Protein AF-A0A813H3D6-F1 (afdb_monomer)

Radius of gyration: 33.76 Å; Cα contacts (8 Å, |Δi|>4): 686; chains: 1; bounding box: 87×106×100 Å

Foldseek 3Di:
DDDDDDDDDDDPDDDDPVVLQVVLVVLLVVLLVVLLVCLVVLVPDALVSLVSNLVSLVSHDPVPQDQVSQVSSLNSLVSNLSSLVVDDPVSVLRNLVSNLVSLVSCLVSLSHQLVSVLVSLVVNVVSCVVDPCVVVSCVVVVPCVVVVVVSVVVVVVCVDSVVSSVVSVVPDDDDDDDDDDDDDDDDPVPVVVVVVVVVVVPPDDDDDDDDDDDDDDDDDDDDDDDDDDDDDDDDDDDDDDDDDDDPCPDCPDPPLQQDDPVRLLVVLLVLLQALLLAAADDDAFDQADLPDALVLLLVLLVVLPPCQQVQAALPDPPRRLSSVLSVCLPQNQPLCVPPPLRRRLNRLSVLLSVCSVVVPPCSSVLSNQLSVLSNYDVLSNSVSSNVSSCVSVVVQDFLLRVLSVLSLVLLLVLLLVLLQVVCVVVPDCPQRNPSVLSSLLLCCQQVNGRNRHVNSNSSSVSRVVSVVPDDHDDPVRSVVSSVSSSVSRDPQVSLVVLQVQLQPDDPPADCSGNVNSVLVCLVVWFPPSQLQADPPPSPTGGDDSVLSSQVSCCSRQVGGSHDQPDDRPNHGSRNGTDRDPVVNVVNVVVVVVVVVVVVVVVVVVVVVVPPPDPPPPDQPKWKWWDPVVDTHTPPDPVQVVQVVVCVVVVHQWDWDDDPRWIWIQRNVQQWIAGPVPRDIIHMDIDRPPPDDPPPPPPDDDDDDD

Structure (mmCIF, N/CA/C/O backbone):
data_AF-A0A813H3D6-F1
#
_entry.id   AF-A0A813H3D6-F1
#
loop_
_atom_site.group_PDB
_atom_site.id
_atom_site.type_symbol
_atom_site.label_atom_id
_atom_site.label_alt_id
_atom_site.label_comp_id
_atom_site.label_asym_id
_atom_site.label_entity_id
_atom_site.label_seq_id
_atom_site.pdbx_PDB_ins_code
_atom_site.Cartn_x
_atom_site.Cartn_y
_atom_site.Cartn_z
_atom_site.occupancy
_atom_site.B_iso_or_equiv
_atom_site.auth_seq_id
_atom_site.auth_comp_id
_atom_site.auth_asym_id
_atom_site.auth_atom_id
_atom_site.pdbx_PDB_model_num
ATOM 1 N N . MET A 1 1 ? -31.572 -51.041 -16.423 1.00 40.56 1 MET A N 1
ATOM 2 C CA . MET A 1 1 ? -30.846 -49.890 -15.849 1.00 40.56 1 MET A CA 1
ATOM 3 C C . MET A 1 1 ? -30.505 -48.946 -16.991 1.00 40.56 1 MET A C 1
ATOM 5 O O . MET A 1 1 ? -29.661 -49.295 -17.803 1.00 40.56 1 MET A O 1
ATOM 9 N N . GLY A 1 2 ? -31.262 -47.856 -17.140 1.00 35.09 2 GLY A N 1
ATOM 10 C CA . GLY A 1 2 ? -31.036 -46.828 -18.167 1.00 35.09 2 GLY A CA 1
ATOM 11 C C . GLY A 1 2 ? -30.256 -45.634 -17.597 1.00 35.09 2 GLY A C 1
ATOM 12 O O . GLY A 1 2 ? -30.245 -45.473 -16.375 1.00 35.09 2 GLY A O 1
ATOM 13 N N . PRO A 1 3 ? -29.593 -44.824 -18.442 1.00 40.84 3 PRO A N 1
ATOM 14 C CA . PRO A 1 3 ? -28.737 -43.731 -17.991 1.00 40.84 3 PRO A CA 1
ATOM 15 C C . PRO A 1 3 ? -29.573 -42.542 -17.482 1.00 40.84 3 PRO A C 1
ATOM 17 O O . PRO A 1 3 ? -30.699 -42.343 -17.951 1.00 40.84 3 PRO A O 1
ATOM 20 N N . PRO A 1 4 ? -29.055 -41.746 -16.529 1.00 49.19 4 PRO A N 1
ATOM 21 C CA . PRO A 1 4 ? -29.810 -40.657 -15.932 1.00 49.19 4 PRO A CA 1
ATOM 22 C C . PRO A 1 4 ? -29.900 -39.467 -16.894 1.00 49.19 4 PRO A C 1
ATOM 24 O O . PRO A 1 4 ? -28.922 -39.069 -17.527 1.00 49.19 4 PRO A O 1
ATOM 27 N N . GLY A 1 5 ? -31.106 -38.908 -17.000 1.00 39.28 5 GLY A N 1
ATOM 28 C CA . GLY A 1 5 ? -31.414 -37.749 -17.828 1.00 39.28 5 GLY A CA 1
ATOM 29 C C . GLY A 1 5 ? -30.737 -36.475 -17.323 1.00 39.28 5 GLY A C 1
ATOM 30 O O . GLY A 1 5 ? -30.834 -36.123 -16.149 1.00 39.28 5 GLY A O 1
ATOM 31 N N . GLY A 1 6 ? -30.074 -35.769 -18.240 1.00 36.34 6 GLY A N 1
ATOM 32 C CA . GLY A 1 6 ? -29.489 -34.456 -17.998 1.00 36.34 6 GLY A CA 1
ATOM 33 C C . GLY A 1 6 ? -30.563 -33.383 -17.822 1.00 36.34 6 GLY A C 1
ATOM 34 O O . GLY A 1 6 ? -31.349 -33.106 -18.728 1.00 36.34 6 GLY A O 1
ATOM 35 N N . GLN A 1 7 ? -30.567 -32.753 -16.651 1.00 38.94 7 GLN A N 1
ATOM 36 C CA . GLN A 1 7 ? -31.385 -31.588 -16.332 1.00 38.94 7 GLN A CA 1
ATOM 37 C C . GLN A 1 7 ? -30.730 -30.338 -16.947 1.00 38.94 7 GLN A C 1
ATOM 39 O O . GLN A 1 7 ? -29.682 -29.882 -16.492 1.00 38.94 7 GLN A O 1
ATOM 44 N N . LYS A 1 8 ? -31.336 -29.778 -18.001 1.00 38.53 8 LYS A N 1
ATOM 45 C CA . LYS A 1 8 ? -30.948 -28.473 -18.560 1.00 38.53 8 LYS A CA 1
ATOM 46 C C . LYS A 1 8 ? -31.295 -27.375 -17.549 1.00 38.53 8 LYS A C 1
ATOM 48 O O . LYS A 1 8 ? -32.462 -27.024 -17.402 1.00 38.53 8 LYS A O 1
ATOM 53 N N . ARG A 1 9 ? -30.296 -26.825 -16.853 1.00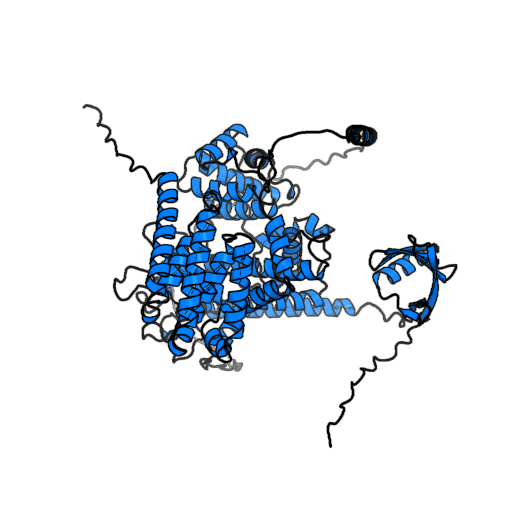 42.22 9 ARG A N 1
ATOM 54 C CA . ARG A 1 9 ? -30.447 -25.565 -16.109 1.00 42.22 9 ARG A CA 1
ATOM 55 C C . ARG A 1 9 ? -30.414 -24.410 -17.110 1.00 42.22 9 ARG A C 1
ATOM 57 O O . ARG A 1 9 ? -29.421 -24.236 -17.811 1.00 42.22 9 ARG A O 1
ATOM 64 N N . GLY A 1 10 ? -31.515 -23.665 -17.200 1.00 41.41 10 GLY A N 1
ATOM 65 C CA . GLY A 1 10 ? -31.593 -22.434 -17.983 1.00 41.41 10 GLY A CA 1
ATOM 66 C C . GLY A 1 10 ? -30.630 -21.392 -17.418 1.00 41.41 10 GLY A C 1
ATOM 67 O O . GLY A 1 10 ? -30.683 -21.073 -16.231 1.00 41.41 10 GLY A O 1
ATOM 68 N N . ARG A 1 11 ? -29.728 -20.902 -18.269 1.00 42.19 11 ARG A N 1
ATOM 69 C CA . ARG A 1 11 ? -28.865 -19.752 -17.998 1.00 42.19 11 ARG A CA 1
ATOM 70 C C . ARG A 1 11 ? -29.780 -18.522 -17.943 1.00 42.19 11 ARG A C 1
ATOM 72 O O . ARG A 1 11 ? -30.496 -18.273 -18.905 1.00 42.19 11 ARG A O 1
ATOM 79 N N . LYS A 1 12 ? -29.815 -17.804 -16.816 1.00 44.75 12 LYS A N 1
ATOM 80 C CA . LYS A 1 12 ? -30.302 -16.419 -16.804 1.00 44.75 12 LYS A CA 1
ATOM 81 C C . LYS A 1 12 ? -29.238 -15.612 -17.537 1.00 44.75 12 LYS A C 1
ATOM 83 O O . LYS A 1 12 ? -28.113 -15.537 -17.044 1.00 44.75 12 LYS A O 1
ATOM 88 N N . ASP A 1 13 ? -29.567 -15.114 -18.719 1.00 49.44 13 ASP A N 1
ATOM 89 C CA . ASP A 1 13 ? -28.701 -14.188 -19.436 1.00 49.44 13 ASP A CA 1
ATOM 90 C C . ASP A 1 13 ? -28.572 -12.919 -18.583 1.00 49.44 13 ASP A C 1
ATOM 92 O O . ASP A 1 13 ? -29.567 -12.342 -18.143 1.00 49.44 13 ASP A O 1
ATOM 96 N N . SER A 1 14 ? -27.335 -12.566 -18.242 1.00 48.12 14 SER A N 1
ATOM 97 C CA . SER A 1 14 ? -26.996 -11.284 -17.628 1.00 48.12 14 SER A CA 1
ATOM 98 C C . SER A 1 14 ? -27.374 -10.154 -18.592 1.00 48.12 14 SER A C 1
ATOM 100 O O . SER A 1 14 ? -27.211 -10.359 -19.802 1.00 48.12 14 SER A O 1
ATOM 102 N N . PRO A 1 15 ? -27.864 -9.006 -18.085 1.00 49.72 15 PRO A N 1
ATOM 103 C CA . PRO A 1 15 ? -28.245 -7.876 -18.923 1.00 49.72 15 PRO A CA 1
ATOM 104 C C . PRO A 1 15 ? -27.103 -7.533 -19.876 1.00 49.72 15 PRO A C 1
ATOM 106 O O . PRO A 1 15 ? -25.920 -7.604 -19.530 1.00 49.72 15 PRO A O 1
ATOM 109 N N . THR A 1 16 ? -27.461 -7.281 -21.129 1.00 67.94 16 THR A N 1
ATOM 110 C CA . THR A 1 16 ? -26.460 -6.936 -22.142 1.00 67.94 16 THR A CA 1
ATOM 111 C C . THR A 1 16 ? -25.983 -5.509 -21.899 1.00 67.94 16 THR A C 1
ATOM 113 O O . THR A 1 16 ? -26.759 -4.681 -21.434 1.00 67.94 16 THR A O 1
ATOM 116 N N . SER A 1 17 ? -24.734 -5.184 -22.248 1.00 67.50 17 SER A N 1
ATOM 117 C CA . SER A 1 17 ? -24.179 -3.834 -22.041 1.00 67.50 17 SER A CA 1
ATOM 118 C C . SER A 1 17 ? -25.063 -2.721 -22.623 1.00 67.50 17 SER A C 1
ATOM 120 O O . SER A 1 17 ? -25.117 -1.631 -22.081 1.00 67.50 17 SER A O 1
ATOM 122 N N . ALA A 1 18 ? -25.821 -3.010 -23.687 1.00 71.56 18 ALA A N 1
ATOM 123 C CA . ALA A 1 18 ? -26.755 -2.068 -24.299 1.00 71.56 18 ALA A CA 1
ATOM 124 C C . ALA A 1 18 ? -27.970 -1.709 -23.415 1.00 71.56 18 ALA A C 1
ATOM 126 O O . ALA A 1 18 ? -28.547 -0.639 -23.593 1.00 71.56 18 ALA A O 1
ATOM 127 N N . GLU A 1 19 ? -28.380 -2.589 -22.497 1.00 77.00 19 GLU A N 1
ATOM 128 C CA . GLU A 1 19 ? -29.476 -2.328 -21.553 1.00 77.00 19 GLU A CA 1
ATOM 129 C C . GLU A 1 19 ? -29.000 -1.456 -20.386 1.00 77.00 19 GLU A C 1
ATOM 131 O O . GLU A 1 19 ? -29.666 -0.475 -20.060 1.00 77.00 19 GLU A O 1
ATOM 136 N N . GLU A 1 20 ? -27.817 -1.749 -19.834 1.00 73.56 20 GLU A N 1
ATOM 137 C CA . GLU A 1 20 ? -27.172 -0.928 -18.794 1.00 73.56 20 GLU A CA 1
ATOM 138 C C . GLU A 1 20 ? -26.883 0.496 -19.310 1.00 73.56 20 GLU A C 1
ATOM 140 O O . GLU A 1 20 ? -27.109 1.492 -18.620 1.00 73.56 20 GLU A O 1
ATOM 145 N N . ASP A 1 21 ? -26.471 0.598 -20.576 1.00 81.69 21 ASP A N 1
ATOM 146 C CA . ASP A 1 21 ? -26.224 1.858 -21.276 1.00 81.69 21 ASP A CA 1
ATOM 147 C C . ASP A 1 21 ? -27.500 2.714 -21.437 1.00 81.69 21 ASP A C 1
ATOM 149 O O . ASP A 1 21 ? -27.472 3.937 -21.278 1.00 81.69 21 ASP A O 1
ATOM 153 N N . GLY A 1 22 ? -28.644 2.086 -21.728 1.00 88.12 22 GLY A N 1
ATOM 154 C CA . GLY A 1 22 ? -29.930 2.780 -21.853 1.00 88.12 22 GLY A CA 1
ATOM 155 C C . GLY A 1 22 ? -30.463 3.308 -20.517 1.00 88.12 22 GLY A C 1
ATOM 156 O O . GLY A 1 22 ? -31.055 4.389 -20.470 1.00 88.12 22 GLY A O 1
ATOM 157 N N . GLU A 1 23 ? -30.218 2.575 -19.432 1.00 91.06 23 GLU A N 1
ATOM 158 C CA . GLU A 1 23 ? -30.650 2.936 -18.080 1.00 91.06 23 GLU A CA 1
ATOM 159 C C . GLU A 1 23 ? -29.931 4.190 -17.560 1.00 91.06 23 GLU A C 1
ATOM 161 O O . GLU A 1 23 ? -30.576 5.107 -17.049 1.00 91.06 23 GLU A O 1
ATOM 166 N N . ALA A 1 24 ? -28.612 4.292 -17.763 1.00 87.50 24 ALA A N 1
ATOM 167 C CA . ALA A 1 24 ? -27.838 5.468 -17.354 1.00 87.50 24 ALA A CA 1
ATOM 168 C C . ALA A 1 24 ? -28.322 6.760 -18.042 1.00 87.50 24 ALA A C 1
ATOM 170 O O . ALA A 1 24 ? -28.395 7.824 -17.418 1.00 87.50 24 ALA A O 1
ATOM 171 N N . LEU A 1 25 ? -28.692 6.666 -19.323 1.00 87.62 25 LEU A N 1
ATOM 172 C CA . LEU A 1 25 ? -29.200 7.793 -20.101 1.00 87.62 25 LEU A CA 1
ATOM 173 C C . LEU A 1 25 ? -30.570 8.272 -19.599 1.00 87.62 25 LEU A C 1
ATOM 175 O O . LEU A 1 25 ? -30.803 9.477 -19.474 1.00 87.62 25 LEU A O 1
ATOM 179 N N . GLU A 1 26 ? -31.472 7.332 -19.308 1.00 92.12 26 GLU A N 1
ATOM 180 C CA . GLU A 1 26 ? -32.804 7.655 -18.798 1.00 92.12 26 GLU A CA 1
ATOM 181 C C . GLU A 1 26 ? -32.726 8.226 -17.379 1.00 92.12 26 GLU A C 1
ATOM 183 O O . GLU A 1 26 ? -33.394 9.218 -17.088 1.00 92.12 26 GLU A O 1
ATOM 188 N N . ASN A 1 27 ? -31.834 7.704 -16.532 1.00 91.25 27 ASN A N 1
ATOM 189 C CA . ASN A 1 27 ? -31.580 8.253 -15.199 1.00 91.25 27 ASN A CA 1
ATOM 190 C C . ASN A 1 27 ? -31.091 9.707 -15.258 1.00 91.25 27 ASN A C 1
ATOM 192 O O . ASN A 1 27 ? -31.572 10.550 -14.499 1.00 91.25 27 ASN A O 1
ATOM 196 N N . LEU A 1 28 ? -30.201 10.041 -16.200 1.00 91.31 28 LEU A N 1
ATOM 197 C CA . LEU A 1 28 ? -29.786 11.428 -16.416 1.00 91.31 28 LEU A CA 1
ATOM 198 C C . LEU A 1 28 ? -30.951 12.313 -16.877 1.00 91.31 28 LEU A C 1
ATOM 200 O O . LEU A 1 28 ? -31.095 13.442 -16.402 1.00 91.31 28 LEU A O 1
ATOM 204 N N . ARG A 1 29 ? -31.802 11.814 -17.778 1.00 93.69 29 ARG A N 1
ATOM 205 C CA . ARG A 1 29 ? -32.978 12.548 -18.268 1.00 93.69 29 ARG A CA 1
ATOM 206 C C . ARG A 1 29 ? -33.988 12.820 -17.151 1.00 93.69 29 ARG A C 1
ATOM 208 O O . ARG A 1 29 ? -34.503 13.931 -17.053 1.00 93.69 29 ARG A O 1
ATOM 215 N N . LEU A 1 30 ? -34.240 11.832 -16.295 1.00 94.00 30 LEU A N 1
ATOM 216 C CA . LEU A 1 30 ? -35.131 11.962 -15.144 1.00 94.00 30 LEU A CA 1
ATOM 217 C C . LEU A 1 30 ? -34.570 12.945 -14.113 1.00 94.00 30 LEU A C 1
ATOM 219 O O . LEU A 1 30 ? -35.282 13.864 -13.719 1.00 94.00 30 LEU A O 1
ATOM 223 N N . ALA A 1 31 ? -33.290 12.823 -13.748 1.00 90.75 31 ALA A N 1
ATOM 224 C CA . ALA A 1 31 ? -32.662 13.713 -12.770 1.00 90.75 31 ALA A CA 1
ATOM 225 C C . ALA A 1 31 ? -32.608 15.175 -13.249 1.00 90.75 31 ALA A C 1
ATOM 227 O O . ALA A 1 31 ? -32.853 16.100 -12.476 1.00 90.75 31 ALA A O 1
ATOM 228 N N . THR A 1 32 ? -32.327 15.405 -14.536 1.00 89.75 32 THR A N 1
ATOM 229 C CA . THR A 1 32 ? -32.330 16.758 -15.120 1.00 89.75 32 THR A CA 1
ATOM 230 C C . THR A 1 32 ? -33.737 17.364 -15.181 1.00 89.75 32 THR A C 1
ATOM 232 O O . THR A 1 32 ? -33.899 18.541 -14.856 1.00 89.75 32 THR A O 1
ATOM 235 N N . SER A 1 33 ? -34.763 16.572 -15.522 1.00 91.81 33 SER A N 1
ATOM 236 C CA . SER A 1 33 ? -36.167 17.018 -15.491 1.00 91.81 33 SER A CA 1
ATOM 237 C C . SER A 1 33 ? -36.625 17.346 -14.070 1.00 91.81 33 SER A C 1
ATOM 239 O O . SER A 1 33 ? -37.149 18.432 -13.840 1.00 91.81 33 SER A O 1
ATOM 241 N N . GLU A 1 34 ? -36.364 16.452 -13.109 1.00 92.38 34 GLU A N 1
ATOM 242 C CA . GLU A 1 34 ? -36.751 16.607 -11.699 1.00 92.38 34 GLU A CA 1
ATOM 243 C C . GLU A 1 34 ? -36.142 17.880 -11.096 1.00 92.38 34 GLU A C 1
ATOM 245 O O . GLU A 1 34 ? -36.857 18.708 -10.530 1.00 92.38 34 GLU A O 1
ATOM 250 N N . VAL A 1 35 ? -34.834 18.099 -11.285 1.00 87.75 35 VAL A N 1
ATOM 251 C CA . VAL A 1 35 ? -34.177 19.330 -10.825 1.00 87.75 35 VAL A CA 1
ATOM 252 C C . VAL A 1 35 ? -34.781 20.551 -11.513 1.00 87.75 35 VAL A C 1
ATOM 254 O O . VAL A 1 35 ? -35.086 21.529 -10.834 1.00 87.75 35 VAL A O 1
ATOM 257 N N . SER A 1 36 ? -34.995 20.515 -12.832 1.00 89.50 36 SER A N 1
ATOM 258 C CA . SER A 1 36 ? -35.551 21.658 -13.562 1.00 89.50 36 SER A CA 1
ATOM 259 C C . SER A 1 36 ? -36.961 22.034 -13.094 1.00 89.50 36 SER A C 1
ATOM 261 O O . SER A 1 36 ? -37.232 23.221 -12.939 1.00 89.50 36 SER A O 1
ATOM 263 N N . GLU A 1 37 ? -37.839 21.058 -12.858 1.00 90.56 37 GLU A N 1
ATOM 264 C CA . GLU A 1 37 ? -39.214 21.282 -12.387 1.00 90.56 37 GLU A CA 1
ATOM 265 C C . GLU A 1 37 ? -39.245 21.857 -10.966 1.00 90.56 37 GLU A C 1
ATOM 267 O O . GLU A 1 37 ? -39.985 22.798 -10.677 1.00 90.56 37 GLU A O 1
ATOM 272 N N . LEU A 1 38 ? -38.399 21.339 -10.072 1.00 88.94 38 LEU A N 1
ATOM 273 C CA . LEU A 1 38 ? -38.347 21.794 -8.681 1.00 88.94 38 LEU A CA 1
ATOM 274 C C . LEU A 1 38 ? -37.712 23.178 -8.525 1.00 88.94 38 LEU A C 1
ATOM 276 O O . LEU A 1 38 ? -37.950 23.857 -7.527 1.00 88.94 38 LEU A O 1
ATOM 280 N N . CYS A 1 39 ? -36.940 23.637 -9.509 1.00 83.38 39 CYS A N 1
ATOM 281 C CA . CYS A 1 39 ? -36.360 24.977 -9.484 1.00 83.38 39 CYS A CA 1
ATOM 282 C C . CYS A 1 39 ? -37.396 26.098 -9.644 1.00 83.38 39 CYS A C 1
ATOM 284 O O . CYS A 1 39 ? -37.131 27.218 -9.207 1.00 83.38 39 CYS A O 1
ATOM 286 N N . ASP A 1 40 ? -38.575 25.803 -10.198 1.00 83.00 40 ASP A N 1
ATOM 287 C CA . ASP A 1 40 ? -39.698 26.746 -10.245 1.00 83.00 40 ASP A CA 1
ATOM 288 C C . ASP A 1 40 ? -40.408 26.876 -8.878 1.00 83.00 40 ASP A C 1
ATOM 290 O O . ASP A 1 40 ? -41.168 27.820 -8.651 1.00 83.00 40 ASP A O 1
ATOM 294 N N . ALA A 1 41 ? -40.107 25.979 -7.929 1.00 86.81 41 ALA A N 1
ATOM 295 C CA . ALA A 1 41 ? -40.566 26.015 -6.542 1.00 86.81 41 ALA A CA 1
ATOM 296 C C . ALA A 1 41 ? -39.385 25.803 -5.565 1.00 86.81 41 ALA A C 1
ATOM 298 O O . ALA A 1 41 ? -39.279 24.739 -4.953 1.00 86.81 41 ALA A O 1
ATOM 299 N N . PRO A 1 42 ? -38.509 26.813 -5.360 1.00 76.25 42 PRO A N 1
ATOM 300 C CA . PRO A 1 42 ? -37.231 26.657 -4.648 1.00 76.25 42 PRO A CA 1
ATOM 301 C C . PRO A 1 42 ? -37.332 26.054 -3.239 1.00 76.25 42 PRO A C 1
ATOM 303 O O . PRO A 1 42 ? -36.399 25.410 -2.774 1.00 76.25 42 PRO A O 1
ATOM 306 N N . THR A 1 43 ? -38.473 26.217 -2.562 1.00 80.75 43 THR A N 1
ATOM 307 C CA . THR A 1 43 ? -38.745 25.636 -1.236 1.00 80.75 43 THR A CA 1
ATOM 308 C C . THR A 1 43 ? -38.846 24.108 -1.233 1.00 80.75 43 THR A C 1
ATOM 310 O O . THR A 1 43 ? -38.807 23.502 -0.163 1.00 80.75 43 THR A O 1
ATOM 313 N N . LEU A 1 44 ? -38.992 23.481 -2.401 1.00 84.50 44 LEU A N 1
ATOM 314 C CA . LEU A 1 44 ? -39.063 22.031 -2.566 1.00 84.50 44 LEU A CA 1
ATOM 315 C C . LEU A 1 44 ? -37.718 21.410 -2.957 1.00 84.50 44 LEU A C 1
ATOM 317 O O . LEU A 1 44 ? -37.597 20.186 -2.934 1.00 84.50 44 LEU A O 1
ATOM 321 N N . LEU A 1 45 ? -36.708 22.215 -3.295 1.00 86.06 45 LEU A N 1
ATOM 322 C CA . LEU A 1 45 ? -35.388 21.710 -3.654 1.00 86.06 45 LEU A CA 1
ATOM 323 C C . LEU A 1 45 ? -34.659 21.206 -2.394 1.00 86.06 45 LEU A C 1
ATOM 325 O O . LEU A 1 45 ? -34.566 21.907 -1.389 1.00 86.06 45 LEU A O 1
ATOM 329 N N . ARG A 1 46 ? -34.158 19.969 -2.438 1.00 88.06 46 ARG A N 1
ATOM 330 C CA . ARG A 1 46 ? -33.490 19.263 -1.338 1.00 88.06 46 ARG A CA 1
ATOM 331 C C . ARG A 1 46 ? -32.140 18.722 -1.809 1.00 88.06 46 ARG A C 1
ATOM 333 O O . ARG A 1 46 ? -31.940 18.544 -3.010 1.00 88.06 46 ARG A O 1
ATOM 340 N N . ALA A 1 47 ? -31.269 18.406 -0.852 1.00 83.00 47 ALA A N 1
ATOM 341 C CA . ALA A 1 47 ? -29.971 17.755 -1.055 1.00 83.00 47 ALA A CA 1
ATOM 342 C C . ALA A 1 47 ? -30.042 16.543 -2.003 1.00 83.00 47 ALA A C 1
ATOM 344 O O . ALA A 1 47 ? -29.261 16.423 -2.944 1.00 83.00 47 ALA A O 1
ATOM 345 N N . GLU A 1 48 ? -31.055 15.692 -1.815 1.00 88.31 48 GLU A N 1
ATOM 346 C CA . GLU A 1 48 ? -31.265 14.462 -2.588 1.00 88.31 48 GLU A CA 1
ATOM 347 C C . GLU A 1 48 ? -31.361 14.703 -4.104 1.00 88.31 48 GLU A C 1
ATOM 349 O O . GLU A 1 48 ? -30.894 13.880 -4.887 1.00 88.31 48 GLU A O 1
ATOM 354 N N . HIS A 1 49 ? -31.914 15.839 -4.545 1.00 90.19 49 HIS A N 1
ATOM 355 C CA . HIS A 1 49 ? -32.032 16.142 -5.977 1.00 90.19 49 HIS A CA 1
ATOM 356 C C . HIS A 1 49 ? -30.668 16.485 -6.598 1.00 90.19 49 HIS A C 1
ATOM 358 O O . HIS A 1 49 ? -30.379 16.092 -7.728 1.00 90.19 49 HIS A O 1
ATOM 364 N N . PHE A 1 50 ? -29.801 17.169 -5.844 1.00 86.81 50 PHE A N 1
ATOM 365 C CA . PHE A 1 50 ? -28.421 17.446 -6.252 1.00 86.81 50 PHE A CA 1
ATOM 366 C C . PHE A 1 50 ? -27.580 16.172 -6.292 1.00 86.81 50 PHE A C 1
ATOM 368 O O . PHE A 1 50 ? -26.824 15.965 -7.243 1.00 86.81 50 PHE A O 1
ATOM 375 N N . GLN A 1 51 ? -27.757 15.302 -5.295 1.00 84.69 51 GLN A N 1
ATOM 376 C CA . GLN A 1 51 ? -27.087 14.010 -5.235 1.00 84.69 51 GLN A CA 1
ATOM 377 C C . GLN A 1 51 ? -27.477 13.125 -6.425 1.00 84.69 51 GLN A C 1
ATOM 379 O O . GLN A 1 51 ? -26.590 12.662 -7.138 1.00 84.69 51 GLN A O 1
ATOM 384 N N . ARG A 1 52 ? -28.778 12.967 -6.712 1.00 89.69 52 ARG A N 1
ATOM 385 C CA . ARG A 1 52 ? -29.256 12.179 -7.864 1.00 89.69 52 ARG A CA 1
ATOM 386 C C . ARG A 1 52 ? -28.724 12.700 -9.194 1.00 89.69 52 ARG A C 1
ATOM 388 O O . ARG A 1 52 ? -28.329 11.908 -10.046 1.00 89.69 52 ARG A O 1
ATOM 395 N N . LEU A 1 53 ? -28.677 14.021 -9.384 1.00 89.50 53 LEU A N 1
ATOM 396 C CA . LEU A 1 53 ? -28.088 14.603 -10.591 1.00 89.50 53 LEU A CA 1
ATOM 397 C C . LEU A 1 53 ? -26.577 14.325 -10.670 1.00 89.50 53 LEU A C 1
ATOM 399 O O . LEU A 1 53 ? -26.079 13.980 -11.740 1.00 89.50 53 LEU A O 1
ATOM 403 N N . GLY A 1 54 ? -25.854 14.429 -9.552 1.00 84.88 54 GLY A N 1
ATOM 404 C CA . GLY A 1 54 ? -24.432 14.085 -9.474 1.00 84.88 54 GLY A CA 1
ATOM 405 C C . GLY A 1 54 ? -24.152 12.614 -9.798 1.00 84.88 54 GLY A C 1
ATOM 406 O O . GLY A 1 54 ? -23.264 12.320 -10.598 1.00 84.88 54 GLY A O 1
ATOM 407 N N . GLU A 1 55 ? -24.944 11.701 -9.236 1.00 88.19 55 GLU A N 1
ATOM 408 C CA . GLU A 1 55 ? -24.877 10.259 -9.494 1.00 88.19 55 GLU A CA 1
ATOM 409 C C . GLU A 1 55 ? -25.185 9.938 -10.959 1.00 88.19 55 GLU A C 1
ATOM 411 O O . GLU A 1 55 ? -24.431 9.202 -11.594 1.00 88.19 55 GLU A O 1
ATOM 416 N N . ALA A 1 56 ? -26.223 10.546 -11.539 1.00 89.50 56 ALA A N 1
ATOM 417 C CA . ALA A 1 56 ? -26.577 10.330 -12.939 1.00 89.50 56 ALA A CA 1
ATOM 418 C C . ALA A 1 56 ? -25.505 10.859 -13.912 1.00 89.50 56 ALA A C 1
ATOM 420 O O . ALA A 1 56 ? -25.214 10.226 -14.928 1.00 89.50 56 ALA A O 1
ATOM 421 N N . VAL A 1 57 ? -24.865 11.992 -13.595 1.00 87.44 57 VAL A N 1
ATOM 422 C CA . VAL A 1 57 ? -23.717 12.513 -14.360 1.00 87.44 57 VAL A CA 1
ATOM 423 C C . VAL A 1 57 ? -22.506 11.581 -14.252 1.00 87.44 57 VAL A C 1
ATOM 425 O O . VAL A 1 57 ? -21.789 11.393 -15.238 1.00 87.44 57 VAL A O 1
ATOM 428 N N . PHE A 1 58 ? -22.275 10.989 -13.077 1.00 87.44 58 PHE A N 1
ATOM 429 C CA . PHE A 1 58 ? -21.173 10.055 -12.841 1.00 87.44 58 PHE A CA 1
ATOM 430 C C . PHE A 1 58 ? -21.387 8.710 -13.546 1.00 87.44 58 PHE A C 1
ATOM 432 O O . PHE A 1 58 ? -20.449 8.171 -14.130 1.00 87.44 58 PHE A O 1
ATOM 439 N N . ALA A 1 59 ? -22.616 8.195 -13.526 1.00 88.12 59 ALA A N 1
ATOM 440 C CA . ALA A 1 59 ? -22.971 6.905 -14.103 1.00 88.12 59 ALA A CA 1
ATOM 441 C C . ALA A 1 59 ? -22.912 6.884 -15.639 1.00 88.12 59 ALA A C 1
ATOM 443 O O . ALA A 1 59 ? -22.792 5.806 -16.214 1.00 88.12 59 ALA A O 1
ATOM 444 N N . LEU A 1 60 ? -22.969 8.041 -16.320 1.00 85.88 60 LEU A N 1
ATOM 445 C CA . LEU A 1 60 ? -22.974 8.079 -17.785 1.00 85.88 60 LEU A CA 1
ATOM 446 C C . LEU A 1 60 ? -21.561 7.865 -18.384 1.00 85.88 60 LEU A C 1
ATOM 448 O O . LEU A 1 60 ? -20.691 8.743 -18.230 1.00 85.88 60 LEU A O 1
ATOM 452 N N . PRO A 1 61 ? -21.325 6.774 -19.147 1.00 85.38 61 PRO A N 1
ATOM 453 C CA . PRO A 1 61 ? -20.027 6.483 -19.756 1.00 85.38 61 PRO A CA 1
ATOM 454 C C . PRO A 1 61 ? -19.566 7.577 -20.724 1.00 85.38 61 PRO A C 1
ATOM 456 O O . PRO A 1 61 ? -20.368 8.154 -21.460 1.00 85.38 61 PRO A O 1
ATOM 459 N N . ILE A 1 62 ? -18.252 7.828 -20.792 1.00 82.69 62 ILE A N 1
ATOM 460 C CA . ILE A 1 62 ? -17.659 8.864 -21.665 1.00 82.69 62 ILE A CA 1
ATOM 461 C C . ILE A 1 62 ? -18.074 8.680 -23.135 1.00 82.69 62 ILE A C 1
ATOM 463 O O . ILE A 1 62 ? -18.345 9.660 -23.826 1.00 82.69 62 ILE A O 1
ATOM 467 N N . SER A 1 63 ? -18.179 7.433 -23.601 1.00 83.19 63 SER A N 1
ATOM 468 C CA . SER A 1 63 ? -18.545 7.080 -24.980 1.00 83.19 63 SER A CA 1
ATOM 469 C C . SER A 1 63 ? -19.966 7.491 -25.387 1.00 83.19 63 SER A C 1
ATOM 471 O O . SER A 1 63 ? -20.235 7.606 -26.581 1.00 83.19 63 SER A O 1
ATOM 473 N N . GLN A 1 64 ? -20.866 7.728 -24.428 1.00 82.50 64 GLN A N 1
ATOM 474 C CA . GLN A 1 64 ? -22.275 8.073 -24.673 1.00 82.50 64 GLN A CA 1
ATOM 475 C C . GLN A 1 64 ? -22.588 9.550 -24.441 1.00 82.50 64 GLN A C 1
ATOM 477 O O . GLN A 1 64 ? -23.720 10.007 -24.629 1.00 82.50 64 GLN A O 1
ATOM 482 N N . ARG A 1 65 ? -21.596 10.331 -24.017 1.00 88.50 65 ARG A N 1
ATOM 483 C CA . ARG A 1 65 ? -21.781 11.758 -23.778 1.00 88.50 65 ARG A CA 1
ATOM 484 C C . ARG A 1 65 ? -21.939 12.462 -25.115 1.00 88.50 65 ARG A C 1
ATOM 486 O O . ARG A 1 65 ? -21.075 12.401 -25.985 1.00 88.50 65 ARG A O 1
ATOM 493 N N . SER A 1 66 ? -23.069 13.138 -25.270 1.00 89.00 66 SER A N 1
ATOM 494 C CA . SER A 1 66 ? -23.366 13.964 -26.430 1.00 89.00 66 SER A CA 1
ATOM 495 C C . SER A 1 66 ? -23.368 15.439 -26.019 1.00 89.00 66 SER A C 1
ATOM 497 O O . SER A 1 66 ? -23.638 15.749 -24.852 1.00 89.00 66 SER A O 1
ATOM 499 N N . PRO A 1 67 ? -23.131 16.371 -26.959 1.00 88.50 67 PRO A N 1
ATOM 500 C CA . PRO A 1 67 ? -23.308 17.800 -26.710 1.00 88.50 67 PRO A CA 1
ATOM 501 C C . PRO A 1 67 ? -24.674 18.137 -26.094 1.00 88.50 67 PRO A C 1
ATOM 503 O O . PRO A 1 67 ? -24.738 18.920 -25.153 1.00 88.50 67 PRO A O 1
ATOM 506 N N . SER A 1 68 ? -25.749 17.467 -26.528 1.00 86.69 68 SER A N 1
ATOM 507 C CA . SER A 1 68 ? -27.093 17.665 -25.969 1.00 86.69 68 SER A CA 1
ATOM 508 C C . SER A 1 68 ? -27.226 17.237 -24.506 1.00 86.69 68 SER A C 1
ATOM 510 O O . SER A 1 68 ? -27.973 17.871 -23.764 1.00 86.69 68 SER A O 1
ATOM 512 N N . HIS A 1 69 ? -26.501 16.204 -24.059 1.00 90.75 69 HIS A N 1
ATOM 513 C CA . HIS A 1 69 ? -26.487 15.831 -22.638 1.00 90.75 69 HIS A CA 1
ATOM 514 C C . HIS A 1 69 ? -25.776 16.905 -21.816 1.00 90.75 69 HIS A C 1
ATOM 516 O O . HIS A 1 69 ? -26.277 17.313 -20.771 1.00 90.75 69 HIS A O 1
ATOM 522 N N . SER A 1 70 ? -24.645 17.406 -22.323 1.00 87.56 70 SER A N 1
ATOM 523 C CA . SER A 1 70 ? -23.906 18.515 -21.714 1.00 87.56 70 SER A CA 1
ATOM 524 C C . SER A 1 70 ? -24.796 19.750 -21.554 1.00 87.56 70 SER A C 1
ATOM 526 O O . SER A 1 70 ? -24.911 20.290 -20.456 1.00 87.56 70 SER A O 1
ATOM 528 N N . ASP A 1 71 ? -25.507 20.140 -22.614 1.00 87.31 71 ASP A N 1
ATOM 529 C CA . ASP A 1 71 ? -26.420 21.285 -22.598 1.00 87.31 71 ASP A CA 1
ATOM 530 C C . ASP A 1 71 ? -27.596 21.088 -21.627 1.00 87.31 71 ASP A C 1
ATOM 532 O O . ASP A 1 71 ? -27.980 22.028 -20.928 1.00 87.31 71 ASP A O 1
ATOM 536 N N . SER A 1 72 ? -28.144 19.871 -21.538 1.00 87.75 72 SER A N 1
ATOM 537 C CA . SER A 1 72 ? -29.215 19.521 -20.595 1.00 87.75 72 SER A CA 1
ATOM 538 C C . SER A 1 72 ? -28.757 19.621 -19.136 1.00 87.75 72 SER A C 1
ATOM 540 O O . SER A 1 72 ? -29.439 20.242 -18.313 1.00 87.75 72 SER A O 1
ATOM 542 N N . VAL A 1 73 ? -27.562 19.108 -18.822 1.00 87.44 73 VAL A N 1
ATOM 543 C CA . VAL A 1 73 ? -26.959 19.242 -17.489 1.00 87.44 73 VAL A CA 1
ATOM 544 C C . VAL A 1 73 ? -26.696 20.709 -17.174 1.00 87.44 73 VAL A C 1
ATOM 546 O O . VAL A 1 73 ? -27.153 21.189 -16.143 1.00 87.44 73 VAL A O 1
ATOM 549 N N . VAL A 1 74 ? -26.067 21.469 -18.076 1.00 87.62 74 VAL A N 1
ATOM 550 C CA . VAL A 1 74 ? -25.831 22.909 -17.870 1.00 87.62 74 VAL A CA 1
ATOM 551 C C . VAL A 1 74 ? -27.146 23.666 -17.662 1.00 87.62 74 VAL A C 1
ATOM 553 O O . VAL A 1 74 ? -27.223 24.521 -16.784 1.00 87.62 74 VAL A O 1
ATOM 556 N N . SER A 1 75 ? -28.198 23.357 -18.424 1.00 89.38 75 SER A N 1
ATOM 557 C CA . SER A 1 75 ? -29.520 23.969 -18.246 1.00 89.38 75 SER A CA 1
ATOM 558 C C . SER A 1 75 ? -30.105 23.683 -16.859 1.00 89.38 75 SER A C 1
ATOM 560 O O . SER A 1 75 ? -30.602 24.600 -16.203 1.00 89.38 75 SER A O 1
ATOM 562 N N . SER A 1 76 ? -29.980 22.443 -16.385 1.00 86.44 76 SER A N 1
ATOM 563 C CA . SER A 1 76 ? -30.433 22.029 -15.051 1.00 86.44 76 SER A CA 1
ATOM 564 C C . SER A 1 76 ? -29.629 22.723 -13.951 1.00 86.44 76 SER A C 1
ATOM 566 O O . SER A 1 76 ? -30.203 23.252 -13.005 1.00 86.44 76 SER A O 1
ATOM 568 N N . LEU A 1 77 ? -28.308 22.838 -14.123 1.00 86.12 77 LEU A N 1
ATOM 569 C CA . LEU A 1 77 ? -27.435 23.582 -13.215 1.00 86.12 77 LEU A CA 1
ATOM 570 C C . LEU A 1 77 ? -27.785 25.081 -13.175 1.00 86.12 77 LEU A C 1
ATOM 572 O O . LEU A 1 77 ? -27.788 25.678 -12.100 1.00 86.12 77 LEU A O 1
ATOM 576 N N . ARG A 1 78 ? -28.147 25.698 -14.312 1.00 90.19 78 ARG A N 1
ATOM 577 C CA . ARG A 1 78 ? -28.641 27.091 -14.348 1.00 90.19 78 ARG A CA 1
ATOM 578 C C . ARG A 1 78 ? -29.965 27.246 -13.607 1.00 90.19 78 ARG A C 1
ATOM 580 O O . ARG A 1 78 ? -30.167 28.254 -12.932 1.00 90.19 78 ARG A O 1
ATOM 587 N N . ALA A 1 79 ? -30.884 26.293 -13.758 1.00 86.44 79 ALA A N 1
ATOM 588 C CA . ALA A 1 79 ? -32.138 26.288 -13.012 1.00 86.44 79 ALA A CA 1
ATOM 589 C C . ALA A 1 79 ? -31.860 26.185 -11.505 1.00 86.44 79 ALA A C 1
ATOM 591 O O . ALA A 1 79 ? -32.320 27.036 -10.743 1.00 86.44 79 ALA A O 1
ATOM 592 N N . ALA A 1 80 ? -30.997 25.248 -11.111 1.00 83.06 80 ALA A N 1
ATOM 593 C CA . ALA A 1 80 ? -30.623 25.029 -9.722 1.00 83.06 80 ALA A CA 1
ATOM 594 C C . ALA A 1 80 ? -29.916 26.236 -9.102 1.00 83.06 80 ALA A C 1
ATOM 596 O O . ALA A 1 80 ? -30.232 26.620 -7.979 1.00 83.06 80 ALA A O 1
ATOM 597 N N . ARG A 1 81 ? -29.041 26.914 -9.855 1.00 88.19 81 ARG A N 1
ATOM 598 C CA . ARG A 1 81 ? -28.420 28.173 -9.424 1.00 88.19 81 ARG A CA 1
ATOM 599 C C . ARG A 1 81 ? -29.453 29.265 -9.164 1.00 88.19 81 ARG A C 1
ATOM 601 O O . ARG A 1 81 ? -29.364 29.945 -8.147 1.00 88.19 81 ARG A O 1
ATOM 608 N N . ARG A 1 82 ? -30.433 29.443 -10.059 1.00 86.88 82 ARG A N 1
ATOM 609 C CA . ARG A 1 82 ? -31.507 30.436 -9.869 1.00 86.88 82 ARG A CA 1
ATOM 610 C C . ARG A 1 82 ? -32.331 30.129 -8.618 1.00 86.88 82 ARG A C 1
ATOM 612 O O . ARG A 1 82 ? -32.598 31.038 -7.839 1.00 86.88 82 ARG A O 1
ATOM 619 N N . ALA A 1 83 ? -32.673 28.860 -8.397 1.00 81.62 83 ALA A N 1
ATOM 620 C CA . ALA A 1 83 ? -33.386 28.419 -7.199 1.00 81.62 83 ALA A CA 1
ATOM 621 C C . ALA A 1 83 ? -32.554 28.605 -5.920 1.00 81.62 83 ALA A C 1
ATOM 623 O O . ALA A 1 83 ? -33.075 29.074 -4.907 1.00 81.62 83 ALA A O 1
ATOM 624 N N . PHE A 1 84 ? -31.251 28.319 -5.980 1.00 82.75 84 PHE A N 1
ATOM 625 C CA . PHE A 1 84 ? -30.311 28.566 -4.890 1.00 82.75 84 PHE A CA 1
ATOM 626 C C . PHE A 1 84 ? -30.237 30.062 -4.558 1.00 82.75 84 PHE A C 1
ATOM 628 O O . PHE A 1 84 ? -30.432 30.445 -3.411 1.00 82.75 84 PHE A O 1
ATOM 635 N N . GLN A 1 85 ? -30.056 30.933 -5.554 1.00 84.00 85 GLN A N 1
ATOM 636 C CA . GLN A 1 85 ? -30.008 32.389 -5.360 1.00 84.00 85 GLN A CA 1
ATOM 637 C C . GLN A 1 85 ? -31.335 32.971 -4.840 1.00 84.00 85 GLN A C 1
ATOM 639 O O . GLN A 1 85 ? -31.319 33.941 -4.085 1.00 84.00 85 GLN A O 1
ATOM 644 N N . ALA A 1 86 ? -32.474 32.378 -5.208 1.00 83.50 86 ALA A N 1
ATOM 645 C CA . ALA A 1 86 ? -33.799 32.782 -4.733 1.00 83.50 86 ALA A CA 1
ATOM 646 C C . ALA A 1 86 ? -34.159 32.232 -3.337 1.00 83.50 86 ALA A C 1
ATOM 648 O O . ALA A 1 86 ? -35.144 32.668 -2.740 1.00 83.50 86 ALA A O 1
ATOM 649 N N . SER A 1 87 ? -33.392 31.272 -2.815 1.00 83.06 87 SER A N 1
ATOM 650 C CA . SER A 1 87 ? -33.644 30.642 -1.518 1.00 83.06 87 SER A CA 1
ATOM 651 C C . SER A 1 87 ? -33.319 31.565 -0.338 1.00 83.06 87 SER A C 1
ATOM 653 O O . SER A 1 87 ? -32.451 32.445 -0.407 1.00 83.06 87 SER A O 1
ATOM 655 N N . THR A 1 88 ? -33.998 31.338 0.791 1.00 84.50 88 THR A N 1
ATOM 656 C CA . THR A 1 88 ? -33.661 32.000 2.060 1.00 84.50 88 THR A CA 1
ATOM 657 C C . THR A 1 88 ? -32.227 31.663 2.472 1.00 84.50 88 THR A C 1
ATOM 659 O O . THR A 1 88 ? -31.671 30.650 2.053 1.00 84.50 88 THR A O 1
ATOM 662 N N . GLU A 1 89 ? -31.613 32.502 3.300 1.00 80.75 89 GLU A N 1
ATOM 663 C CA . GLU A 1 89 ? -30.237 32.302 3.775 1.00 80.75 89 GLU A CA 1
ATOM 664 C C . GLU A 1 89 ? -30.046 30.942 4.470 1.00 80.75 89 GLU A C 1
ATOM 666 O O . GLU A 1 89 ? -29.106 30.214 4.163 1.00 80.75 89 GLU A O 1
ATOM 671 N N . VAL A 1 90 ? -31.015 30.534 5.299 1.00 75.31 90 VAL A N 1
ATOM 672 C CA . VAL A 1 90 ? -31.026 29.226 5.979 1.00 75.31 90 VAL A CA 1
ATOM 673 C C . VAL A 1 90 ? -31.081 28.061 4.982 1.00 75.31 90 VAL A C 1
ATOM 675 O O . VAL A 1 90 ? -30.357 27.080 5.134 1.00 75.31 90 VAL A O 1
ATOM 678 N N . ALA A 1 91 ? -31.914 28.162 3.942 1.00 74.69 91 ALA A N 1
ATOM 679 C CA . ALA A 1 91 ? -32.012 27.129 2.911 1.00 74.69 91 ALA A CA 1
ATOM 680 C C . ALA A 1 91 ? -30.757 27.086 2.022 1.00 74.69 91 ALA A C 1
ATOM 682 O O . ALA A 1 91 ? -30.294 26.006 1.666 1.00 74.69 91 ALA A O 1
ATOM 683 N N . ARG A 1 92 ? -30.154 28.244 1.718 1.00 81.19 92 ARG A N 1
ATOM 684 C CA . ARG A 1 92 ? -28.869 28.318 1.008 1.00 81.19 92 ARG A CA 1
ATOM 685 C C . ARG A 1 92 ? -27.749 27.655 1.800 1.00 81.19 92 ARG A C 1
ATOM 687 O O . ARG A 1 92 ? -27.031 26.841 1.232 1.00 81.19 92 ARG A O 1
ATOM 694 N N . ALA A 1 93 ? -27.633 27.935 3.096 1.00 75.75 93 ALA A N 1
ATOM 695 C CA . ALA A 1 93 ? -26.632 27.298 3.950 1.00 75.75 93 ALA A CA 1
ATOM 696 C C . ALA A 1 93 ? -26.794 25.767 3.989 1.00 75.75 93 ALA A C 1
ATOM 698 O O . ALA A 1 93 ? -25.804 25.043 3.936 1.00 75.75 93 ALA A O 1
ATOM 699 N N . ALA A 1 94 ? -28.036 25.270 4.013 1.00 75.69 94 ALA A N 1
ATOM 700 C CA . ALA A 1 94 ? -28.321 23.836 3.998 1.00 75.69 94 ALA A CA 1
ATOM 701 C C . ALA A 1 94 ? -27.996 23.151 2.655 1.00 75.69 94 ALA A C 1
ATOM 703 O O . ALA A 1 94 ? -27.634 21.981 2.660 1.00 75.69 94 ALA A O 1
ATOM 704 N N . LEU A 1 95 ? -28.115 23.858 1.524 1.00 79.38 95 LEU A N 1
ATOM 705 C CA . LEU A 1 95 ? -27.926 23.298 0.176 1.00 79.38 95 LEU A CA 1
ATOM 706 C C . LEU A 1 95 ? -26.533 23.558 -0.424 1.00 79.38 95 LEU A C 1
ATOM 708 O O . LEU A 1 95 ? -26.190 22.969 -1.448 1.00 79.38 95 LEU A O 1
ATOM 712 N N . LEU A 1 96 ? -25.732 24.450 0.172 1.00 79.62 96 LEU A N 1
ATOM 713 C CA . LEU A 1 96 ? -24.458 24.901 -0.401 1.00 79.62 96 LEU A CA 1
ATOM 714 C C . LEU A 1 96 ? -23.467 23.746 -0.612 1.00 79.62 96 LEU A C 1
ATOM 716 O O . LEU A 1 96 ? -22.840 23.673 -1.668 1.00 79.62 96 LEU A O 1
ATOM 720 N N . GLY A 1 97 ? -23.351 22.830 0.355 1.00 77.44 97 GLY A N 1
ATOM 721 C CA . GLY A 1 97 ? -22.442 21.681 0.264 1.00 77.44 97 GLY A CA 1
ATOM 722 C C . GLY A 1 97 ? -22.782 20.738 -0.895 1.00 77.44 97 GLY A C 1
ATOM 723 O O . GLY A 1 97 ? -21.896 20.353 -1.665 1.00 77.44 97 GLY A O 1
ATOM 724 N N . ASP A 1 98 ? -24.065 20.426 -1.073 1.00 82.00 98 ASP A N 1
ATOM 725 C CA . ASP A 1 98 ? -24.538 19.546 -2.149 1.00 82.00 98 ASP A CA 1
ATOM 726 C C . ASP A 1 98 ? -24.431 20.223 -3.517 1.00 82.00 98 ASP A C 1
ATOM 728 O O . ASP A 1 98 ? -24.007 19.605 -4.497 1.00 82.00 98 ASP A O 1
ATOM 732 N N . TYR A 1 99 ? -24.736 21.524 -3.577 1.00 80.00 99 TYR A N 1
ATOM 733 C CA . TYR A 1 99 ? -24.585 22.330 -4.784 1.00 80.00 99 TYR A CA 1
ATOM 734 C C . TYR A 1 99 ? -23.120 22.374 -5.249 1.00 80.00 99 TYR A C 1
ATOM 736 O O . TYR A 1 99 ? -22.834 22.087 -6.412 1.00 80.00 99 TYR A O 1
ATOM 744 N N . VAL A 1 100 ? -22.176 22.646 -4.340 1.00 79.94 100 VAL A N 1
ATOM 745 C CA . VAL A 1 100 ? -20.729 22.637 -4.629 1.00 79.94 100 VAL A CA 1
ATOM 746 C C . VAL A 1 100 ? -20.256 21.248 -5.065 1.00 79.94 100 VAL A C 1
ATOM 748 O O . VAL A 1 100 ? -19.547 21.127 -6.068 1.00 79.94 100 VAL A O 1
ATOM 751 N N . SER A 1 101 ? -20.689 20.193 -4.369 1.00 77.94 101 SER A N 1
ATOM 752 C CA . SER A 1 101 ? -20.322 18.807 -4.689 1.00 77.94 101 SER A CA 1
ATOM 753 C C . SER A 1 101 ? -20.776 18.399 -6.091 1.00 77.94 101 SER A C 1
ATOM 755 O O . SER A 1 101 ? -20.008 17.799 -6.849 1.00 77.94 101 SER A O 1
ATOM 757 N N . MET A 1 102 ? -21.992 18.786 -6.476 1.00 85.75 102 MET A N 1
ATOM 758 C CA . MET A 1 102 ? -22.540 18.547 -7.809 1.00 85.75 102 MET A CA 1
ATOM 759 C C . MET A 1 102 ? -21.770 19.319 -8.898 1.00 85.75 102 MET A C 1
ATOM 761 O O . MET A 1 102 ? -21.429 18.730 -9.929 1.00 85.75 102 MET A O 1
ATOM 765 N N . LEU A 1 103 ? -21.442 20.604 -8.687 1.00 80.62 103 LEU A N 1
ATOM 766 C CA . LEU A 1 103 ? -20.626 21.373 -9.645 1.00 80.62 103 LEU A CA 1
ATOM 767 C C . LEU A 1 103 ? -19.239 20.733 -9.836 1.00 80.62 103 LEU A C 1
ATOM 769 O O . LEU A 1 103 ? -18.769 20.592 -10.968 1.00 80.62 103 LEU A O 1
ATOM 773 N N . GLY A 1 104 ? -18.614 20.284 -8.743 1.00 78.00 104 GLY A N 1
ATOM 774 C CA . GLY A 1 104 ? -17.344 19.558 -8.773 1.00 78.00 104 GLY A CA 1
ATOM 775 C C . GLY A 1 104 ? -17.437 18.232 -9.533 1.00 78.00 104 GLY A C 1
ATOM 776 O O . GLY A 1 104 ? -16.569 17.929 -10.351 1.00 78.00 104 GLY A O 1
ATOM 777 N N . ALA A 1 105 ? -18.509 17.458 -9.335 1.00 77.31 105 ALA A N 1
ATOM 778 C CA . ALA A 1 105 ? -18.742 16.211 -10.065 1.00 77.31 105 ALA A CA 1
ATOM 779 C C . ALA A 1 105 ? -18.861 16.436 -11.584 1.00 77.31 105 ALA A C 1
ATOM 781 O O . ALA A 1 105 ? -18.206 15.732 -12.357 1.00 77.31 105 ALA A O 1
ATOM 782 N N . ALA A 1 106 ? -19.616 17.455 -12.013 1.00 76.75 106 ALA A N 1
ATOM 783 C CA . ALA A 1 106 ? -19.775 17.794 -13.429 1.00 76.75 106 ALA A CA 1
ATOM 784 C C . ALA A 1 106 ? -18.447 18.205 -14.097 1.00 76.75 106 ALA A C 1
ATOM 786 O O . ALA A 1 106 ? -18.178 17.814 -15.238 1.00 76.75 106 ALA A O 1
ATOM 787 N N . LEU A 1 107 ? -17.598 18.949 -13.377 1.00 79.19 107 LEU A N 1
ATOM 788 C CA . LEU A 1 107 ? -16.268 19.350 -13.844 1.00 79.19 107 LEU A CA 1
ATOM 789 C C . LEU A 1 107 ? -15.290 18.171 -13.907 1.00 79.19 107 LEU A C 1
ATOM 791 O O . LEU A 1 107 ? -14.659 17.966 -14.943 1.00 79.19 107 LEU A O 1
ATOM 795 N N . ARG A 1 108 ? -15.186 17.369 -12.836 1.00 76.62 108 ARG A N 1
ATOM 796 C CA . ARG A 1 108 ? -14.244 16.232 -12.748 1.00 76.62 108 ARG A CA 1
ATOM 797 C C . ARG A 1 108 ? -14.477 15.195 -13.832 1.00 76.62 108 ARG A C 1
ATOM 799 O O . ARG A 1 108 ? -13.527 14.609 -14.338 1.00 76.62 108 ARG A O 1
ATOM 806 N N . GLN A 1 109 ? -15.734 14.982 -14.198 1.00 79.31 109 GLN A N 1
ATOM 807 C CA . GLN A 1 109 ? -16.074 14.027 -15.238 1.00 79.31 109 GLN A CA 1
ATOM 808 C C . GLN A 1 109 ? -15.707 14.524 -16.642 1.00 79.31 109 GLN A C 1
ATOM 810 O O . GLN A 1 109 ? -15.708 13.721 -17.564 1.00 79.31 109 GLN A O 1
ATOM 815 N N . GLY A 1 110 ? -15.397 15.808 -16.854 1.00 78.50 110 GLY A N 1
ATOM 816 C CA . GLY A 1 110 ? -15.242 16.352 -18.209 1.00 78.50 110 GLY A CA 1
ATOM 817 C C . GLY A 1 110 ? -16.556 16.295 -18.997 1.00 78.50 110 GLY A C 1
ATOM 818 O O . GLY A 1 110 ? -16.561 16.138 -20.214 1.00 78.50 110 GLY A O 1
ATOM 819 N N . PHE A 1 111 ? -17.690 16.353 -18.290 1.00 78.75 111 PHE A N 1
ATOM 820 C CA . PHE A 1 111 ? -19.026 16.263 -18.880 1.00 78.75 111 PHE A CA 1
ATOM 821 C C . PHE A 1 111 ? -19.410 17.540 -19.645 1.00 78.75 111 PHE A C 1
ATOM 823 O O . PHE A 1 111 ? -20.258 17.538 -20.540 1.00 78.75 111 PHE A O 1
ATOM 830 N N . LEU A 1 112 ? -18.791 18.657 -19.269 1.00 83.56 112 LEU A N 1
ATOM 831 C CA . LEU A 1 112 ? -19.125 19.986 -19.749 1.00 83.56 112 LEU A CA 1
ATOM 832 C C . LEU A 1 112 ? -18.296 20.350 -20.981 1.00 83.56 112 LEU A C 1
ATOM 834 O O . LEU A 1 112 ? -17.069 20.266 -20.965 1.00 83.56 112 LEU A O 1
ATOM 838 N N . LEU A 1 113 ? -18.964 20.832 -22.031 1.00 84.56 113 LEU A N 1
ATOM 839 C CA . LEU A 1 113 ? -18.289 21.547 -23.116 1.00 84.56 113 LEU A CA 1
ATOM 840 C C . LEU A 1 113 ? -17.536 22.768 -22.552 1.00 84.56 113 LEU A C 1
ATOM 842 O O . LEU A 1 113 ? -17.974 23.318 -21.538 1.00 84.56 113 LEU A O 1
ATOM 846 N N . PRO A 1 114 ? -16.473 23.270 -23.216 1.00 81.00 114 PRO A N 1
ATOM 847 C CA . PRO A 1 114 ? -15.650 24.365 -22.689 1.00 81.00 114 PRO A CA 1
ATOM 848 C C . PRO A 1 114 ? -16.458 25.578 -22.205 1.00 81.00 114 PRO A C 1
ATOM 850 O O . PRO A 1 114 ? -16.201 26.110 -21.130 1.00 81.00 114 PRO A O 1
ATOM 853 N N . ARG A 1 115 ? -17.513 25.959 -22.941 1.00 80.62 115 ARG A N 1
ATOM 854 C CA . ARG A 1 115 ? -18.422 27.047 -22.549 1.00 80.62 115 ARG A CA 1
ATOM 855 C C . ARG A 1 115 ? -19.196 26.748 -21.256 1.00 80.62 115 ARG A C 1
ATOM 857 O O . ARG A 1 115 ? -19.326 27.628 -20.413 1.00 80.62 115 ARG A O 1
ATOM 864 N N . GLY A 1 116 ? -19.697 25.523 -21.099 1.00 79.50 116 GLY A N 1
ATOM 865 C CA . GLY A 1 116 ? -20.402 25.087 -19.892 1.00 79.50 116 GLY A CA 1
ATOM 866 C C . GLY A 1 116 ? -19.469 24.968 -18.685 1.00 79.50 116 GLY A C 1
ATOM 867 O O . GLY A 1 116 ? -19.841 25.373 -17.589 1.00 79.50 116 GLY A O 1
ATOM 868 N N . ALA A 1 117 ? -18.239 24.491 -18.893 1.00 77.44 117 ALA A N 1
ATOM 869 C CA . ALA A 1 117 ? -17.222 24.389 -17.846 1.00 77.44 117 ALA A CA 1
ATOM 870 C C . ALA A 1 117 ? -16.838 25.770 -17.298 1.00 77.44 117 ALA A C 1
ATOM 872 O O . ALA A 1 117 ? -16.812 25.969 -16.087 1.00 77.44 117 ALA A O 1
ATOM 873 N N . THR A 1 118 ? -16.620 26.741 -18.189 1.00 79.81 118 THR A N 1
ATOM 874 C CA . THR A 1 118 ? -16.380 28.146 -17.839 1.00 79.81 118 THR A CA 1
ATOM 875 C C . THR A 1 118 ? -17.512 28.731 -16.990 1.00 79.81 118 THR A C 1
ATOM 877 O O . THR A 1 118 ? -17.248 29.356 -15.962 1.00 79.81 118 THR A O 1
ATOM 880 N N . GLU A 1 119 ? -18.770 28.518 -17.388 1.00 83.06 119 GLU A N 1
ATOM 881 C CA . GLU A 1 119 ? -19.920 28.986 -16.609 1.00 83.06 119 GLU A CA 1
ATOM 882 C C . GLU A 1 119 ? -19.944 28.342 -15.212 1.00 83.06 119 GLU A C 1
ATOM 884 O O . GLU A 1 119 ? -20.009 29.053 -14.210 1.00 83.06 119 GLU A O 1
ATOM 889 N N . VAL A 1 120 ? -19.800 27.018 -15.127 1.00 78.81 120 VAL A N 1
ATOM 890 C CA . VAL A 1 120 ? -19.825 26.271 -13.857 1.00 78.81 120 VAL A CA 1
ATOM 891 C C . VAL A 1 120 ? -18.684 26.676 -12.920 1.00 78.81 120 VAL A C 1
ATOM 893 O O . VAL A 1 120 ? -18.919 26.853 -11.727 1.00 78.81 120 VAL A O 1
ATOM 896 N N . LEU A 1 121 ? -17.477 26.907 -13.444 1.00 78.00 121 LEU A N 1
ATOM 897 C CA . LEU A 1 121 ? -16.342 27.410 -12.661 1.00 78.00 121 LEU A CA 1
ATOM 898 C C . LEU A 1 121 ? -16.619 28.795 -12.068 1.00 78.00 121 LEU A C 1
ATOM 900 O O . LEU A 1 121 ? -16.286 29.041 -10.910 1.00 78.00 121 LEU A O 1
ATOM 904 N N . SER A 1 122 ? -17.266 29.688 -12.826 1.00 85.75 122 SER A N 1
ATOM 905 C CA . SER A 1 122 ? -17.662 30.997 -12.294 1.00 85.75 122 SER A CA 1
ATOM 906 C C . SER A 1 122 ? -18.661 30.877 -11.137 1.00 85.75 122 SER A C 1
ATOM 908 O O . SER A 1 122 ? -18.555 31.616 -10.163 1.00 85.75 122 SER A O 1
ATOM 910 N N . TRP A 1 123 ? -19.588 29.915 -11.205 1.00 86.44 123 TRP A N 1
ATOM 911 C CA . TRP A 1 123 ? -20.600 29.708 -10.162 1.00 86.44 123 TRP A CA 1
ATOM 912 C C . TRP A 1 123 ? -20.018 29.049 -8.923 1.00 86.44 123 TRP A C 1
ATOM 914 O O . TRP A 1 123 ? -20.430 29.368 -7.815 1.00 86.44 123 TRP A O 1
ATOM 924 N N . LEU A 1 124 ? -19.060 28.142 -9.112 1.00 78.25 124 LEU A N 1
ATOM 925 C CA . LEU A 1 124 ? -18.315 27.531 -8.023 1.00 78.25 124 LEU A CA 1
ATOM 926 C C . LEU A 1 124 ? -17.534 28.596 -7.249 1.00 78.25 124 LEU A C 1
ATOM 928 O O . LEU A 1 124 ? -17.599 28.629 -6.027 1.00 78.25 124 LEU A O 1
ATOM 932 N N . ARG A 1 125 ? -16.858 29.504 -7.962 1.00 82.50 125 ARG A N 1
ATOM 933 C CA . ARG A 1 125 ? -16.162 30.639 -7.350 1.00 82.50 125 ARG A CA 1
ATOM 934 C C . ARG A 1 125 ? -17.123 31.544 -6.580 1.00 82.50 125 ARG A C 1
ATOM 936 O O . ARG A 1 125 ? -16.886 31.803 -5.413 1.00 82.50 125 ARG A O 1
ATOM 943 N N . GLU A 1 126 ? -18.237 31.948 -7.188 1.00 81.25 126 GLU A N 1
ATOM 944 C CA . GLU A 1 126 ? -19.267 32.745 -6.505 1.00 81.25 126 GLU A CA 1
ATOM 945 C C . GLU A 1 126 ? -19.803 32.046 -5.247 1.00 81.25 126 GLU A C 1
ATOM 947 O O . GLU A 1 126 ? -19.924 32.678 -4.205 1.00 81.25 126 GLU A O 1
ATOM 952 N N . ALA A 1 127 ? -20.094 30.744 -5.318 1.00 76.44 127 ALA A N 1
ATOM 953 C CA . ALA A 1 127 ? -20.586 29.967 -4.181 1.00 76.44 127 ALA A CA 1
ATOM 954 C C . ALA A 1 127 ? -19.560 29.878 -3.037 1.00 76.44 127 ALA A C 1
ATOM 956 O O . ALA A 1 127 ? -19.950 29.894 -1.872 1.00 76.44 127 ALA A O 1
ATOM 957 N N . LEU A 1 128 ? -18.266 29.813 -3.367 1.00 73.62 128 LEU A N 1
ATOM 958 C CA . LEU A 1 128 ? -17.166 29.830 -2.399 1.00 73.62 128 LEU A CA 1
ATOM 959 C C . LEU A 1 128 ? -16.914 31.232 -1.819 1.00 73.62 128 LEU A C 1
ATOM 961 O O . LEU A 1 128 ? -16.556 31.339 -0.650 1.00 73.62 128 LEU A O 1
ATOM 965 N N . ASP A 1 129 ? -17.136 32.285 -2.610 1.00 75.19 129 ASP A N 1
ATOM 966 C CA . ASP A 1 129 ? -16.952 33.686 -2.210 1.00 75.19 129 ASP A CA 1
ATOM 967 C C . ASP A 1 129 ? -18.142 34.227 -1.378 1.00 75.19 129 ASP A C 1
ATOM 969 O O . ASP A 1 129 ? -18.010 35.224 -0.673 1.00 75.19 129 ASP A O 1
ATOM 973 N N . CYS A 1 130 ? -19.315 33.580 -1.424 1.00 68.88 130 CYS A N 1
ATOM 974 C CA . CYS A 1 130 ? -20.556 34.046 -0.784 1.00 68.88 130 CYS A CA 1
ATOM 975 C C . CYS A 1 130 ? -20.669 33.840 0.747 1.00 68.88 130 CYS A C 1
ATOM 977 O O . CYS A 1 130 ? -21.777 33.996 1.262 1.00 68.88 130 CYS A O 1
ATOM 979 N N . GLY A 1 131 ? -19.618 33.499 1.507 1.00 54.78 131 GLY A N 1
ATOM 980 C CA . GLY A 1 131 ? -19.811 33.194 2.935 1.00 54.78 131 GLY A CA 1
ATOM 981 C C . GLY A 1 131 ? -18.669 33.516 3.899 1.00 54.78 131 GLY A C 1
ATOM 982 O O . GLY A 1 131 ? -17.677 32.795 3.933 1.00 54.78 131 GLY A O 1
ATOM 983 N N . ASP A 1 132 ? -18.926 34.447 4.826 1.00 49.41 132 ASP A N 1
ATOM 984 C CA . ASP A 1 132 ? -18.280 34.499 6.154 1.00 49.41 132 ASP A CA 1
ATOM 985 C C . ASP A 1 132 ? -18.589 33.232 6.994 1.00 49.41 132 ASP A C 1
ATOM 987 O O . ASP A 1 132 ? -17.866 32.894 7.929 1.00 49.41 132 ASP A O 1
ATOM 991 N N . ASP A 1 133 ? -19.617 32.460 6.611 1.00 53.53 133 ASP A N 1
ATOM 992 C CA . ASP A 1 133 ? -20.017 31.189 7.236 1.00 53.53 133 ASP A CA 1
ATOM 993 C C . ASP A 1 133 ? -19.468 29.932 6.524 1.00 53.53 133 ASP A C 1
ATOM 995 O O . ASP A 1 133 ? -19.722 28.793 6.934 1.00 53.53 133 ASP A O 1
ATOM 999 N N . ALA A 1 134 ? -18.656 30.113 5.475 1.00 49.69 134 ALA A N 1
ATOM 1000 C CA . ALA A 1 134 ? -17.969 29.017 4.795 1.00 49.69 134 ALA A CA 1
ATOM 1001 C C . ALA A 1 134 ? -17.086 28.228 5.780 1.00 49.69 134 ALA A C 1
ATOM 1003 O O . ALA A 1 134 ? -17.069 27.000 5.762 1.00 49.69 134 ALA A O 1
ATOM 1004 N N . ALA A 1 135 ? -16.438 28.914 6.726 1.00 47.72 135 ALA A N 1
ATOM 1005 C CA . ALA A 1 135 ? -15.627 28.295 7.774 1.00 47.72 135 ALA A CA 1
ATOM 1006 C C . ALA A 1 135 ? -16.432 27.387 8.731 1.00 47.72 135 ALA A C 1
ATOM 1008 O O . ALA A 1 135 ? -15.886 26.445 9.304 1.00 47.72 135 ALA A O 1
ATOM 1009 N N . THR A 1 136 ? -17.729 27.633 8.928 1.00 46.09 136 THR A N 1
ATOM 1010 C CA . THR A 1 136 ? -18.608 26.785 9.755 1.00 46.09 136 THR A CA 1
ATOM 1011 C C . THR A 1 136 ? -19.107 25.569 8.965 1.00 46.09 136 THR A C 1
ATOM 1013 O O . THR A 1 136 ? -19.185 24.464 9.503 1.00 46.09 136 THR A O 1
ATOM 1016 N N . LEU A 1 137 ? -19.362 25.748 7.666 1.00 47.72 137 LEU A N 1
ATOM 1017 C CA . LEU A 1 137 ? -19.739 24.687 6.729 1.00 47.72 137 LEU A CA 1
ATOM 1018 C C . LEU A 1 137 ? -18.574 23.711 6.463 1.00 47.72 137 LEU A C 1
ATOM 1020 O O . LEU A 1 137 ? -18.762 22.495 6.482 1.00 47.72 137 LEU A O 1
ATOM 1024 N N . PHE A 1 138 ? -17.351 24.229 6.325 1.00 50.03 138 PHE A N 1
ATOM 1025 C CA . PHE A 1 138 ? -16.132 23.433 6.148 1.00 50.03 138 PHE A CA 1
ATOM 1026 C C . PHE A 1 138 ? -15.702 22.707 7.428 1.00 50.03 138 PHE A C 1
ATOM 1028 O O . PHE A 1 138 ? -15.232 21.577 7.349 1.00 50.03 138 PHE A O 1
ATOM 1035 N N . ARG A 1 139 ? -15.990 23.259 8.616 1.00 46.34 139 ARG A N 1
ATOM 1036 C CA . ARG A 1 139 ? -15.807 22.538 9.892 1.00 46.34 139 ARG A CA 1
ATOM 1037 C C . ARG A 1 139 ? -16.705 21.303 10.041 1.00 46.34 139 ARG A C 1
ATOM 1039 O O . ARG A 1 139 ? -16.373 20.415 10.818 1.00 46.34 139 ARG A O 1
ATOM 1046 N N . ARG A 1 140 ? -17.821 21.218 9.305 1.00 42.84 140 ARG A N 1
ATOM 1047 C CA . ARG A 1 140 ? -18.674 20.012 9.239 1.00 42.84 140 ARG A CA 1
ATOM 1048 C C . ARG A 1 140 ? -18.288 19.047 8.112 1.00 42.84 140 ARG A C 1
ATOM 1050 O O . ARG A 1 140 ? -18.645 17.877 8.182 1.00 42.84 140 ARG A O 1
ATOM 1057 N N . LEU A 1 141 ? -17.541 19.508 7.109 1.00 43.19 141 LEU A N 1
ATOM 1058 C CA . LEU A 1 141 ? -17.035 18.719 5.984 1.00 43.19 141 LEU A CA 1
ATOM 1059 C C . LEU A 1 141 ? -15.509 18.591 6.093 1.00 43.19 141 LEU A C 1
ATOM 1061 O O . LEU A 1 141 ? -14.771 19.211 5.334 1.00 43.19 141 LEU A O 1
ATOM 1065 N N . ALA A 1 142 ? -15.029 17.757 7.019 1.00 39.22 142 ALA A N 1
ATOM 1066 C CA . ALA A 1 142 ? -13.594 17.541 7.252 1.00 39.22 142 ALA A CA 1
ATOM 1067 C C . ALA A 1 142 ? -12.808 17.045 6.010 1.00 39.22 142 ALA A C 1
ATOM 1069 O O . ALA A 1 142 ? -11.591 17.142 5.979 1.00 39.22 142 ALA A O 1
ATOM 1070 N N . ALA A 1 143 ? -13.487 16.564 4.961 1.00 45.81 143 ALA A N 1
ATOM 1071 C CA . ALA A 1 143 ? -12.877 16.155 3.688 1.00 45.81 143 ALA A CA 1
ATOM 1072 C C . ALA A 1 143 ? -12.727 17.296 2.654 1.00 45.81 143 ALA A C 1
ATOM 1074 O O . ALA A 1 143 ? -12.173 17.091 1.576 1.00 45.81 143 ALA A O 1
ATOM 1075 N N . ALA A 1 144 ? -13.254 18.493 2.931 1.00 48.47 144 ALA A N 1
ATOM 1076 C CA . ALA A 1 144 ? -13.357 19.563 1.941 1.00 48.47 144 ALA A CA 1
ATOM 1077 C C . ALA A 1 144 ? -12.231 20.603 2.013 1.00 48.47 144 ALA A C 1
ATOM 1079 O O . ALA A 1 144 ? -12.177 21.464 1.144 1.00 48.47 144 ALA A O 1
ATOM 1080 N N . GLU A 1 145 ? -11.323 20.548 2.987 1.00 49.41 145 GLU A N 1
ATOM 1081 C CA . GLU A 1 145 ? -10.182 21.473 3.042 1.00 49.41 145 GLU A CA 1
ATOM 1082 C C . GLU A 1 145 ? -9.120 21.125 1.981 1.00 49.41 145 GLU A C 1
ATOM 1084 O O . GLU A 1 145 ? -8.618 22.018 1.292 1.00 49.41 145 GLU A O 1
ATOM 1089 N N . ASP A 1 146 ? -8.911 19.829 1.728 1.00 51.22 146 ASP A N 1
ATOM 1090 C CA . ASP A 1 146 ? -8.137 19.318 0.589 1.00 51.22 146 ASP A CA 1
ATOM 1091 C C . ASP A 1 146 ? -8.829 19.609 -0.745 1.00 51.22 146 ASP A C 1
ATOM 1093 O O . ASP A 1 146 ? -8.198 20.094 -1.686 1.00 51.22 146 ASP A O 1
ATOM 1097 N N . GLU A 1 147 ? -10.146 19.385 -0.836 1.00 51.59 147 GLU A N 1
ATOM 1098 C CA . GLU A 1 147 ? -10.894 19.672 -2.064 1.00 51.59 147 GLU A CA 1
ATOM 1099 C C . GLU A 1 147 ? -10.977 21.185 -2.327 1.00 51.59 147 GLU A C 1
ATOM 1101 O O . GLU A 1 147 ? -10.861 21.609 -3.471 1.00 51.59 147 GLU A O 1
ATOM 1106 N N . ARG A 1 148 ? -11.071 22.030 -1.292 1.00 54.09 148 ARG A N 1
ATOM 1107 C CA . ARG A 1 148 ? -10.972 23.493 -1.401 1.00 54.09 148 ARG A CA 1
ATOM 1108 C C . ARG A 1 148 ? -9.577 23.904 -1.849 1.00 54.09 148 ARG A C 1
ATOM 1110 O O . ARG A 1 148 ? -9.480 24.678 -2.791 1.00 54.09 148 ARG A O 1
ATOM 1117 N N . SER A 1 149 ? -8.512 23.390 -1.236 1.00 57.59 149 SER A N 1
ATOM 1118 C CA . SER A 1 149 ? -7.127 23.704 -1.622 1.00 57.59 149 SER A CA 1
ATOM 1119 C C . SER A 1 149 ? -6.834 23.275 -3.060 1.00 57.59 149 SER A C 1
ATOM 1121 O O . SER A 1 149 ? -6.219 24.015 -3.827 1.00 57.59 149 SER A O 1
ATOM 1123 N N . ARG A 1 150 ? -7.372 22.127 -3.480 1.00 58.94 150 ARG A N 1
ATOM 1124 C CA . ARG A 1 150 ? -7.302 21.631 -4.856 1.00 58.94 150 ARG A CA 1
ATOM 1125 C C . ARG A 1 150 ? -8.125 22.470 -5.833 1.00 58.94 150 ARG A C 1
ATOM 1127 O O . ARG A 1 150 ? -7.625 22.800 -6.905 1.00 58.94 150 ARG A O 1
ATOM 1134 N N . LEU A 1 151 ? -9.368 22.820 -5.497 1.00 51.19 151 LEU A N 1
ATOM 1135 C CA . LEU A 1 151 ? -10.241 23.648 -6.337 1.00 51.19 151 LEU A CA 1
ATOM 1136 C C . LEU A 1 151 ? -9.722 25.086 -6.437 1.00 51.19 151 LEU A C 1
ATOM 1138 O O . LEU A 1 151 ? -9.749 25.656 -7.523 1.00 51.19 151 LEU A O 1
ATOM 1142 N N . LEU A 1 152 ? -9.187 25.651 -5.352 1.00 56.88 152 LEU A N 1
ATOM 1143 C CA . LEU A 1 152 ? -8.488 26.938 -5.349 1.00 56.88 152 LEU A CA 1
ATOM 1144 C C . LEU A 1 152 ? -7.184 26.863 -6.148 1.00 56.88 152 LEU A C 1
ATOM 1146 O O . LEU A 1 152 ? -6.891 27.794 -6.888 1.00 56.88 152 LEU A O 1
ATOM 1150 N N . GLY A 1 153 ? -6.444 25.753 -6.079 1.00 59.66 153 GLY A N 1
ATOM 1151 C CA . GLY A 1 153 ? -5.273 25.498 -6.922 1.00 59.66 153 GLY A CA 1
ATOM 1152 C C . GLY A 1 153 ? -5.619 25.410 -8.411 1.00 59.66 153 GLY A C 1
ATOM 1153 O O . GLY A 1 153 ? -4.946 26.024 -9.236 1.00 59.66 153 GLY A O 1
ATOM 1154 N N . LEU A 1 154 ? -6.711 24.722 -8.763 1.00 52.53 154 LEU A N 1
ATOM 1155 C CA . LEU A 1 154 ? -7.254 24.703 -10.124 1.00 52.53 154 LEU A CA 1
ATOM 1156 C C . LEU A 1 154 ? -7.674 26.115 -10.553 1.00 52.53 154 LEU A C 1
ATOM 1158 O O . LEU A 1 154 ? -7.243 26.584 -11.598 1.00 52.53 154 LEU A O 1
ATOM 1162 N N . LEU A 1 155 ? -8.441 26.838 -9.732 1.00 50.69 155 LEU A N 1
ATOM 1163 C CA . LEU A 1 155 ? -8.854 28.218 -10.013 1.00 50.69 155 LEU A CA 1
ATOM 1164 C C . LEU A 1 155 ? -7.656 29.177 -10.162 1.00 50.69 155 LEU A C 1
ATOM 1166 O O . LEU A 1 155 ? -7.692 30.049 -11.028 1.00 50.69 155 LEU A O 1
ATOM 1170 N N . ALA A 1 156 ? -6.584 28.994 -9.385 1.00 57.09 156 ALA A N 1
ATOM 1171 C CA . ALA A 1 156 ? -5.351 29.777 -9.468 1.00 57.09 156 ALA A CA 1
ATOM 1172 C C . ALA A 1 156 ? -4.540 29.481 -10.743 1.00 57.09 156 ALA A C 1
ATOM 1174 O O . ALA A 1 156 ? -3.935 30.391 -11.309 1.00 57.09 156 ALA A O 1
ATOM 1175 N N . GLN A 1 157 ? -4.571 28.240 -11.247 1.00 51.03 157 GLN A N 1
ATOM 1176 C CA . GLN A 1 157 ? -3.996 27.883 -12.553 1.00 51.03 157 GLN A CA 1
ATOM 1177 C C . GLN A 1 157 ? -4.752 28.533 -13.727 1.00 51.03 157 GLN A C 1
ATOM 1179 O O . GLN A 1 157 ? -4.182 28.726 -14.801 1.00 51.03 157 GLN A O 1
ATOM 1184 N N . PHE A 1 158 ? -6.015 28.918 -13.525 1.00 50.69 158 PHE A N 1
ATOM 1185 C CA . PHE A 1 158 ? -6.886 29.519 -14.536 1.00 50.69 158 PHE A CA 1
ATOM 1186 C C . PHE A 1 158 ? -7.057 31.033 -14.361 1.00 50.69 158 PHE A C 1
ATOM 1188 O O . PHE A 1 158 ? -8.162 31.534 -14.547 1.00 50.69 158 PHE A O 1
ATOM 1195 N N . GLY A 1 159 ? -5.981 31.766 -14.038 1.00 42.16 159 GLY A N 1
ATOM 1196 C CA . GLY A 1 159 ? -5.990 33.211 -13.723 1.00 42.16 159 GLY A CA 1
ATOM 1197 C C . GLY A 1 159 ? -6.794 34.132 -14.666 1.00 42.16 159 GLY A C 1
ATOM 1198 O O . GLY A 1 159 ? -7.152 35.239 -14.273 1.00 42.16 159 GLY A O 1
ATOM 1199 N N . ASP A 1 160 ? -7.148 33.657 -15.863 1.00 50.69 160 ASP A N 1
ATOM 1200 C CA . ASP A 1 160 ? -8.248 34.159 -16.687 1.00 50.69 160 ASP A CA 1
ATOM 1201 C C . ASP A 1 160 ? -9.151 32.995 -17.163 1.00 50.69 160 ASP A C 1
ATOM 1203 O O . ASP A 1 160 ? -8.685 31.988 -17.706 1.00 50.69 160 ASP A O 1
ATOM 1207 N N . VAL A 1 161 ? -10.466 33.173 -17.016 1.00 44.94 161 VAL A N 1
ATOM 1208 C CA . VAL A 1 161 ? -11.540 32.262 -17.440 1.00 44.94 161 VAL A CA 1
ATOM 1209 C C . VAL A 1 161 ? -11.463 31.902 -18.938 1.00 44.94 161 VAL A C 1
ATOM 1211 O O . VAL A 1 161 ? -11.873 30.803 -19.323 1.00 44.94 161 VAL A O 1
ATOM 1214 N N . GLN A 1 162 ? -10.897 32.767 -19.792 1.00 44.91 162 GLN A N 1
ATOM 1215 C CA . GLN A 1 162 ? -10.654 32.438 -21.207 1.00 44.91 162 GLN A CA 1
ATOM 1216 C C . GLN A 1 162 ? -9.493 31.453 -21.420 1.00 44.91 162 GLN A C 1
ATOM 1218 O O . GLN A 1 162 ? -9.527 30.656 -22.362 1.00 44.91 162 GLN A O 1
ATOM 1223 N N . SER A 1 163 ? -8.504 31.438 -20.525 1.00 44.88 163 SER A N 1
ATOM 1224 C CA . SER A 1 163 ? -7.357 30.520 -20.594 1.00 44.88 163 SER A CA 1
ATOM 1225 C C . SER A 1 163 ? -7.760 29.077 -20.255 1.00 44.88 163 SER A C 1
ATOM 1227 O O . SER A 1 163 ? -7.273 28.133 -20.879 1.00 44.88 163 SER A O 1
ATOM 1229 N N . ALA A 1 164 ? -8.738 28.894 -19.359 1.00 45.19 164 ALA A N 1
ATOM 1230 C CA . ALA A 1 164 ? -9.334 27.588 -19.052 1.00 45.19 164 ALA A CA 1
ATOM 1231 C C . ALA A 1 164 ? -10.033 26.953 -20.269 1.00 45.19 164 ALA A C 1
ATOM 1233 O O . ALA A 1 164 ? -9.888 25.757 -20.530 1.00 45.19 164 ALA A O 1
ATOM 1234 N N . ALA A 1 165 ? -10.745 27.760 -21.063 1.00 41.00 165 ALA A N 1
ATOM 1235 C CA . ALA A 1 165 ? -11.426 27.294 -22.269 1.00 41.00 165 ALA A CA 1
ATOM 1236 C C . ALA A 1 165 ? -10.441 26.843 -23.366 1.00 41.00 165 ALA A C 1
ATOM 1238 O O . ALA A 1 165 ? -10.740 25.902 -24.105 1.00 41.00 165 ALA A O 1
ATOM 1239 N N . ALA A 1 166 ? -9.258 27.463 -23.455 1.00 43.28 166 ALA A N 1
ATOM 1240 C CA . ALA A 1 166 ? -8.208 27.088 -24.405 1.00 43.28 166 ALA A CA 1
ATOM 1241 C C . ALA A 1 166 ? -7.538 25.746 -24.050 1.00 43.28 166 ALA A C 1
ATOM 1243 O O . ALA A 1 166 ? -7.311 24.925 -24.939 1.00 43.28 166 ALA A O 1
ATOM 1244 N N . VAL A 1 167 ? -7.293 25.492 -22.758 1.00 43.31 167 VAL A N 1
ATOM 1245 C CA . VAL A 1 167 ? -6.739 24.218 -22.259 1.00 43.31 167 VAL A CA 1
ATOM 1246 C C . VAL A 1 167 ? -7.763 23.082 -22.361 1.00 43.31 167 VAL A C 1
ATOM 1248 O O . VAL A 1 167 ? -7.422 21.983 -22.775 1.00 43.31 167 VAL A O 1
ATOM 1251 N N . LEU A 1 168 ? -9.045 23.330 -22.083 1.00 38.28 168 LEU A N 1
ATOM 1252 C CA . LEU A 1 168 ? -10.087 22.305 -22.251 1.00 38.28 168 LEU A CA 1
ATOM 1253 C C . LEU A 1 168 ? -10.379 21.989 -23.730 1.00 38.28 168 LEU A C 1
ATOM 1255 O O . LEU A 1 168 ? -10.730 20.860 -24.070 1.00 38.28 168 LEU A O 1
ATOM 1259 N N . SER A 1 169 ? -10.178 22.955 -24.632 1.00 39.31 169 SER A N 1
ATOM 1260 C CA . SER A 1 169 ? -10.320 22.745 -26.081 1.00 39.31 169 SER A CA 1
ATOM 1261 C C . SER A 1 169 ? -9.172 21.931 -26.694 1.00 39.31 169 SER A C 1
ATOM 1263 O O . SER A 1 169 ? -9.369 21.312 -27.738 1.00 39.31 169 SER A O 1
ATOM 1265 N N . SER A 1 170 ? -7.994 21.883 -26.059 1.00 38.81 170 SER A N 1
ATOM 1266 C CA . SER A 1 170 ? -6.859 21.068 -26.523 1.00 38.81 170 SER A CA 1
ATOM 1267 C C . SER A 1 170 ? -6.938 19.594 -26.094 1.00 38.81 170 SER A C 1
ATOM 1269 O O . SER A 1 170 ? -6.154 18.783 -26.581 1.00 38.81 170 SER A O 1
ATOM 1271 N N . ILE A 1 171 ? -7.908 19.236 -25.240 1.00 34.56 171 ILE A N 1
ATOM 1272 C CA . ILE A 1 171 ? -8.099 17.885 -24.675 1.00 34.56 171 ILE A CA 1
ATOM 1273 C C . ILE A 1 171 ? -9.145 17.055 -25.463 1.00 34.56 171 ILE A C 1
ATOM 1275 O O . ILE A 1 171 ? -9.308 15.860 -25.227 1.00 34.56 171 ILE A O 1
ATOM 1279 N N . SER A 1 172 ? -9.835 17.631 -26.457 1.00 30.36 172 SER A N 1
ATOM 1280 C CA . SER A 1 172 ? -10.809 16.880 -27.275 1.00 30.36 172 SER A CA 1
ATOM 1281 C C . SER A 1 172 ? -10.139 15.871 -28.231 1.00 30.36 172 SER A C 1
ATOM 1283 O O . SER A 1 172 ? -9.133 16.206 -28.862 1.00 30.36 172 SER A O 1
ATOM 1285 N N . PRO A 1 173 ? -10.704 14.659 -28.426 1.00 28.72 173 PRO A N 1
ATOM 1286 C CA . PRO A 1 173 ? -10.181 13.703 -29.397 1.00 28.72 173 PRO A CA 1
ATOM 1287 C C . PRO A 1 173 ? -10.386 14.231 -30.828 1.00 28.72 173 PRO A C 1
ATOM 1289 O O . PRO A 1 173 ? -11.406 14.868 -31.113 1.00 28.72 173 PRO A O 1
ATOM 1292 N N . PRO A 1 174 ? -9.453 13.981 -31.765 1.00 29.88 174 PRO A N 1
ATOM 1293 C CA . PRO A 1 174 ? -9.552 14.535 -33.107 1.00 29.88 174 PRO A CA 1
ATOM 1294 C C . PRO A 1 174 ? -10.744 13.927 -33.857 1.00 29.88 174 PRO A C 1
ATOM 1296 O O . PRO A 1 174 ? -10.758 12.739 -34.178 1.00 29.88 174 PRO A O 1
ATOM 1299 N N . SER A 1 175 ? -11.740 14.758 -34.182 1.00 31.11 175 SER A N 1
ATOM 1300 C CA . SER A 1 175 ? -12.826 14.374 -35.084 1.00 31.11 175 SER A CA 1
ATOM 1301 C C . SER A 1 175 ? -12.272 14.150 -36.492 1.00 31.11 175 SER A C 1
ATOM 1303 O O . SER A 1 175 ? -11.582 15.011 -37.047 1.00 31.11 175 SER A O 1
ATOM 1305 N N . SER A 1 176 ? -12.607 13.016 -37.094 1.00 40.53 176 SER A N 1
ATOM 1306 C CA . SER A 1 176 ? -12.266 12.681 -38.472 1.00 40.53 176 SER A CA 1
ATOM 1307 C C . SER A 1 176 ? -12.855 13.691 -39.467 1.00 40.53 176 SER A C 1
ATOM 1309 O O . SER A 1 176 ? -14.073 13.753 -39.647 1.00 40.53 176 SER A O 1
ATOM 1311 N N . ARG A 1 177 ? -11.996 14.424 -40.186 1.00 30.69 177 ARG A N 1
ATOM 1312 C CA . ARG A 1 177 ? -12.343 15.080 -41.458 1.00 30.69 177 ARG A CA 1
ATOM 1313 C C . ARG A 1 177 ? -11.238 14.904 -42.510 1.00 30.69 177 ARG A C 1
ATOM 1315 O O . ARG A 1 177 ? -10.092 14.636 -42.154 1.00 30.69 177 ARG A O 1
ATOM 1322 N N . PRO A 1 178 ? -11.604 14.942 -43.805 1.00 33.03 178 PRO A N 1
ATOM 1323 C CA . PRO A 1 178 ? -10.912 14.206 -44.852 1.00 33.03 178 PRO A CA 1
ATOM 1324 C C . PRO A 1 178 ? -9.680 14.926 -45.401 1.00 33.03 178 PRO A C 1
ATOM 1326 O O . PRO A 1 178 ? -9.585 16.151 -45.410 1.00 33.03 178 PRO A O 1
ATOM 1329 N N . ARG A 1 179 ? -8.762 14.097 -45.908 1.00 38.88 179 ARG A N 1
ATOM 1330 C CA . ARG A 1 179 ? -7.531 14.451 -46.620 1.00 38.88 179 ARG A CA 1
ATOM 1331 C C . ARG A 1 179 ? -7.764 15.461 -47.744 1.00 38.88 179 ARG A C 1
ATOM 1333 O O . ARG A 1 179 ? -8.533 15.173 -48.656 1.00 38.88 179 ARG A O 1
ATOM 1340 N N . SER A 1 180 ? -6.912 16.483 -47.794 1.00 36.34 180 SER A N 1
ATOM 1341 C CA . SER A 1 180 ? -6.260 16.882 -49.044 1.00 36.34 180 SER A CA 1
ATOM 1342 C C . SER A 1 180 ? -5.018 17.746 -48.797 1.00 36.34 180 SER A C 1
ATOM 1344 O O . SER A 1 180 ? -5.079 18.704 -48.033 1.00 36.34 180 SER A O 1
ATOM 1346 N N . LEU A 1 181 ? -3.980 17.424 -49.575 1.00 33.19 181 LEU A N 1
ATOM 1347 C CA . LEU A 1 181 ? -2.817 18.216 -49.993 1.00 33.19 181 LEU A CA 1
ATOM 1348 C C . LEU A 1 181 ? -1.493 18.063 -49.224 1.00 33.19 181 LEU A C 1
ATOM 1350 O O . LEU A 1 181 ? -1.349 18.343 -48.039 1.00 33.19 181 LEU A O 1
ATOM 1354 N N . GLU A 1 182 ? -0.536 17.580 -50.017 1.00 37.50 182 GLU A N 1
ATOM 1355 C CA . GLU A 1 182 ? 0.879 17.326 -49.794 1.00 37.50 182 GLU A CA 1
ATOM 1356 C C . GLU A 1 182 ? 1.691 18.614 -49.613 1.00 37.50 182 GLU A C 1
ATOM 1358 O O . GLU A 1 182 ? 1.446 19.609 -50.292 1.00 37.50 182 GLU A O 1
ATOM 1363 N N . ALA A 1 183 ? 2.748 18.538 -48.800 1.00 31.59 183 ALA A N 1
ATOM 1364 C CA . ALA A 1 183 ? 4.030 19.170 -49.107 1.00 31.59 183 ALA A CA 1
ATOM 1365 C C . ALA A 1 183 ? 5.169 18.452 -48.359 1.00 31.59 183 ALA A C 1
ATOM 1367 O O . ALA A 1 183 ? 5.039 18.038 -47.207 1.00 31.59 183 ALA A O 1
ATOM 1368 N N . GLU A 1 184 ? 6.273 18.270 -49.072 1.00 39.69 184 GLU A N 1
ATOM 1369 C CA . GLU A 1 184 ? 7.393 17.372 -48.810 1.00 39.69 184 GLU A CA 1
ATOM 1370 C C . GLU A 1 184 ? 8.193 17.659 -47.523 1.00 39.69 184 GLU A C 1
ATOM 1372 O O . GLU A 1 184 ? 8.575 18.794 -47.235 1.00 39.69 184 GLU A O 1
ATOM 1377 N N . ARG A 1 185 ? 8.581 16.592 -46.804 1.00 34.97 185 ARG A N 1
ATOM 1378 C CA . ARG A 1 185 ? 9.750 16.579 -45.902 1.00 34.97 185 ARG A CA 1
ATOM 1379 C C . ARG A 1 185 ? 10.530 15.259 -46.035 1.00 34.97 185 ARG A C 1
ATOM 1381 O O . ARG A 1 185 ? 9.915 14.201 -46.173 1.00 34.97 185 ARG A O 1
ATOM 1388 N N . PRO A 1 186 ? 11.878 15.281 -45.985 1.00 34.72 186 PRO A N 1
ATOM 1389 C CA . PRO A 1 186 ? 12.702 14.137 -46.361 1.00 34.72 186 PRO A CA 1
ATOM 1390 C C . PRO A 1 186 ? 12.780 13.052 -45.275 1.00 34.72 186 PRO A C 1
ATOM 1392 O O . PRO A 1 186 ? 12.815 13.307 -44.072 1.00 34.72 186 PRO A O 1
ATOM 1395 N N . SER A 1 187 ? 12.809 11.807 -45.751 1.00 40.50 187 SER A N 1
ATOM 1396 C CA . SER A 1 187 ? 12.581 10.572 -44.996 1.00 40.50 187 SER A CA 1
ATOM 1397 C C . SER A 1 187 ? 13.644 10.213 -43.938 1.00 40.50 187 SER A C 1
ATOM 1399 O O . SER A 1 187 ? 14.853 10.216 -44.176 1.00 40.50 187 SER A O 1
ATOM 1401 N N . ARG A 1 188 ? 13.160 9.737 -42.778 1.00 44.97 188 ARG A N 1
ATOM 1402 C CA . ARG A 1 188 ? 13.916 9.138 -41.652 1.00 44.97 188 ARG A CA 1
ATOM 1403 C C . ARG A 1 188 ? 14.637 7.811 -41.989 1.00 44.97 188 ARG A C 1
ATOM 1405 O O . ARG A 1 188 ? 15.259 7.205 -41.121 1.00 44.97 188 ARG A O 1
ATOM 1412 N N . SER A 1 189 ? 14.597 7.362 -43.245 1.00 45.78 189 SER A N 1
ATOM 1413 C CA . SER A 1 189 ? 15.149 6.075 -43.702 1.00 45.78 189 SER A CA 1
ATOM 1414 C C . SER A 1 189 ? 16.686 6.022 -43.675 1.00 45.78 189 SER A C 1
ATOM 1416 O O . SER A 1 189 ? 17.275 4.966 -43.434 1.00 45.78 189 SER A O 1
ATOM 1418 N N . ARG A 1 190 ? 17.365 7.166 -43.851 1.00 46.38 190 ARG A N 1
ATOM 1419 C CA . ARG A 1 190 ? 18.837 7.206 -43.950 1.00 46.38 190 ARG A CA 1
ATOM 1420 C C . ARG A 1 190 ? 19.559 7.006 -42.612 1.00 46.38 190 ARG A C 1
ATOM 1422 O O . ARG A 1 190 ? 20.552 6.287 -42.574 1.00 46.38 190 ARG A O 1
ATOM 1429 N N . ARG A 1 191 ? 19.015 7.528 -41.505 1.00 50.75 191 ARG A N 1
ATOM 1430 C CA . ARG A 1 191 ? 19.629 7.408 -40.164 1.00 50.75 191 ARG A CA 1
ATOM 1431 C C . ARG A 1 191 ? 19.639 5.972 -39.625 1.00 50.75 191 ARG A C 1
ATOM 1433 O O . ARG A 1 191 ? 20.572 5.584 -38.929 1.00 50.75 191 ARG A O 1
ATOM 1440 N N . ARG A 1 192 ? 18.646 5.154 -39.997 1.00 58.25 192 ARG A N 1
ATOM 1441 C CA . ARG A 1 192 ? 18.524 3.768 -39.512 1.00 58.25 192 ARG A CA 1
ATOM 1442 C C . ARG A 1 192 ? 19.565 2.831 -40.142 1.00 58.25 192 ARG A C 1
ATOM 1444 O O . ARG A 1 192 ? 20.084 1.955 -39.460 1.00 58.25 192 ARG A O 1
ATOM 1451 N N . LYS A 1 193 ? 19.947 3.066 -41.405 1.00 60.44 193 LYS A N 1
ATOM 1452 C CA . LYS A 1 193 ? 20.991 2.282 -42.097 1.00 60.44 193 LYS A CA 1
ATOM 1453 C C . LYS A 1 193 ? 22.415 2.598 -41.625 1.00 60.44 193 LYS A C 1
ATOM 1455 O O . LYS A 1 193 ? 23.279 1.728 -41.714 1.00 60.44 193 LYS A O 1
ATOM 1460 N N . GLU A 1 194 ? 22.670 3.802 -41.117 1.00 54.62 194 GLU A N 1
ATOM 1461 C CA . GLU A 1 194 ? 23.983 4.163 -40.561 1.00 54.62 194 GLU A CA 1
ATOM 1462 C C . GLU A 1 194 ? 24.175 3.632 -39.136 1.00 54.62 194 GLU A C 1
ATOM 1464 O O . GLU A 1 194 ? 25.242 3.099 -38.828 1.00 54.62 194 GLU A O 1
ATOM 1469 N N . GLN A 1 195 ? 23.126 3.647 -38.306 1.00 56.31 195 GLN A N 1
ATOM 1470 C CA . GLN A 1 195 ? 23.174 3.052 -36.964 1.00 56.31 195 GLN A CA 1
ATOM 1471 C C . GLN A 1 195 ? 23.299 1.518 -37.005 1.00 56.31 195 GLN A C 1
ATOM 1473 O O . GLN A 1 195 ? 24.055 0.940 -36.224 1.00 56.31 195 GLN A O 1
ATOM 1478 N N . GLU A 1 196 ? 22.668 0.846 -37.974 1.00 58.50 196 GLU A N 1
ATOM 1479 C CA . GLU A 1 196 ? 22.798 -0.611 -38.134 1.00 58.50 196 GLU A CA 1
ATOM 1480 C C . GLU A 1 196 ? 24.192 -1.036 -38.651 1.00 58.50 196 GLU A C 1
ATOM 1482 O O . GLU A 1 196 ? 24.706 -2.099 -38.291 1.00 58.50 196 GLU A O 1
ATOM 1487 N N . LYS A 1 197 ? 24.855 -0.186 -39.451 1.00 59.66 197 LYS A N 1
ATOM 1488 C CA . LYS A 1 197 ? 26.245 -0.411 -39.891 1.00 59.66 197 LYS A CA 1
ATOM 1489 C C . LYS A 1 197 ? 27.267 -0.191 -38.774 1.00 59.66 197 LYS A C 1
ATOM 1491 O O . LYS A 1 197 ? 28.293 -0.870 -38.774 1.00 59.66 197 LYS A O 1
ATOM 1496 N N . ALA A 1 198 ? 26.994 0.707 -37.826 1.00 52.16 198 ALA A N 1
ATOM 1497 C CA . ALA A 1 198 ? 27.852 0.923 -36.661 1.00 52.16 198 ALA A CA 1
ATOM 1498 C C . ALA A 1 198 ? 27.788 -0.262 -35.677 1.00 52.16 198 ALA A C 1
ATOM 1500 O O . ALA A 1 198 ? 28.829 -0.738 -35.225 1.00 52.16 198 ALA A O 1
ATOM 1501 N N . ALA A 1 199 ? 26.595 -0.819 -35.437 1.00 48.12 199 ALA A N 1
ATOM 1502 C CA . ALA A 1 199 ? 26.405 -1.962 -34.538 1.00 48.12 199 ALA A CA 1
ATOM 1503 C C . ALA A 1 199 ? 27.066 -3.259 -35.051 1.00 48.12 199 ALA A C 1
ATOM 1505 O O . ALA A 1 199 ? 27.667 -4.008 -34.282 1.00 48.12 199 ALA A O 1
ATOM 1506 N N . LYS A 1 200 ? 27.054 -3.499 -36.370 1.00 54.03 200 LYS A N 1
ATOM 1507 C CA . LYS A 1 200 ? 27.678 -4.692 -36.980 1.00 54.03 200 LYS A CA 1
ATOM 1508 C C . LYS A 1 200 ? 29.214 -4.669 -36.987 1.00 54.03 200 LYS A C 1
ATOM 1510 O O . LYS A 1 200 ? 29.829 -5.702 -37.243 1.00 54.03 200 LYS A O 1
ATOM 1515 N N . LYS A 1 201 ? 29.856 -3.531 -36.690 1.00 45.50 201 LYS A N 1
ATOM 1516 C CA . LYS A 1 201 ? 31.327 -3.407 -36.661 1.00 45.50 201 LYS A CA 1
ATOM 1517 C C . LYS A 1 201 ? 31.940 -3.684 -35.276 1.00 45.50 201 LYS A C 1
ATOM 1519 O O . LYS A 1 201 ? 33.152 -3.849 -35.189 1.00 45.50 201 LYS A O 1
ATOM 1524 N N . ALA A 1 202 ? 31.124 -3.797 -34.223 1.00 43.34 202 ALA A N 1
ATOM 1525 C CA . ALA A 1 202 ? 31.591 -4.016 -32.849 1.00 43.34 202 ALA A CA 1
ATOM 1526 C C . ALA A 1 202 ? 31.699 -5.501 -32.430 1.00 43.34 202 ALA A C 1
ATOM 1528 O O . ALA A 1 202 ? 32.351 -5.808 -31.438 1.00 43.34 202 ALA A O 1
ATOM 1529 N N . GLN A 1 203 ? 31.136 -6.447 -33.190 1.00 42.47 203 GLN A N 1
ATOM 1530 C CA . GLN A 1 203 ? 31.218 -7.886 -32.894 1.00 42.47 203 GLN A CA 1
ATOM 1531 C C . GLN A 1 203 ? 32.196 -8.606 -33.832 1.00 42.47 203 GLN A C 1
ATOM 1533 O O . GLN A 1 203 ? 31.797 -9.280 -34.779 1.00 42.47 203 GLN A O 1
ATOM 1538 N N . LYS A 1 204 ? 33.504 -8.474 -33.585 1.00 41.03 204 LYS A N 1
ATOM 1539 C CA . LYS A 1 204 ? 34.500 -9.421 -34.120 1.00 41.03 204 LYS A CA 1
ATOM 1540 C C . LYS A 1 204 ? 35.815 -9.354 -33.339 1.00 41.03 204 LYS A C 1
ATOM 1542 O O . LYS A 1 204 ? 36.709 -8.599 -33.704 1.00 41.03 204 LYS A O 1
ATOM 1547 N N . LYS A 1 205 ? 35.931 -10.172 -32.286 1.00 38.28 205 LYS A N 1
ATOM 1548 C CA . LYS A 1 205 ? 37.185 -10.783 -31.790 1.00 38.28 205 LYS A CA 1
ATOM 1549 C C . LYS A 1 205 ? 36.882 -11.718 -30.606 1.00 38.28 205 LYS A C 1
ATOM 1551 O O . LYS A 1 205 ? 36.405 -11.227 -29.591 1.00 38.28 205 LYS A O 1
ATOM 1556 N N . PRO A 1 206 ? 37.182 -13.026 -30.688 1.00 40.16 206 PRO A N 1
ATOM 1557 C CA . PRO A 1 206 ? 37.239 -13.883 -29.514 1.00 40.16 206 PRO A CA 1
ATOM 1558 C C . PRO A 1 206 ? 38.694 -14.043 -29.053 1.00 40.16 206 PRO A C 1
ATOM 1560 O O . PRO A 1 206 ? 39.552 -14.510 -29.804 1.00 40.16 206 PRO A O 1
ATOM 1563 N N . THR A 1 207 ? 38.975 -13.681 -27.805 1.00 34.69 207 THR A N 1
ATOM 1564 C CA . THR A 1 207 ? 40.196 -14.081 -27.096 1.00 34.69 207 THR A CA 1
ATOM 1565 C C . THR A 1 207 ? 39.910 -15.341 -26.290 1.00 34.69 207 THR A C 1
ATOM 1567 O O . THR A 1 207 ? 39.060 -15.347 -25.404 1.00 34.69 207 THR A O 1
ATOM 1570 N N . LYS A 1 208 ? 40.627 -16.419 -26.627 1.00 41.78 208 LYS A N 1
ATOM 1571 C CA . LYS A 1 208 ? 40.691 -17.675 -25.872 1.00 41.78 208 LYS A CA 1
ATOM 1572 C C . LYS A 1 208 ? 41.182 -17.404 -24.447 1.00 41.78 208 LYS A C 1
ATOM 1574 O O . LYS A 1 208 ? 42.306 -16.936 -24.285 1.00 41.78 208 LYS A O 1
ATOM 1579 N N . ALA A 1 209 ? 40.394 -17.789 -23.449 1.00 35.22 209 ALA A N 1
ATOM 1580 C CA . ALA A 1 209 ? 40.853 -17.972 -22.077 1.00 35.22 209 ALA A CA 1
ATOM 1581 C C . ALA A 1 209 ? 40.694 -19.446 -21.679 1.00 35.22 209 ALA A C 1
ATOM 1583 O O . ALA A 1 209 ? 39.755 -20.132 -22.078 1.00 35.22 209 ALA A O 1
ATOM 1584 N N . LYS A 1 210 ? 41.709 -19.925 -20.969 1.00 34.59 210 LYS A N 1
ATOM 1585 C CA . LYS A 1 210 ? 42.041 -21.313 -20.659 1.00 34.59 210 LYS A CA 1
ATOM 1586 C C . LYS A 1 210 ? 41.395 -21.683 -19.320 1.00 34.59 210 LYS A C 1
ATOM 1588 O O . LYS A 1 210 ? 41.669 -21.027 -18.323 1.00 34.59 210 LYS A O 1
ATOM 1593 N N . VAL A 1 211 ? 40.551 -22.711 -19.316 1.00 36.06 211 VAL A N 1
ATOM 1594 C CA . VAL A 1 211 ? 39.906 -23.273 -18.116 1.00 36.06 211 VAL A CA 1
ATOM 1595 C C . VAL A 1 211 ? 40.904 -24.166 -17.368 1.00 36.06 211 VAL A C 1
ATOM 1597 O O . VAL A 1 211 ? 41.514 -25.022 -18.015 1.00 36.06 211 VAL A O 1
ATOM 1600 N N . PRO A 1 212 ? 41.074 -24.033 -16.040 1.00 37.81 212 PRO A N 1
ATOM 1601 C CA . PRO A 1 212 ? 41.619 -25.098 -15.218 1.00 37.81 212 PRO A CA 1
ATOM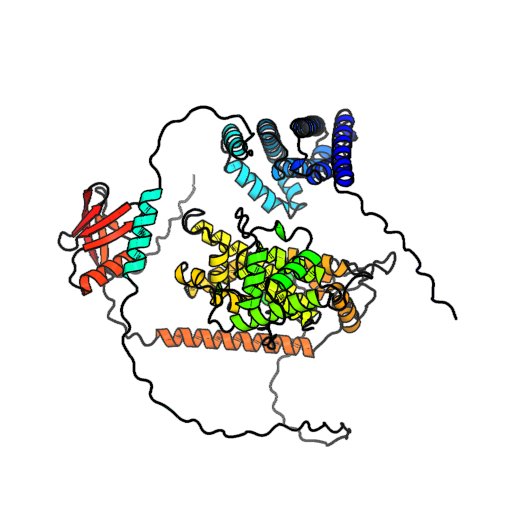 1602 C C . PRO A 1 212 ? 40.485 -25.963 -14.654 1.00 37.81 212 PRO A C 1
ATOM 1604 O O . PRO A 1 212 ? 39.494 -25.474 -14.118 1.00 37.81 212 PRO A O 1
ATOM 1607 N N . SER A 1 213 ? 40.658 -27.270 -14.803 1.00 34.34 213 SER A N 1
ATOM 1608 C CA . SER A 1 213 ? 39.839 -28.325 -14.220 1.00 34.34 213 SER A CA 1
ATOM 1609 C C . SER A 1 213 ? 40.058 -28.416 -12.709 1.00 34.34 213 SER A C 1
ATOM 1611 O O . SER A 1 213 ? 41.188 -28.643 -12.274 1.00 34.34 213 SER A O 1
ATOM 1613 N N . SER A 1 214 ? 38.989 -28.344 -11.922 1.00 34.31 214 SER A N 1
ATOM 1614 C CA . SER A 1 214 ? 38.983 -28.812 -10.535 1.00 34.31 214 SER A CA 1
ATOM 1615 C C . SER A 1 214 ? 37.888 -29.857 -10.358 1.00 34.31 214 SER A C 1
ATOM 1617 O O . SER A 1 214 ? 36.700 -29.569 -10.466 1.00 34.31 214 SER A O 1
ATOM 1619 N N . SER A 1 215 ? 38.337 -31.080 -10.113 1.00 36.06 215 SER A N 1
ATOM 1620 C CA . SER A 1 215 ? 37.579 -32.224 -9.633 1.00 36.06 215 SER A CA 1
ATOM 1621 C C . SER A 1 215 ? 37.058 -31.979 -8.214 1.00 36.06 215 SER A C 1
ATOM 1623 O O . SER A 1 215 ? 37.864 -31.753 -7.310 1.00 36.06 215 SER A O 1
ATOM 1625 N N . SER A 1 216 ? 35.749 -32.091 -7.998 1.00 33.75 216 SER A N 1
ATOM 1626 C CA . SER A 1 216 ? 35.153 -32.213 -6.665 1.00 33.75 216 SER A CA 1
ATOM 1627 C C . SER A 1 216 ? 34.503 -33.585 -6.521 1.00 33.75 216 SER A C 1
ATOM 1629 O O . SER A 1 216 ? 33.591 -33.957 -7.252 1.00 33.75 216 SER A O 1
ATOM 1631 N N . SER A 1 217 ? 35.049 -34.341 -5.576 1.00 33.00 217 SER A N 1
ATOM 1632 C CA . SER A 1 217 ? 34.560 -35.613 -5.063 1.00 33.00 217 SER A CA 1
ATOM 1633 C C . SER A 1 217 ? 33.197 -35.452 -4.390 1.00 33.00 217 SER A C 1
ATOM 1635 O O . SER A 1 217 ? 33.055 -34.623 -3.489 1.00 33.00 217 SER A O 1
ATOM 1637 N N . GLU A 1 218 ? 32.240 -36.293 -4.778 1.00 36.72 218 GLU A N 1
ATOM 1638 C CA . GLU A 1 218 ? 31.005 -36.556 -4.039 1.00 36.72 218 GLU A CA 1
ATOM 1639 C C . GLU A 1 218 ? 31.321 -37.005 -2.606 1.00 36.72 218 GLU A C 1
ATOM 1641 O O . GLU A 1 218 ? 32.015 -37.998 -2.378 1.00 36.72 218 GLU A O 1
ATOM 1646 N N . LYS A 1 219 ? 30.773 -36.283 -1.628 1.00 34.47 219 LYS A N 1
ATOM 1647 C CA . LYS A 1 219 ? 30.568 -36.774 -0.267 1.00 34.47 219 LYS A CA 1
ATOM 1648 C C . LYS A 1 219 ? 29.076 -36.688 0.017 1.00 34.47 219 LYS A C 1
ATOM 1650 O O . LYS A 1 219 ? 28.533 -35.597 0.161 1.00 34.47 219 LYS A O 1
ATOM 1655 N N . ALA A 1 220 ? 28.441 -37.853 0.055 1.00 38.72 220 ALA A N 1
ATOM 1656 C CA . ALA A 1 220 ? 27.072 -38.029 0.504 1.00 38.72 220 ALA A CA 1
ATOM 1657 C C . ALA A 1 220 ? 26.936 -37.582 1.969 1.00 38.72 220 ALA A C 1
ATOM 1659 O O . ALA A 1 220 ? 27.732 -37.985 2.821 1.00 38.72 220 ALA A O 1
ATOM 1660 N N . LEU A 1 221 ? 25.928 -36.756 2.243 1.00 36.72 221 LEU A N 1
ATOM 1661 C CA . LEU A 1 221 ? 25.422 -36.476 3.585 1.00 36.72 221 LEU A CA 1
ATOM 1662 C C . LEU A 1 221 ? 24.087 -37.219 3.767 1.00 36.72 221 LEU A C 1
ATOM 1664 O O . LEU A 1 221 ? 23.337 -37.332 2.796 1.00 36.72 221 LEU A O 1
ATOM 1668 N N . PRO A 1 222 ? 23.809 -37.759 4.966 1.00 40.16 222 PRO A N 1
ATOM 1669 C CA . PRO A 1 222 ? 22.656 -38.616 5.206 1.00 40.16 222 PRO A CA 1
ATOM 1670 C C . PRO A 1 222 ? 21.374 -37.814 5.465 1.00 40.16 222 PRO A C 1
ATOM 1672 O O . PRO A 1 222 ? 21.408 -36.702 5.993 1.00 40.16 222 PRO A O 1
ATOM 1675 N N . GLU A 1 223 ? 20.250 -38.431 5.104 1.00 38.59 223 GLU A N 1
ATOM 1676 C CA . GLU A 1 223 ? 18.881 -37.993 5.388 1.00 38.59 223 GLU A CA 1
ATOM 1677 C C . GLU A 1 223 ? 18.629 -37.802 6.899 1.00 38.59 223 GLU A C 1
ATOM 1679 O O . GLU A 1 223 ? 19.101 -38.616 7.700 1.00 38.59 223 GLU A O 1
ATOM 1684 N N . PRO A 1 224 ? 17.848 -36.788 7.318 1.00 38.78 224 PRO A N 1
ATOM 1685 C CA . PRO A 1 224 ? 17.366 -36.698 8.686 1.00 38.78 224 PRO A CA 1
ATOM 1686 C C . PRO A 1 224 ? 16.062 -37.492 8.844 1.00 38.78 224 PRO A C 1
ATOM 1688 O O . PRO A 1 224 ? 15.022 -37.155 8.277 1.00 38.78 224 PRO A O 1
ATOM 1691 N N . SER A 1 225 ? 16.127 -38.548 9.652 1.00 31.67 225 SER A N 1
ATOM 1692 C CA . SER A 1 225 ? 14.973 -39.312 10.123 1.00 31.67 225 SER A CA 1
ATOM 1693 C C . SER A 1 225 ? 14.053 -38.446 10.990 1.00 31.67 225 SER A C 1
ATOM 1695 O O . SER A 1 225 ? 14.489 -37.824 11.956 1.00 31.67 225 SER A O 1
ATOM 1697 N N . LEU A 1 226 ? 12.764 -38.455 10.652 1.00 39.09 226 LEU A N 1
ATOM 1698 C CA . LEU A 1 226 ? 11.664 -37.933 11.460 1.00 39.09 226 LEU A CA 1
ATOM 1699 C C . LEU A 1 226 ? 11.479 -38.801 12.715 1.00 39.09 226 LEU A C 1
ATOM 1701 O O . LEU A 1 226 ? 10.899 -39.885 12.636 1.00 39.09 226 LEU A O 1
ATOM 1705 N N . GLU A 1 227 ? 11.946 -38.325 13.870 1.00 31.61 227 GLU A N 1
ATOM 1706 C CA . GLU A 1 227 ? 11.569 -38.875 15.176 1.00 31.61 227 GLU A CA 1
ATOM 1707 C C . GLU A 1 227 ? 10.372 -38.118 15.766 1.00 31.61 227 GLU A C 1
ATOM 1709 O O . GLU A 1 227 ? 10.359 -36.895 15.904 1.00 31.61 227 GLU A O 1
ATOM 1714 N N . LEU A 1 228 ? 9.345 -38.903 16.087 1.00 33.56 228 LEU A N 1
ATOM 1715 C CA . LEU A 1 228 ? 8.107 -38.523 16.752 1.00 33.56 228 LEU A CA 1
ATOM 1716 C C . LEU A 1 228 ? 8.370 -38.071 18.197 1.00 33.56 228 LEU A C 1
ATOM 1718 O O . LEU A 1 228 ? 9.007 -38.780 18.974 1.00 33.56 228 LEU A O 1
ATOM 1722 N N . ALA A 1 229 ? 7.806 -36.922 18.570 1.00 34.09 229 ALA A N 1
ATOM 1723 C CA . ALA A 1 229 ? 7.787 -36.428 19.943 1.00 34.09 229 ALA A CA 1
ATOM 1724 C C . ALA A 1 229 ? 6.960 -37.347 20.874 1.00 34.09 229 ALA A C 1
ATOM 1726 O O . ALA A 1 229 ? 5.849 -37.740 20.500 1.00 34.09 229 ALA A O 1
ATOM 1727 N N . PRO A 1 230 ? 7.438 -37.664 22.095 1.00 38.62 230 PRO A N 1
ATOM 1728 C CA . PRO A 1 230 ? 6.635 -38.329 23.116 1.00 38.62 230 PRO A CA 1
ATOM 1729 C C . PRO A 1 230 ? 5.844 -37.320 23.978 1.00 38.62 230 PRO A C 1
ATOM 1731 O O . PRO A 1 230 ? 6.193 -36.138 24.039 1.00 38.62 230 PRO A O 1
ATOM 1734 N N . PRO A 1 231 ? 4.764 -37.769 24.646 1.00 39.88 231 PRO A N 1
ATOM 1735 C CA . PRO A 1 231 ? 3.778 -36.892 25.264 1.00 39.88 231 PRO A CA 1
ATOM 1736 C C . PRO A 1 231 ? 4.188 -36.393 26.655 1.00 39.88 231 PRO A C 1
ATOM 1738 O O . PRO A 1 231 ? 4.874 -37.070 27.419 1.00 39.88 231 PRO A O 1
ATOM 1741 N N . LEU A 1 232 ? 3.677 -35.206 26.985 1.00 34.59 232 LEU A N 1
ATOM 1742 C CA . LEU A 1 232 ? 3.755 -34.556 28.290 1.00 34.59 232 LEU A CA 1
ATOM 1743 C C . LEU A 1 232 ? 3.037 -35.378 29.373 1.00 34.59 232 LEU A C 1
ATOM 1745 O O . LEU A 1 232 ? 1.879 -35.764 29.210 1.00 34.59 232 LEU A O 1
ATOM 1749 N N . THR A 1 233 ? 3.693 -35.547 30.520 1.00 37.78 233 THR A N 1
ATOM 1750 C CA . THR A 1 233 ? 3.049 -35.903 31.794 1.00 37.78 233 THR A CA 1
ATOM 1751 C C . THR A 1 233 ? 3.367 -34.848 32.853 1.00 37.78 233 THR A C 1
ATOM 1753 O O . THR A 1 233 ? 4.494 -34.350 32.872 1.00 37.78 233 THR A O 1
ATOM 1756 N N . PRO A 1 234 ? 2.428 -34.526 33.760 1.00 45.53 234 PRO A N 1
ATOM 1757 C CA . PRO A 1 234 ? 2.626 -33.519 34.793 1.00 45.53 234 PRO A CA 1
ATOM 1758 C C . PRO A 1 234 ? 3.219 -34.148 36.060 1.00 45.53 234 PRO A C 1
ATOM 1760 O O . PRO A 1 234 ? 2.834 -35.254 36.439 1.00 45.53 234 PRO A O 1
ATOM 1763 N N . SER A 1 235 ? 4.091 -33.432 36.775 1.00 29.77 235 SER A N 1
ATOM 1764 C CA . SER A 1 235 ? 4.258 -33.686 38.208 1.00 29.77 235 SER A CA 1
ATOM 1765 C C . SER A 1 235 ? 4.736 -32.467 38.988 1.00 29.77 235 SER A C 1
ATOM 1767 O O . SER A 1 235 ? 5.547 -31.666 38.537 1.00 29.77 235 SER A O 1
ATOM 1769 N N . ALA A 1 236 ? 4.167 -32.408 40.184 1.00 34.88 236 ALA A N 1
ATOM 1770 C CA . ALA A 1 236 ? 4.232 -31.432 41.247 1.00 34.88 236 ALA A CA 1
ATOM 1771 C C . ALA A 1 236 ? 5.615 -31.169 41.877 1.00 34.88 236 ALA A C 1
ATOM 1773 O O . ALA A 1 236 ? 6.482 -32.036 41.927 1.00 34.88 236 ALA A O 1
ATOM 1774 N N . SER A 1 237 ? 5.669 -29.979 42.486 1.00 34.09 237 SER A N 1
ATOM 1775 C CA . SER A 1 237 ? 6.254 -29.617 43.786 1.00 34.09 237 SER A CA 1
ATOM 1776 C C . SER A 1 237 ? 7.727 -29.918 44.079 1.00 34.09 237 SER A C 1
ATOM 1778 O O . SER A 1 237 ? 8.100 -31.058 44.349 1.00 34.09 237 SER A O 1
ATOM 1780 N N . SER A 1 238 ? 8.490 -28.849 44.316 1.00 33.38 238 SER A N 1
ATOM 1781 C CA . SER A 1 238 ? 9.389 -28.799 45.471 1.00 33.38 238 SER A CA 1
ATOM 1782 C C . SER A 1 238 ? 9.628 -27.364 45.946 1.00 33.38 238 SER A C 1
ATOM 1784 O O . SER A 1 238 ? 9.856 -26.451 45.161 1.00 33.38 238 SER A O 1
ATOM 1786 N N . THR A 1 239 ? 9.557 -27.256 47.262 1.00 35.69 239 THR A N 1
ATOM 1787 C CA . THR A 1 239 ? 9.810 -26.177 48.219 1.00 35.69 239 THR A CA 1
ATOM 1788 C C . THR A 1 239 ? 11.141 -25.423 48.100 1.00 35.69 239 THR A C 1
ATOM 1790 O O . THR A 1 239 ? 12.171 -26.021 47.804 1.00 35.69 239 THR A O 1
ATOM 1793 N N . ASP A 1 240 ? 11.070 -24.153 48.512 1.00 36.84 240 ASP A N 1
ATOM 1794 C CA . ASP A 1 240 ? 12.038 -23.360 49.284 1.00 36.84 240 ASP A CA 1
ATOM 1795 C C . ASP A 1 240 ? 13.483 -23.197 48.787 1.00 36.84 240 ASP A C 1
ATOM 1797 O O . ASP A 1 240 ? 14.330 -24.077 48.945 1.00 36.84 240 ASP A O 1
ATOM 1801 N N . LYS A 1 241 ? 13.815 -21.953 48.412 1.00 35.09 241 LYS A N 1
ATOM 1802 C CA . LYS A 1 241 ? 14.797 -21.141 49.154 1.00 35.09 241 LYS A CA 1
ATOM 1803 C C . LYS A 1 241 ? 14.702 -19.667 48.765 1.00 35.09 241 LYS A C 1
ATOM 1805 O O . LYS A 1 241 ? 14.762 -19.313 47.594 1.00 35.09 241 LYS A O 1
ATOM 1810 N N . ALA A 1 242 ? 14.533 -18.843 49.793 1.00 40.41 242 ALA A N 1
ATOM 1811 C CA . ALA A 1 242 ? 14.574 -17.396 49.739 1.00 40.41 242 ALA A CA 1
ATOM 1812 C C . ALA A 1 242 ? 15.990 -16.917 49.404 1.00 40.41 242 ALA A C 1
ATOM 1814 O O . ALA A 1 242 ? 16.925 -17.271 50.120 1.00 40.41 242 ALA A O 1
ATOM 1815 N N . ASP A 1 243 ? 16.108 -16.087 48.371 1.00 36.44 243 ASP A N 1
ATOM 1816 C CA . ASP A 1 243 ? 17.179 -15.105 48.260 1.00 36.44 243 ASP A CA 1
ATOM 1817 C C . ASP A 1 243 ? 16.550 -13.734 48.004 1.00 36.44 243 ASP A C 1
ATOM 1819 O O . ASP A 1 243 ? 15.947 -13.445 46.969 1.00 36.44 243 ASP A O 1
ATOM 1823 N N . ASP A 1 244 ? 16.658 -12.933 49.055 1.00 42.81 244 ASP A N 1
ATOM 1824 C CA . ASP A 1 244 ? 16.297 -11.536 49.190 1.00 42.81 244 ASP A CA 1
ATOM 1825 C C . ASP A 1 244 ? 17.283 -10.688 48.376 1.00 42.81 244 ASP A C 1
ATOM 1827 O O . ASP A 1 244 ? 18.407 -10.411 48.794 1.00 42.81 244 ASP A O 1
ATOM 1831 N N . SER A 1 245 ? 16.873 -10.308 47.168 1.00 36.84 245 SER A N 1
ATOM 1832 C CA . SER A 1 245 ? 17.473 -9.187 46.450 1.00 36.84 245 SER A CA 1
ATOM 1833 C C . SER A 1 245 ? 16.353 -8.336 45.868 1.00 36.84 245 SER A C 1
ATOM 1835 O O . SER A 1 245 ? 15.875 -8.541 44.755 1.00 36.84 245 SER A O 1
ATOM 1837 N N . GLY A 1 246 ? 15.896 -7.389 46.689 1.00 36.44 246 GLY A N 1
ATOM 1838 C CA . GLY A 1 246 ? 14.964 -6.334 46.316 1.00 36.44 246 GLY A CA 1
ATOM 1839 C C . GLY A 1 246 ? 15.511 -5.469 45.183 1.00 36.44 246 GLY A C 1
ATOM 1840 O O . GLY A 1 246 ? 16.067 -4.397 45.411 1.00 36.44 246 GLY A O 1
ATOM 1841 N N . ALA A 1 247 ? 15.320 -5.924 43.948 1.00 36.12 247 ALA A N 1
ATOM 1842 C CA . ALA A 1 247 ? 15.257 -5.060 42.788 1.00 36.12 247 ALA A CA 1
ATOM 1843 C C . ALA A 1 247 ? 13.839 -4.489 42.735 1.00 36.12 247 ALA A C 1
ATOM 1845 O O . ALA A 1 247 ? 12.871 -5.193 42.450 1.00 36.12 247 ALA A O 1
ATOM 1846 N N . ILE A 1 248 ? 13.731 -3.202 43.056 1.00 37.44 248 ILE A N 1
ATOM 1847 C CA . ILE A 1 248 ? 12.543 -2.380 42.846 1.00 37.44 248 ILE A CA 1
ATOM 1848 C C . ILE A 1 248 ? 12.292 -2.346 41.332 1.00 37.44 248 ILE A C 1
ATOM 1850 O O . ILE A 1 248 ? 12.782 -1.472 40.620 1.00 37.44 248 ILE A O 1
ATOM 1854 N N . VAL A 1 249 ? 11.555 -3.332 40.823 1.00 37.78 249 VAL A N 1
ATOM 1855 C CA . VAL A 1 249 ? 10.812 -3.190 39.574 1.00 37.78 249 VAL A CA 1
ATOM 1856 C C . VAL A 1 249 ? 9.666 -2.266 39.942 1.00 37.78 249 VAL A C 1
ATOM 1858 O O . VAL A 1 249 ? 8.690 -2.688 40.557 1.00 37.78 249 VAL A O 1
ATOM 1861 N N . GLY A 1 250 ? 9.864 -0.972 39.696 1.00 38.53 250 GLY A N 1
ATOM 1862 C CA . GLY A 1 250 ? 8.849 0.031 39.955 1.00 38.53 250 GLY A CA 1
ATOM 1863 C C . GLY A 1 250 ? 7.552 -0.395 39.283 1.00 38.53 250 GLY A C 1
ATOM 1864 O O . GLY A 1 250 ? 7.518 -0.595 38.068 1.00 38.53 250 GLY A O 1
ATOM 1865 N N . GLU A 1 251 ? 6.501 -0.525 40.088 1.00 40.00 251 GLU A N 1
ATOM 1866 C CA . GLU A 1 251 ? 5.118 -0.450 39.649 1.00 40.00 251 GLU A CA 1
ATOM 1867 C C . GLU A 1 251 ? 4.936 0.896 38.930 1.00 40.00 251 GLU A C 1
ATOM 1869 O O . GLU A 1 251 ? 4.423 1.867 39.482 1.00 40.00 251 GLU A O 1
ATOM 1874 N N . ALA A 1 252 ? 5.333 0.970 37.659 1.00 44.53 252 ALA A N 1
ATOM 1875 C CA . ALA A 1 252 ? 4.709 1.861 36.695 1.00 44.53 252 ALA A CA 1
ATOM 1876 C C . ALA A 1 252 ? 3.305 1.295 36.446 1.00 44.53 252 ALA A C 1
ATOM 1878 O O . ALA A 1 252 ? 2.990 0.748 35.389 1.00 44.53 252 ALA A O 1
ATOM 1879 N N . GLY A 1 253 ? 2.503 1.326 37.512 1.00 43.66 253 GLY A N 1
ATOM 1880 C CA . GLY A 1 253 ? 1.139 0.870 37.535 1.00 43.66 253 GLY A CA 1
ATOM 1881 C C . GLY A 1 253 ? 0.391 1.594 36.437 1.00 43.66 253 GLY A C 1
ATOM 1882 O O . GLY A 1 253 ? 0.471 2.815 36.323 1.00 43.66 253 GLY A O 1
ATOM 1883 N N . ALA A 1 254 ? -0.264 0.777 35.621 1.00 48.84 254 ALA A N 1
ATOM 1884 C CA . ALA A 1 254 ? -1.487 0.970 34.860 1.00 48.84 254 ALA A CA 1
ATOM 1885 C C . ALA A 1 254 ? -2.395 2.151 35.279 1.00 48.84 254 ALA A C 1
ATOM 1887 O O . ALA A 1 254 ? -3.588 1.969 35.511 1.00 48.84 254 ALA A O 1
ATOM 1888 N N . ALA A 1 255 ? -1.880 3.379 35.318 1.00 54.34 255 ALA A N 1
ATOM 1889 C CA . ALA A 1 255 ? -2.693 4.561 35.141 1.00 54.34 255 ALA A CA 1
ATOM 1890 C C . ALA A 1 255 ? -3.248 4.422 33.726 1.00 54.34 255 ALA A C 1
ATOM 1892 O O . ALA A 1 255 ? -2.516 4.604 32.751 1.00 54.34 255 ALA A O 1
ATOM 1893 N N . ALA A 1 256 ? -4.497 3.960 33.631 1.00 57.69 256 ALA A N 1
ATOM 1894 C CA . ALA A 1 256 ? -5.253 3.917 32.394 1.00 57.69 256 ALA A CA 1
ATOM 1895 C C . ALA A 1 256 ? -5.145 5.313 31.780 1.00 57.69 256 ALA A C 1
ATOM 1897 O O . ALA A 1 256 ? -5.698 6.287 32.292 1.00 57.69 256 ALA A O 1
ATOM 1898 N N . SER A 1 257 ? -4.288 5.435 30.771 1.00 66.00 257 SER A N 1
ATOM 1899 C CA . SER A 1 257 ? -4.009 6.709 30.144 1.00 66.00 257 SER A CA 1
ATOM 1900 C C . SER A 1 257 ? -5.274 7.080 29.387 1.00 66.00 257 SER A C 1
ATOM 1902 O O . SER A 1 257 ? -5.549 6.473 28.355 1.00 66.00 257 SER A O 1
ATOM 1904 N N . ASN A 1 258 ? -6.043 8.030 29.923 1.00 87.50 258 ASN A N 1
ATOM 1905 C CA . ASN A 1 258 ? -7.164 8.680 29.245 1.00 87.50 258 ASN A CA 1
ATOM 1906 C C . ASN A 1 258 ? -6.617 9.530 28.091 1.00 87.50 258 ASN A C 1
ATOM 1908 O O . ASN A 1 258 ? -6.639 10.757 28.149 1.00 87.50 258 ASN A O 1
ATOM 1912 N N . LEU A 1 259 ? -6.050 8.867 27.084 1.00 94.50 259 LEU A N 1
ATOM 1913 C CA . LEU A 1 259 ? -5.538 9.523 25.897 1.00 94.50 259 LEU A CA 1
ATOM 1914 C C . LEU A 1 259 ? -6.725 10.036 25.095 1.00 94.50 259 LEU A C 1
ATOM 1916 O O . LEU A 1 259 ? -7.705 9.323 24.868 1.00 94.50 259 LEU A O 1
ATOM 1920 N N . SER A 1 260 ? -6.622 11.278 24.646 1.00 94.88 260 SER A N 1
ATOM 1921 C CA . SER A 1 260 ? -7.533 11.808 23.646 1.00 94.88 260 SER A CA 1
ATOM 1922 C C . SER A 1 260 ? -7.443 10.981 22.363 1.00 94.88 260 SER A C 1
ATOM 1924 O O . SER A 1 260 ? -6.424 10.357 22.049 1.00 94.88 260 SER A O 1
ATOM 1926 N N . ARG A 1 261 ? -8.508 11.013 21.561 1.00 95.19 261 ARG A N 1
ATOM 1927 C CA . ARG A 1 261 ? -8.541 10.314 20.274 1.00 95.19 261 ARG A CA 1
ATOM 1928 C C . ARG A 1 261 ? -7.376 10.707 19.347 1.00 95.19 261 ARG A C 1
ATOM 1930 O O . ARG A 1 261 ? -6.856 9.844 18.646 1.00 95.19 261 ARG A O 1
ATOM 1937 N N . ALA A 1 262 ? -6.937 11.967 19.372 1.00 96.25 262 ALA A N 1
ATOM 1938 C CA . ALA A 1 262 ? -5.793 12.439 18.588 1.00 96.25 262 ALA A CA 1
ATOM 1939 C C . ALA A 1 262 ? -4.465 11.816 19.055 1.00 96.25 262 ALA A C 1
ATOM 1941 O O . ALA A 1 262 ? -3.693 11.331 18.233 1.00 96.25 262 ALA A O 1
ATOM 1942 N N . GLU A 1 263 ? -4.225 11.753 20.368 1.00 96.56 263 GLU A N 1
ATOM 1943 C CA . GLU A 1 263 ? -3.026 11.113 20.933 1.00 96.56 263 GLU A CA 1
ATOM 1944 C C . GLU A 1 263 ? -2.993 9.608 20.646 1.00 96.56 263 GLU A C 1
ATOM 1946 O O . GLU A 1 263 ? -1.930 9.039 20.395 1.00 96.56 263 GLU A O 1
ATOM 1951 N N . ARG A 1 264 ? -4.162 8.956 20.647 1.00 96.75 264 ARG A N 1
ATOM 1952 C CA . ARG A 1 264 ? -4.304 7.547 20.261 1.00 96.75 264 ARG A CA 1
ATOM 1953 C C . ARG A 1 264 ? -3.942 7.317 18.801 1.00 96.75 264 ARG A C 1
ATOM 1955 O O . ARG A 1 264 ? -3.156 6.415 18.516 1.00 96.75 264 ARG A O 1
ATOM 1962 N N . LEU A 1 265 ? -4.476 8.146 17.899 1.00 97.06 265 LEU A N 1
ATOM 1963 C CA . LEU A 1 265 ? -4.142 8.095 16.476 1.00 97.06 265 LEU A CA 1
ATOM 1964 C C . LEU A 1 265 ? -2.643 8.297 16.257 1.00 97.06 265 LEU A C 1
ATOM 1966 O O . LEU A 1 265 ? -2.019 7.459 15.624 1.00 97.06 265 LEU A O 1
ATOM 1970 N N . ASP A 1 266 ? -2.047 9.341 16.830 1.00 96.62 266 ASP A N 1
ATOM 1971 C CA . ASP A 1 266 ? -0.613 9.619 16.691 1.00 96.62 266 ASP A CA 1
ATOM 1972 C C . ASP A 1 266 ? 0.259 8.468 17.231 1.00 96.62 266 ASP A C 1
ATOM 1974 O O . ASP A 1 266 ? 1.209 8.011 16.585 1.00 96.62 266 ASP A O 1
ATOM 1978 N N . ARG A 1 267 ? -0.097 7.915 18.396 1.00 96.19 267 ARG A N 1
ATOM 1979 C CA . ARG A 1 267 ? 0.587 6.745 18.960 1.00 96.19 267 ARG A CA 1
ATOM 1980 C C . ARG A 1 267 ? 0.475 5.520 18.052 1.00 96.19 267 ARG A C 1
ATOM 1982 O O . ARG A 1 267 ? 1.475 4.825 17.852 1.00 96.19 267 ARG A O 1
ATOM 1989 N N . LEU A 1 268 ? -0.714 5.247 17.515 1.00 97.56 268 LEU A N 1
ATOM 1990 C CA . LEU A 1 268 ? -0.932 4.137 16.595 1.00 97.56 268 LEU A CA 1
ATOM 1991 C C . LEU A 1 268 ? -0.179 4.365 15.278 1.00 97.56 268 LEU A C 1
ATOM 1993 O O . LEU A 1 268 ? 0.534 3.463 14.854 1.00 97.56 268 LEU A O 1
ATOM 1997 N N . THR A 1 269 ? -0.231 5.562 14.688 1.00 98.00 269 THR A N 1
ATOM 1998 C CA . THR A 1 269 ? 0.522 5.933 13.478 1.00 98.00 269 THR A CA 1
ATOM 1999 C C . THR A 1 269 ? 2.011 5.677 13.655 1.00 98.00 269 THR A C 1
ATOM 2001 O O . THR A 1 269 ? 2.610 5.001 12.822 1.00 98.00 269 THR A O 1
ATOM 2004 N N . ARG A 1 270 ? 2.616 6.110 14.769 1.00 96.62 270 ARG A N 1
ATOM 2005 C CA . ARG A 1 270 ? 4.039 5.843 15.046 1.00 96.62 270 ARG A CA 1
ATOM 2006 C C . ARG A 1 270 ? 4.363 4.353 15.092 1.00 96.62 270 ARG A C 1
ATOM 2008 O O . ARG A 1 270 ? 5.393 3.940 14.565 1.00 96.62 270 ARG A O 1
ATOM 2015 N N . ARG A 1 271 ? 3.490 3.532 15.689 1.00 97.12 271 ARG A N 1
ATOM 2016 C CA . ARG A 1 271 ? 3.664 2.071 15.706 1.00 97.12 271 ARG A CA 1
ATOM 2017 C C . ARG A 1 271 ? 3.498 1.469 14.316 1.00 97.12 271 ARG A C 1
ATOM 2019 O O . ARG A 1 271 ? 4.313 0.641 13.924 1.00 97.12 271 ARG A O 1
ATOM 2026 N N . LEU A 1 272 ? 2.459 1.872 13.589 1.00 97.81 272 LEU A N 1
ATOM 2027 C CA . LEU A 1 272 ? 2.178 1.376 12.248 1.00 97.81 272 LEU A CA 1
ATOM 2028 C C . LEU A 1 272 ? 3.303 1.737 11.287 1.00 97.81 272 LEU A C 1
ATOM 2030 O O . LEU A 1 272 ? 3.682 0.884 10.503 1.00 97.81 272 LEU A O 1
ATOM 2034 N N . MET A 1 273 ? 3.891 2.928 11.387 1.00 98.06 273 MET A N 1
ATOM 2035 C CA . MET A 1 273 ? 5.017 3.385 10.565 1.00 98.06 273 MET A CA 1
ATOM 2036 C C . MET A 1 273 ? 6.382 2.846 11.013 1.00 98.06 273 MET A C 1
ATOM 2038 O O . MET A 1 273 ? 7.390 3.214 10.424 1.00 98.06 273 MET A O 1
ATOM 2042 N N . SER A 1 274 ? 6.450 1.977 12.025 1.00 96.81 274 SER A N 1
ATOM 2043 C CA . SER A 1 274 ? 7.715 1.387 12.471 1.00 96.81 274 SER A CA 1
ATOM 2044 C C . SER A 1 274 ? 8.004 0.045 11.776 1.00 96.81 274 SER A C 1
ATOM 2046 O O . SER A 1 274 ? 7.079 -0.608 11.273 1.00 96.81 274 SER A O 1
ATOM 2048 N N . PRO A 1 275 ? 9.260 -0.447 11.807 1.00 96.50 275 PRO A N 1
ATOM 2049 C CA . PRO A 1 275 ? 9.608 -1.777 11.301 1.00 96.50 275 PRO A CA 1
ATOM 2050 C C . PRO A 1 275 ? 8.889 -2.931 12.019 1.00 96.50 275 PRO A C 1
ATOM 2052 O O . PRO A 1 275 ? 8.977 -4.074 11.585 1.00 96.50 275 PRO A O 1
ATOM 2055 N N . ALA A 1 276 ? 8.179 -2.674 13.126 1.00 95.88 276 ALA A N 1
ATOM 2056 C CA . ALA A 1 276 ? 7.449 -3.717 13.850 1.00 95.88 276 ALA A CA 1
ATOM 2057 C C . ALA A 1 276 ? 6.163 -4.135 13.133 1.00 95.88 276 ALA A C 1
ATOM 2059 O O . ALA A 1 276 ? 5.620 -5.203 13.410 1.00 95.88 276 ALA A O 1
ATOM 2060 N N . VAL A 1 277 ? 5.657 -3.281 12.243 1.00 96.81 277 VAL A N 1
ATOM 2061 C CA . VAL A 1 277 ? 4.447 -3.521 11.461 1.00 96.81 277 VAL A CA 1
ATOM 2062 C C . VAL A 1 277 ? 4.850 -3.580 9.993 1.00 96.81 277 VAL A C 1
ATOM 2064 O O . VAL A 1 277 ? 4.648 -2.647 9.216 1.00 96.81 277 VAL A O 1
ATOM 2067 N N . GLN A 1 278 ? 5.493 -4.690 9.642 1.00 95.69 278 GLN A N 1
ATOM 2068 C CA . GLN A 1 278 ? 6.076 -4.941 8.331 1.00 95.69 278 GLN A CA 1
ATOM 2069 C C . GLN A 1 278 ? 5.863 -6.412 7.970 1.00 95.69 278 GLN A C 1
ATOM 2071 O O . GLN A 1 278 ? 6.134 -7.295 8.786 1.00 95.69 278 GLN A O 1
ATOM 2076 N N . LEU A 1 279 ? 5.400 -6.699 6.749 1.00 94.50 279 LEU A N 1
ATOM 2077 C CA . LEU A 1 279 ? 5.387 -8.084 6.281 1.00 94.50 279 LEU A CA 1
ATOM 2078 C C . LEU A 1 279 ? 6.829 -8.570 6.061 1.00 94.50 279 LEU A C 1
ATOM 2080 O O . LEU A 1 279 ? 7.608 -7.868 5.397 1.00 94.50 279 LEU A O 1
ATOM 2084 N N . PRO A 1 280 ? 7.194 -9.759 6.581 1.00 94.75 280 PRO A N 1
ATOM 2085 C CA . PRO A 1 280 ? 8.510 -10.338 6.351 1.00 94.75 280 PRO A CA 1
ATOM 2086 C C . PRO A 1 280 ? 8.695 -10.700 4.873 1.00 94.75 280 PRO A C 1
ATOM 2088 O O . PRO A 1 280 ? 7.734 -10.761 4.102 1.00 94.75 280 PRO A O 1
ATOM 2091 N N . VAL A 1 281 ? 9.943 -10.965 4.472 1.00 93.00 281 VAL A N 1
ATOM 2092 C CA . VAL A 1 281 ? 10.211 -11.514 3.138 1.00 93.00 281 VAL A CA 1
ATOM 2093 C C . VAL A 1 281 ? 9.501 -12.868 3.041 1.00 93.00 281 VAL A C 1
ATOM 2095 O O . VAL A 1 281 ? 9.727 -13.724 3.901 1.00 93.00 281 VAL A O 1
ATOM 2098 N N . PRO A 1 282 ? 8.652 -13.087 2.025 1.00 90.50 282 PRO A N 1
ATOM 2099 C CA . PRO A 1 282 ? 8.041 -14.386 1.806 1.00 90.50 282 PRO A CA 1
ATOM 2100 C C . PRO A 1 282 ? 9.109 -15.465 1.629 1.00 90.50 282 PRO A C 1
ATOM 2102 O O . PRO A 1 282 ? 10.142 -15.228 0.997 1.00 90.50 282 PRO A O 1
ATOM 2105 N N . GLY A 1 283 ? 8.848 -16.664 2.153 1.00 90.75 283 GLY A N 1
ATOM 2106 C CA . GLY A 1 283 ? 9.719 -17.813 1.915 1.00 90.75 283 GLY A CA 1
ATOM 2107 C C . GLY A 1 283 ? 9.906 -18.077 0.418 1.00 90.75 283 GLY A C 1
ATOM 2108 O O . GLY A 1 283 ? 9.032 -17.764 -0.399 1.00 90.75 283 GLY A O 1
ATOM 2109 N N . GLU A 1 284 ? 11.047 -18.658 0.047 1.00 92.81 284 GLU A N 1
ATOM 2110 C CA . GLU A 1 284 ? 11.344 -18.944 -1.355 1.00 92.81 284 GLU A CA 1
ATOM 2111 C C . GLU A 1 284 ? 10.248 -19.801 -2.009 1.00 92.81 284 GLU A C 1
ATOM 2113 O O . GLU A 1 284 ? 9.588 -20.652 -1.391 1.00 92.81 284 GLU A O 1
ATOM 2118 N N . ALA A 1 285 ? 10.014 -19.529 -3.294 1.00 94.19 285 ALA A N 1
ATOM 2119 C CA . ALA A 1 285 ? 9.046 -20.297 -4.052 1.00 94.19 285 ALA A CA 1
ATOM 2120 C C . ALA A 1 285 ? 9.639 -21.688 -4.277 1.00 94.19 285 ALA A C 1
ATOM 2122 O O . ALA A 1 285 ? 10.833 -21.810 -4.527 1.00 94.19 285 ALA A O 1
ATOM 2123 N N . GLN A 1 286 ? 8.829 -22.737 -4.154 1.00 96.38 286 GLN A N 1
ATOM 2124 C CA . GLN A 1 286 ? 9.269 -24.042 -4.638 1.00 96.38 286 GLN A CA 1
ATOM 2125 C C . GLN A 1 286 ? 9.350 -23.983 -6.158 1.00 96.38 286 GLN A C 1
ATOM 2127 O O . GLN A 1 286 ? 8.546 -23.298 -6.795 1.00 96.38 286 GLN A O 1
ATOM 2132 N N . GLU A 1 287 ? 10.321 -24.694 -6.720 1.00 97.56 287 GLU A N 1
ATOM 2133 C CA . GLU A 1 287 ? 10.483 -24.761 -8.161 1.00 97.56 287 GLU A CA 1
ATOM 2134 C C . GLU A 1 287 ? 9.215 -25.306 -8.822 1.00 97.56 287 GLU A C 1
ATOM 2136 O O . GLU A 1 287 ? 8.788 -26.431 -8.564 1.00 97.56 287 GLU A O 1
ATOM 2141 N N . GLU A 1 288 ? 8.633 -24.496 -9.706 1.00 97.94 288 GLU A N 1
ATOM 2142 C CA . GLU A 1 288 ? 7.508 -24.888 -10.544 1.00 97.94 288 GLU A CA 1
ATOM 2143 C C . GLU A 1 288 ? 8.016 -25.030 -11.994 1.00 97.94 288 GLU A C 1
ATOM 2145 O O . GLU A 1 288 ? 8.372 -24.025 -12.635 1.00 97.94 288 GLU A O 1
ATOM 2150 N N . PRO A 1 289 ? 8.108 -26.258 -12.540 1.00 97.88 289 PRO A N 1
ATOM 2151 C CA . PRO A 1 289 ? 8.656 -26.482 -13.873 1.00 97.88 289 PRO A CA 1
ATOM 2152 C C . PRO A 1 289 ? 7.709 -25.946 -14.949 1.00 97.88 289 PRO A C 1
ATOM 2154 O O . PRO A 1 289 ? 6.491 -25.995 -14.797 1.00 97.88 289 PRO A O 1
ATOM 2157 N N . ALA A 1 290 ? 8.247 -25.468 -16.072 1.00 98.19 290 ALA A N 1
ATOM 2158 C CA . ALA A 1 290 ? 7.420 -25.122 -17.227 1.00 98.19 290 ALA A CA 1
ATOM 2159 C C . ALA A 1 290 ? 6.810 -26.402 -17.825 1.00 98.19 290 ALA A C 1
ATOM 2161 O O . ALA A 1 290 ? 7.533 -27.250 -18.348 1.00 98.19 290 ALA A O 1
ATOM 2162 N N . ARG A 1 291 ? 5.484 -26.546 -17.729 1.00 98.50 291 ARG A N 1
ATOM 2163 C CA . ARG A 1 291 ? 4.713 -27.693 -18.243 1.00 98.50 291 ARG A CA 1
ATOM 2164 C C . ARG A 1 291 ? 3.940 -27.378 -19.523 1.00 98.50 291 ARG A C 1
ATOM 2166 O O . ARG A 1 291 ? 3.487 -28.304 -20.185 1.00 98.50 291 ARG A O 1
ATOM 2173 N N . LEU A 1 292 ? 3.793 -26.096 -19.852 1.00 98.31 292 LEU A N 1
ATOM 2174 C CA . LEU A 1 292 ? 3.024 -25.601 -20.988 1.00 98.31 292 LEU A CA 1
ATOM 2175 C C . LEU A 1 292 ? 3.934 -24.914 -22.010 1.00 98.31 292 LEU A C 1
ATOM 2177 O O . LEU A 1 292 ? 4.947 -24.297 -21.678 1.00 98.31 292 LEU A O 1
ATOM 2181 N N . THR A 1 293 ? 3.547 -24.986 -23.271 1.00 98.38 293 THR A N 1
ATOM 2182 C CA . THR A 1 293 ? 4.096 -24.167 -24.351 1.00 98.38 293 THR A CA 1
ATOM 2183 C C . THR A 1 293 ? 3.549 -22.739 -24.280 1.00 98.38 293 THR A C 1
ATOM 2185 O O . THR A 1 293 ? 2.532 -22.469 -23.644 1.00 98.38 293 THR A O 1
ATOM 2188 N N . GLN A 1 294 ? 4.196 -21.793 -24.967 1.00 98.31 294 GLN A N 1
ATOM 2189 C CA . GLN A 1 294 ? 3.721 -20.404 -25.023 1.00 98.31 294 GLN A CA 1
ATOM 2190 C C . GLN A 1 294 ? 2.290 -20.293 -25.574 1.00 98.31 294 GLN A C 1
ATOM 2192 O O . GLN A 1 294 ? 1.493 -19.510 -25.056 1.00 98.31 294 GLN A O 1
ATOM 2197 N N . ASP A 1 295 ? 1.937 -21.089 -26.584 1.00 98.25 295 ASP A N 1
ATOM 2198 C CA . ASP A 1 295 ? 0.593 -21.078 -27.171 1.00 98.25 295 ASP A CA 1
ATOM 2199 C C . ASP A 1 295 ? -0.458 -21.612 -26.188 1.00 98.25 295 ASP A C 1
ATOM 2201 O O . ASP A 1 295 ? -1.530 -21.021 -26.055 1.00 98.25 295 ASP A O 1
ATOM 2205 N N . GLU A 1 296 ? -0.131 -22.659 -25.424 1.00 98.50 296 GLU A N 1
ATOM 2206 C CA . GLU A 1 296 ? -1.003 -23.187 -24.366 1.00 98.50 296 GLU A CA 1
ATOM 2207 C C . GLU A 1 296 ? -1.207 -22.171 -23.239 1.00 98.50 296 GLU A C 1
ATOM 2209 O O . GLU A 1 296 ? -2.338 -21.965 -22.804 1.00 98.50 296 GLU A O 1
ATOM 2214 N N . VAL A 1 297 ? -0.153 -21.465 -22.813 1.00 98.56 297 VAL A N 1
ATOM 2215 C CA . VAL A 1 297 ? -0.272 -20.354 -21.849 1.00 98.56 297 VAL A CA 1
ATOM 2216 C C . VAL A 1 297 ? -1.218 -19.278 -22.387 1.00 98.56 297 VAL A C 1
ATOM 2218 O O . VAL A 1 297 ? -2.082 -18.789 -21.659 1.00 98.56 297 VAL A O 1
ATOM 2221 N N . GLY A 1 298 ? -1.093 -18.934 -23.673 1.00 98.38 298 GLY A N 1
ATOM 2222 C CA . GLY A 1 298 ? -1.993 -17.994 -24.340 1.00 98.38 298 GLY A CA 1
ATOM 2223 C C . GLY A 1 298 ? -3.453 -18.449 -24.275 1.00 98.38 298 GLY A C 1
ATOM 2224 O O . GLY A 1 298 ? -4.322 -17.683 -23.860 1.00 98.38 298 GLY A O 1
ATOM 2225 N N . ALA A 1 299 ? -3.709 -19.720 -24.594 1.00 98.50 299 ALA A N 1
ATOM 2226 C CA . ALA A 1 299 ? -5.041 -20.316 -24.537 1.00 98.50 299 ALA A CA 1
ATOM 2227 C C . ALA A 1 299 ? -5.637 -20.314 -23.116 1.00 98.50 299 ALA A C 1
ATOM 2229 O O . ALA A 1 299 ? -6.829 -20.041 -22.959 1.00 98.50 299 ALA A O 1
ATOM 2230 N N . VAL A 1 300 ? -4.821 -20.554 -22.080 1.00 98.56 300 VAL A N 1
ATOM 2231 C CA . VAL A 1 300 ? -5.251 -20.453 -20.674 1.00 98.56 300 VAL A CA 1
ATOM 2232 C C . VAL A 1 300 ? -5.747 -19.037 -20.371 1.00 98.56 300 VAL A C 1
ATOM 2234 O O . VAL A 1 300 ? -6.873 -18.867 -19.904 1.00 98.56 300 VAL A O 1
ATOM 2237 N N . PHE A 1 301 ? -4.969 -18.002 -20.691 1.00 98.62 301 PHE A N 1
ATOM 2238 C CA . PHE A 1 301 ? -5.402 -16.620 -20.463 1.00 98.62 301 PHE A CA 1
ATOM 2239 C C . PHE A 1 301 ? -6.660 -16.258 -21.261 1.00 98.62 301 PHE A C 1
ATOM 2241 O O . PHE A 1 301 ? -7.570 -15.651 -20.705 1.00 98.62 301 PHE A O 1
ATOM 2248 N N . GLU A 1 302 ? -6.761 -16.659 -22.530 1.00 98.31 302 GLU A N 1
ATOM 2249 C CA . GLU A 1 302 ? -7.946 -16.395 -23.361 1.00 98.31 302 GLU A CA 1
ATOM 2250 C C . GLU A 1 302 ? -9.224 -17.018 -22.797 1.00 98.31 302 GLU A C 1
ATOM 2252 O O . GLU A 1 302 ? -10.295 -16.412 -22.865 1.00 98.31 302 GLU A O 1
ATOM 2257 N N . ARG A 1 303 ? -9.113 -18.220 -22.225 1.00 98.44 303 ARG A N 1
ATOM 2258 C CA . ARG A 1 303 ? -10.233 -18.933 -21.609 1.00 98.44 303 ARG A CA 1
ATOM 2259 C C . ARG A 1 303 ? -10.727 -18.249 -20.334 1.00 98.44 303 ARG A C 1
ATOM 2261 O O . ARG A 1 303 ? -11.932 -18.217 -20.092 1.00 98.44 303 ARG A O 1
ATOM 2268 N N . HIS A 1 304 ? -9.815 -17.727 -19.516 1.00 98.25 304 HIS A N 1
ATOM 2269 C CA . HIS A 1 304 ? -10.126 -17.215 -18.176 1.00 98.25 304 HIS A CA 1
ATOM 2270 C C . HIS A 1 304 ? -10.302 -15.693 -18.097 1.00 98.25 304 HIS A C 1
ATOM 2272 O O . HIS A 1 304 ? -10.974 -15.204 -17.185 1.00 98.25 304 HIS A O 1
ATOM 2278 N N . VAL A 1 305 ? -9.725 -14.943 -19.037 1.00 98.19 305 VAL A N 1
ATOM 2279 C CA . VAL A 1 305 ? -9.694 -13.477 -19.036 1.00 98.19 305 VAL A CA 1
ATOM 2280 C C . VAL A 1 305 ? -10.329 -12.954 -20.332 1.00 98.19 305 VAL A C 1
ATOM 2282 O O . VAL A 1 305 ? -9.657 -12.834 -21.362 1.00 98.19 305 VAL A O 1
ATOM 2285 N N . PRO A 1 306 ? -11.638 -12.637 -20.312 1.00 97.94 306 PRO A N 1
ATOM 2286 C CA . PRO A 1 306 ? -12.312 -12.041 -21.459 1.00 97.94 306 PRO A CA 1
ATOM 2287 C C . PRO A 1 306 ? -11.602 -10.760 -21.903 1.00 97.94 306 PRO A C 1
ATOM 2289 O O . PRO A 1 306 ? -11.297 -9.902 -21.082 1.00 97.94 306 PRO A O 1
ATOM 2292 N N . GLY A 1 307 ? -11.330 -10.629 -23.201 1.00 97.50 307 GLY A N 1
ATOM 2293 C CA . GLY A 1 307 ? -10.674 -9.438 -23.745 1.00 97.50 307 GLY A CA 1
ATOM 2294 C C . GLY A 1 307 ? -9.142 -9.407 -23.619 1.00 97.50 307 GLY A C 1
ATOM 2295 O O . GLY A 1 307 ? -8.519 -8.415 -23.991 1.00 97.50 307 GLY A O 1
ATOM 2296 N N . VAL A 1 308 ? -8.492 -10.478 -23.139 1.00 98.25 308 VAL A N 1
ATOM 2297 C CA . VAL A 1 308 ? -7.031 -10.470 -22.906 1.00 98.25 308 VAL A CA 1
ATOM 2298 C C . VAL A 1 308 ? -6.194 -10.200 -24.166 1.00 98.25 308 VAL A C 1
ATOM 2300 O O . VAL A 1 308 ? -5.098 -9.651 -24.082 1.00 98.25 308 VAL A O 1
ATOM 2303 N N . LYS A 1 309 ? -6.714 -10.528 -25.359 1.00 98.06 309 LYS A N 1
ATOM 2304 C CA . LYS A 1 309 ? -6.052 -10.235 -26.647 1.00 98.06 309 LYS A CA 1
ATOM 2305 C C . LYS A 1 309 ? -5.941 -8.738 -26.921 1.00 98.06 309 LYS A C 1
ATOM 2307 O O . LYS A 1 309 ? -5.037 -8.312 -27.636 1.00 98.06 309 LYS A O 1
ATOM 2312 N N . GLN A 1 310 ? -6.881 -7.958 -26.398 1.00 97.69 310 GLN A N 1
ATOM 2313 C CA . GLN A 1 310 ? -6.973 -6.520 -26.609 1.00 97.69 310 GLN A CA 1
ATOM 2314 C C . GLN A 1 310 ? -6.118 -5.737 -25.609 1.00 97.69 310 GLN A C 1
ATOM 2316 O O . GLN A 1 310 ? -5.839 -4.570 -25.860 1.00 97.69 310 GLN A O 1
ATOM 2321 N N . LEU A 1 311 ? -5.656 -6.368 -24.523 1.00 97.81 311 LEU A N 1
ATOM 2322 C CA . LEU A 1 311 ? -4.790 -5.714 -23.547 1.00 97.81 311 LEU A CA 1
ATOM 2323 C C . LEU A 1 311 ? -3.441 -5.350 -24.178 1.00 97.81 311 LEU A C 1
ATOM 2325 O O . LEU A 1 311 ? -2.733 -6.200 -24.731 1.00 97.81 311 LEU A O 1
ATOM 2329 N N . THR A 1 312 ? -3.090 -4.072 -24.088 1.00 97.38 312 THR A N 1
ATOM 2330 C CA . THR A 1 312 ? -1.831 -3.506 -24.584 1.00 97.38 312 THR A CA 1
ATOM 2331 C C . THR A 1 312 ? -0.926 -3.110 -23.427 1.00 97.38 312 THR A C 1
ATOM 2333 O O . THR A 1 312 ? -1.378 -2.495 -22.461 1.00 97.38 312 THR A O 1
ATOM 2336 N N . TYR A 1 313 ? 0.368 -3.378 -23.562 1.00 94.94 313 TYR A N 1
ATOM 2337 C CA . TYR A 1 313 ? 1.378 -2.984 -22.590 1.00 94.94 313 TYR A CA 1
ATOM 2338 C C . TYR A 1 313 ? 1.513 -1.459 -22.563 1.00 94.94 313 TYR A C 1
ATOM 2340 O O . TYR A 1 313 ? 1.897 -0.847 -23.560 1.00 94.94 313 TYR A O 1
ATOM 2348 N N . ARG A 1 314 ? 1.197 -0.843 -21.421 1.00 91.06 314 ARG A N 1
ATOM 2349 C CA . ARG A 1 314 ? 1.236 0.607 -21.177 1.00 91.06 314 ARG A CA 1
ATOM 2350 C C . ARG A 1 314 ? 0.489 1.433 -22.227 1.00 91.06 314 ARG A C 1
ATOM 2352 O O . ARG A 1 314 ? 0.969 2.486 -22.641 1.00 91.06 314 ARG A O 1
ATOM 2359 N N . GLY A 1 315 ? -0.633 0.912 -22.727 1.00 91.81 315 GLY A N 1
ATOM 2360 C CA . GLY A 1 315 ? -1.408 1.572 -23.784 1.00 91.81 315 GLY A CA 1
ATOM 2361 C C . GLY A 1 315 ? -0.676 1.694 -25.128 1.00 91.81 315 GLY A C 1
ATOM 2362 O O . GLY A 1 315 ? -1.083 2.486 -25.972 1.00 91.81 315 GLY A O 1
ATOM 2363 N N . GLN A 1 316 ? 0.429 0.968 -25.341 1.00 92.38 316 GLN A N 1
ATOM 2364 C CA . GLN A 1 316 ? 1.173 1.026 -26.597 1.00 92.38 316 GLN A CA 1
ATOM 2365 C C . GLN A 1 316 ? 0.464 0.205 -27.678 1.00 92.38 316 GLN A C 1
ATOM 2367 O O . GLN A 1 316 ? 0.435 -1.029 -27.630 1.00 92.38 316 GLN A O 1
ATOM 2372 N N . ASP A 1 317 ? -0.060 0.898 -28.688 1.00 94.81 317 ASP A N 1
ATOM 2373 C CA . ASP A 1 317 ? -0.752 0.279 -29.817 1.00 94.81 317 ASP A CA 1
ATOM 2374 C C . ASP A 1 317 ? 0.086 -0.825 -30.486 1.00 94.81 317 ASP A C 1
ATOM 2376 O O . ASP A 1 317 ? 1.245 -0.637 -30.866 1.00 94.81 317 ASP A O 1
ATOM 2380 N N . GLY A 1 318 ? -0.523 -2.004 -30.646 1.00 94.81 318 GLY A N 1
ATOM 2381 C CA . GLY A 1 318 ? 0.090 -3.182 -31.272 1.00 94.81 318 GLY A CA 1
ATOM 2382 C C . GLY A 1 318 ? 1.057 -3.971 -30.379 1.00 94.81 318 GLY A C 1
ATOM 2383 O O . GLY A 1 318 ? 1.539 -5.033 -30.785 1.00 94.81 318 GLY A O 1
ATOM 2384 N N . VAL A 1 319 ? 1.324 -3.503 -29.157 1.00 95.50 319 VAL A N 1
ATOM 2385 C CA . VAL A 1 319 ? 2.189 -4.173 -28.181 1.00 95.50 319 VAL A CA 1
ATOM 2386 C C . VAL A 1 319 ? 1.314 -4.932 -27.181 1.00 95.50 319 VAL A C 1
ATOM 2388 O O . VAL A 1 319 ? 1.044 -4.477 -26.077 1.00 95.50 319 VAL A O 1
ATOM 2391 N N . HIS A 1 320 ? 0.821 -6.101 -27.591 1.00 97.50 320 HIS A N 1
ATOM 2392 C CA . HIS A 1 320 ? -0.145 -6.878 -26.804 1.00 97.50 320 HIS A CA 1
ATOM 2393 C C . HIS A 1 320 ? 0.483 -7.548 -25.572 1.00 97.50 320 HIS A C 1
ATOM 2395 O O . HIS A 1 320 ? 1.433 -8.326 -25.709 1.00 97.50 320 HIS A O 1
ATOM 2401 N N . SER A 1 321 ? -0.107 -7.326 -24.394 1.00 97.81 321 SER A N 1
ATOM 2402 C CA . SER A 1 321 ? 0.336 -7.870 -23.099 1.00 97.81 321 SER A CA 1
ATOM 2403 C C . SER A 1 321 ? 0.377 -9.401 -23.074 1.00 97.81 321 SER A C 1
ATOM 2405 O O . SER A 1 321 ? 1.268 -9.982 -22.456 1.00 97.81 321 SER A O 1
ATOM 2407 N N . LEU A 1 322 ? -0.508 -10.073 -23.823 1.00 98.12 322 LEU A N 1
ATOM 2408 C CA . LEU A 1 322 ? -0.547 -11.537 -23.912 1.00 98.12 322 LEU A CA 1
ATOM 2409 C C . LEU A 1 322 ? 0.793 -12.149 -24.351 1.00 98.12 322 LEU A C 1
ATOM 2411 O O . LEU A 1 322 ? 1.246 -13.122 -23.755 1.00 98.12 322 LEU A O 1
ATOM 2415 N N . LYS A 1 323 ? 1.489 -11.537 -25.317 1.00 97.81 323 LYS A N 1
ATOM 2416 C CA . LYS A 1 323 ? 2.803 -12.028 -25.775 1.00 97.81 323 LYS A CA 1
ATOM 2417 C C . LYS A 1 323 ? 3.887 -11.901 -24.703 1.00 97.81 323 LYS A C 1
ATOM 2419 O O . LYS A 1 323 ? 4.795 -12.734 -24.636 1.00 97.81 323 LYS A O 1
ATOM 2424 N N . PHE A 1 324 ? 3.797 -10.871 -23.861 1.00 97.50 324 PHE A N 1
ATOM 2425 C CA . PHE A 1 324 ? 4.701 -10.702 -22.723 1.00 97.50 324 PHE A CA 1
ATOM 2426 C C . PHE A 1 324 ? 4.435 -11.753 -21.656 1.00 97.50 324 PHE A C 1
ATOM 2428 O O . PHE A 1 324 ? 5.392 -12.352 -21.182 1.00 97.50 324 PHE A O 1
ATOM 2435 N N . MET A 1 325 ? 3.168 -12.040 -21.345 1.00 98.50 325 MET A N 1
ATOM 2436 C CA . MET A 1 325 ? 2.803 -13.117 -20.418 1.00 98.50 325 MET A CA 1
ATOM 2437 C C . MET A 1 325 ? 3.326 -14.475 -20.903 1.00 98.50 325 MET A C 1
ATOM 2439 O O . MET A 1 325 ? 3.974 -15.192 -20.146 1.00 98.50 325 MET A O 1
ATOM 2443 N N . GLN A 1 326 ? 3.155 -14.794 -22.189 1.00 98.38 326 GLN A N 1
ATOM 2444 C CA . GLN A 1 326 ? 3.697 -16.022 -22.785 1.00 98.38 326 GLN A CA 1
ATOM 2445 C C . GLN A 1 326 ? 5.228 -16.113 -22.661 1.00 98.38 326 GLN A C 1
ATOM 2447 O O . GLN A 1 326 ? 5.768 -17.155 -22.294 1.00 98.38 326 GLN A O 1
ATOM 2452 N N . SER A 1 327 ? 5.937 -15.013 -22.931 1.00 98.06 327 SER A N 1
ATOM 2453 C CA . SER A 1 327 ? 7.401 -14.969 -22.811 1.00 98.06 327 SER A CA 1
ATOM 2454 C C . SER A 1 327 ? 7.852 -15.077 -21.350 1.00 98.06 327 SER A C 1
ATOM 2456 O O . SER A 1 327 ? 8.759 -15.846 -21.043 1.00 98.06 327 SER A O 1
ATOM 2458 N N . CYS A 1 328 ? 7.176 -14.368 -20.443 1.00 98.06 328 CYS A N 1
ATOM 2459 C CA . CYS A 1 328 ? 7.453 -14.356 -19.007 1.00 98.06 328 CYS A CA 1
ATOM 2460 C C . CYS A 1 328 ? 7.258 -15.733 -18.359 1.00 98.06 328 CYS A C 1
ATOM 2462 O O . CYS A 1 328 ? 7.965 -16.072 -17.418 1.00 98.06 328 CYS A O 1
ATOM 2464 N N . TYR A 1 329 ? 6.339 -16.556 -18.864 1.00 98.62 329 TYR A N 1
ATOM 2465 C CA . TYR A 1 329 ? 6.137 -17.916 -18.357 1.00 98.62 329 TYR A CA 1
ATOM 2466 C C . TYR A 1 329 ? 7.372 -18.808 -18.578 1.00 98.62 329 TYR A C 1
ATOM 2468 O O . TYR A 1 329 ? 7.703 -19.664 -17.750 1.00 98.62 329 TYR A O 1
ATOM 2476 N N . VAL A 1 330 ? 8.078 -18.592 -19.691 1.00 98.19 330 VAL A N 1
ATOM 2477 C CA . VAL A 1 330 ? 9.282 -19.349 -20.051 1.00 98.19 330 VAL A CA 1
ATOM 2478 C C . VAL A 1 330 ? 10.521 -18.726 -19.415 1.00 98.19 330 VAL A C 1
ATOM 2480 O O . VAL A 1 330 ? 11.265 -19.422 -18.729 1.00 98.19 330 VAL A O 1
ATOM 2483 N N . GLU A 1 331 ? 10.719 -17.428 -19.647 1.00 98.00 331 GLU A N 1
ATOM 2484 C CA . GLU A 1 331 ? 11.966 -16.704 -19.375 1.00 98.00 331 GLU A CA 1
ATOM 2485 C C . GLU A 1 331 ? 11.953 -15.912 -18.064 1.00 98.00 331 GLU A C 1
ATOM 2487 O O . GLU A 1 331 ? 12.995 -15.397 -17.684 1.00 98.00 331 GLU A O 1
ATOM 2492 N N . GLY A 1 332 ? 10.804 -15.755 -17.403 1.00 97.69 332 GLY A N 1
ATOM 2493 C CA . GLY A 1 332 ? 10.637 -14.846 -16.267 1.00 97.69 332 GLY A CA 1
ATOM 2494 C C . GLY A 1 332 ? 10.562 -13.368 -16.661 1.00 97.69 332 GLY A C 1
ATOM 2495 O O . GLY A 1 332 ? 10.550 -12.994 -17.840 1.00 97.69 332 GLY A O 1
ATOM 2496 N N . LEU A 1 333 ? 10.487 -12.498 -15.650 1.00 96.44 333 LEU A N 1
ATOM 2497 C CA . LEU A 1 333 ? 10.501 -11.049 -15.846 1.00 96.44 333 LEU A CA 1
ATOM 2498 C C . LEU A 1 333 ? 11.932 -10.568 -16.098 1.00 96.44 333 LEU A C 1
ATOM 2500 O O . LEU A 1 333 ? 12.794 -10.649 -15.221 1.00 96.44 333 LEU A O 1
ATOM 2504 N N . ARG A 1 334 ? 12.165 -10.008 -17.290 1.00 95.38 334 ARG A N 1
ATOM 2505 C CA . ARG A 1 334 ? 13.505 -9.607 -17.749 1.00 95.38 334 ARG A CA 1
ATOM 2506 C C . ARG A 1 334 ? 14.190 -8.575 -16.856 1.00 95.38 334 ARG A C 1
ATOM 2508 O O . ARG A 1 334 ? 15.410 -8.622 -16.745 1.00 95.38 334 ARG A O 1
ATOM 2515 N N . ALA A 1 335 ? 13.438 -7.666 -16.233 1.00 91.25 335 ALA A N 1
ATOM 2516 C CA . ALA A 1 335 ? 13.986 -6.661 -15.318 1.00 91.25 335 ALA A CA 1
ATOM 2517 C C . ALA A 1 335 ? 14.681 -7.278 -14.098 1.00 91.25 335 ALA A C 1
ATOM 2519 O O . ALA A 1 335 ? 15.551 -6.643 -13.518 1.00 91.25 335 ALA A O 1
ATOM 2520 N N . PHE A 1 336 ? 14.335 -8.517 -13.745 1.00 94.62 336 PHE A N 1
ATOM 2521 C CA . PHE A 1 336 ? 14.889 -9.213 -12.591 1.00 94.62 336 PHE A CA 1
ATOM 2522 C C . PHE A 1 336 ? 15.945 -10.250 -12.983 1.00 94.62 336 PHE A C 1
ATOM 2524 O O . PHE A 1 336 ? 16.433 -10.959 -12.115 1.00 94.62 336 PHE A O 1
ATOM 2531 N N . ASN A 1 337 ? 16.319 -10.369 -14.263 1.00 94.81 337 ASN A N 1
ATOM 2532 C CA . ASN A 1 337 ? 17.292 -11.370 -14.709 1.00 94.81 337 ASN A CA 1
ATOM 2533 C C . ASN A 1 337 ? 18.617 -11.256 -13.942 1.00 94.81 337 ASN A C 1
ATOM 2535 O O . ASN A 1 337 ? 19.290 -10.230 -13.995 1.00 94.81 337 ASN A O 1
ATOM 2539 N N . GLY A 1 338 ? 19.011 -12.349 -13.285 1.00 92.56 338 GLY A N 1
ATOM 2540 C CA . GLY A 1 338 ? 20.237 -12.423 -12.487 1.00 92.56 338 GLY A CA 1
ATOM 2541 C C . GLY A 1 338 ? 20.088 -11.970 -11.033 1.00 92.56 338 GLY A C 1
ATOM 2542 O O . GLY A 1 338 ? 21.039 -12.132 -10.277 1.00 92.56 338 GLY A O 1
ATOM 2543 N N . ALA A 1 339 ? 18.926 -11.449 -10.629 1.00 93.25 339 ALA A N 1
ATOM 2544 C CA . ALA A 1 339 ? 18.592 -11.257 -9.222 1.00 93.25 339 ALA A CA 1
ATOM 2545 C C . ALA A 1 339 ? 18.035 -12.558 -8.621 1.00 93.25 339 ALA A C 1
ATOM 2547 O O . ALA A 1 339 ? 17.362 -13.324 -9.316 1.00 93.25 339 ALA A O 1
ATOM 2548 N N . ASP A 1 340 ? 18.223 -12.764 -7.316 1.00 90.56 340 ASP A N 1
ATOM 2549 C CA . ASP A 1 340 ? 17.681 -13.928 -6.590 1.00 90.56 340 ASP A CA 1
ATOM 2550 C C . ASP A 1 340 ? 16.150 -14.027 -6.715 1.00 90.56 340 ASP A C 1
ATOM 2552 O O . ASP A 1 340 ? 15.561 -15.106 -6.793 1.00 90.56 340 ASP A O 1
ATOM 2556 N N . LEU A 1 341 ? 15.496 -12.871 -6.844 1.00 95.06 341 LEU A N 1
ATOM 2557 C CA . LEU A 1 341 ? 14.056 -12.740 -7.023 1.00 95.06 341 LEU A CA 1
ATOM 2558 C C . LEU A 1 341 ? 13.540 -13.303 -8.365 1.00 95.06 341 LEU A C 1
ATOM 2560 O O . LEU A 1 341 ? 12.358 -13.631 -8.479 1.00 95.06 341 LEU A O 1
ATOM 2564 N N . HIS A 1 342 ? 14.397 -13.446 -9.381 1.00 96.38 342 HIS A N 1
ATOM 2565 C CA . HIS A 1 342 ? 13.996 -13.886 -10.720 1.00 96.38 342 HIS A CA 1
ATOM 2566 C C . HIS A 1 342 ? 13.264 -15.230 -10.714 1.00 96.38 342 HIS A C 1
ATOM 2568 O O . HIS A 1 342 ? 12.143 -15.342 -11.214 1.00 96.38 342 HIS A O 1
ATOM 2574 N N . ASN A 1 343 ? 13.907 -16.246 -10.133 1.00 96.94 343 ASN A N 1
ATOM 2575 C CA . ASN A 1 343 ? 13.383 -17.608 -10.106 1.00 96.94 343 ASN A CA 1
ATOM 2576 C C . ASN A 1 343 ? 12.135 -17.688 -9.229 1.00 96.94 343 ASN A C 1
ATOM 2578 O O . ASN A 1 343 ? 11.159 -18.326 -9.613 1.00 96.94 343 ASN A O 1
ATOM 2582 N N . HIS A 1 344 ? 12.133 -16.966 -8.104 1.00 96.31 344 HIS A N 1
ATOM 2583 C CA . HIS A 1 344 ? 10.976 -16.871 -7.225 1.00 96.31 344 HIS A CA 1
ATOM 2584 C C . HIS A 1 344 ? 9.726 -16.399 -7.986 1.00 96.31 344 HIS A C 1
ATOM 2586 O O . HIS A 1 344 ? 8.707 -17.091 -7.994 1.00 96.31 344 HIS A O 1
ATOM 2592 N N . LEU A 1 345 ? 9.818 -15.267 -8.693 1.00 97.25 345 LEU A N 1
ATOM 2593 C CA . LEU A 1 345 ? 8.699 -14.724 -9.471 1.00 97.25 345 LEU A CA 1
ATOM 2594 C C . LEU A 1 345 ? 8.315 -15.625 -10.649 1.00 97.25 345 LEU A C 1
ATOM 2596 O O . LEU A 1 345 ? 7.130 -15.802 -10.925 1.00 97.25 345 LEU A O 1
ATOM 2600 N N . LEU A 1 346 ? 9.296 -16.219 -11.331 1.00 98.12 346 LEU A N 1
ATOM 2601 C CA . LEU A 1 346 ? 9.056 -17.156 -12.427 1.00 98.12 346 LEU A CA 1
ATOM 2602 C C . LEU A 1 346 ? 8.229 -18.362 -11.964 1.00 98.12 346 LEU A C 1
ATOM 2604 O O . LEU A 1 346 ? 7.241 -18.720 -12.606 1.00 98.12 346 LEU A O 1
ATOM 2608 N N . TRP A 1 347 ? 8.601 -18.977 -10.843 1.00 98.25 347 TRP A N 1
ATOM 2609 C CA . TRP A 1 347 ? 7.897 -20.141 -10.310 1.00 98.25 347 TRP A CA 1
ATOM 2610 C C . TRP A 1 347 ? 6.493 -19.789 -9.821 1.00 98.25 347 TRP A C 1
ATOM 2612 O O . TRP A 1 347 ? 5.544 -20.506 -10.138 1.00 98.25 347 TRP A O 1
ATOM 2622 N N . LEU A 1 348 ? 6.326 -18.650 -9.141 1.00 97.69 348 LEU A N 1
ATOM 2623 C CA . LEU A 1 348 ? 5.001 -18.159 -8.759 1.00 97.69 348 LEU A CA 1
ATOM 2624 C C . LEU A 1 348 ? 4.118 -17.884 -9.981 1.00 97.69 348 LEU A C 1
ATOM 2626 O O . LEU A 1 348 ? 2.958 -18.289 -10.002 1.00 97.69 348 LEU A O 1
ATOM 2630 N N . PHE A 1 349 ? 4.660 -17.270 -11.036 1.00 98.56 349 PHE A N 1
ATOM 2631 C CA . PHE A 1 349 ? 3.895 -17.023 -12.256 1.00 98.56 349 PHE A CA 1
ATOM 2632 C C . PHE A 1 349 ? 3.461 -18.324 -12.940 1.00 98.56 349 PHE A C 1
ATOM 2634 O O . PHE A 1 349 ? 2.308 -18.455 -13.355 1.00 98.56 349 PHE A O 1
ATOM 2641 N N . ARG A 1 350 ? 4.342 -19.329 -12.997 1.00 98.56 350 ARG A N 1
ATOM 2642 C CA . ARG A 1 350 ? 3.992 -20.661 -13.513 1.00 98.56 350 ARG A CA 1
ATOM 2643 C C . ARG A 1 350 ? 2.904 -21.326 -12.679 1.00 98.56 350 ARG A C 1
ATOM 2645 O O . ARG A 1 350 ? 1.960 -21.853 -13.259 1.00 98.56 350 ARG A O 1
ATOM 2652 N N . LEU A 1 351 ? 2.986 -21.246 -11.350 1.00 98.25 351 LEU A N 1
ATOM 2653 C CA . LEU A 1 351 ? 1.964 -21.776 -10.445 1.00 98.25 351 LEU A CA 1
ATOM 2654 C C . LEU A 1 351 ? 0.588 -21.162 -10.741 1.00 98.25 351 LEU A C 1
ATOM 2656 O O . LEU A 1 351 ? -0.395 -21.895 -10.853 1.00 98.25 351 LEU A O 1
ATOM 2660 N N . ILE A 1 352 ? 0.525 -19.838 -10.923 1.00 98.25 352 ILE A N 1
ATOM 2661 C CA . ILE A 1 352 ? -0.712 -19.119 -11.271 1.00 98.25 352 ILE A CA 1
ATOM 2662 C C . ILE A 1 352 ? -1.285 -19.634 -12.595 1.00 98.25 352 ILE A C 1
ATOM 2664 O O . ILE A 1 352 ? -2.471 -19.957 -12.683 1.00 98.25 352 ILE A O 1
ATOM 2668 N N . VAL A 1 353 ? -0.444 -19.758 -13.625 1.00 98.62 353 VAL A N 1
ATOM 2669 C CA . VAL A 1 353 ? -0.877 -20.248 -14.940 1.00 98.62 353 VAL A CA 1
ATOM 2670 C C . VAL A 1 353 ? -1.347 -21.702 -14.871 1.00 98.62 353 VAL A C 1
ATOM 2672 O O . VAL A 1 353 ? -2.374 -22.033 -15.459 1.00 98.62 353 VAL A O 1
ATOM 2675 N N . HIS A 1 354 ? -0.660 -22.569 -14.124 1.00 98.56 354 HIS A N 1
ATOM 2676 C CA . HIS A 1 354 ? -1.065 -23.967 -13.964 1.00 98.56 354 HIS A CA 1
ATOM 2677 C C . HIS A 1 354 ? -2.397 -24.114 -13.224 1.00 98.56 354 HIS A C 1
ATOM 2679 O O . HIS A 1 354 ? -3.202 -24.963 -13.588 1.00 98.56 354 HIS A O 1
ATOM 2685 N N . GLN A 1 355 ? -2.678 -23.260 -12.237 1.00 97.94 355 GLN A N 1
ATOM 2686 C CA . GLN A 1 355 ? -3.988 -23.226 -11.574 1.00 97.94 355 GLN A CA 1
ATOM 2687 C C . GLN A 1 355 ? -5.118 -22.912 -12.561 1.00 97.94 355 GLN A C 1
ATOM 2689 O O . GLN A 1 355 ? -6.178 -23.534 -12.505 1.00 97.94 355 GLN A O 1
ATOM 2694 N N . GLY A 1 356 ? -4.866 -21.985 -13.489 1.00 98.06 356 GLY A N 1
ATOM 2695 C CA . GLY A 1 356 ? -5.753 -21.712 -14.616 1.00 98.06 356 GLY A CA 1
ATOM 2696 C C . GLY A 1 356 ? -5.892 -22.889 -15.563 1.00 98.06 356 GLY A C 1
ATOM 2697 O O . GLY A 1 356 ? -7.005 -23.276 -15.896 1.00 98.06 356 GLY A O 1
ATOM 2698 N N . HIS A 1 357 ? -4.778 -23.487 -15.977 1.00 98.38 357 HIS A N 1
ATOM 2699 C CA . HIS A 1 357 ? -4.785 -24.658 -16.848 1.00 98.38 357 HIS A CA 1
ATOM 2700 C C . HIS A 1 357 ? -5.645 -25.797 -16.278 1.00 98.38 357 HIS A C 1
ATOM 2702 O O . HIS A 1 357 ? -6.478 -26.343 -17.000 1.00 98.38 357 HIS A O 1
ATOM 2708 N N . ASP A 1 358 ? -5.508 -26.069 -14.980 1.00 98.00 358 ASP A N 1
ATOM 2709 C CA . ASP A 1 358 ? -6.220 -27.127 -14.255 1.00 98.00 358 ASP A CA 1
ATOM 2710 C C . ASP A 1 358 ? -7.672 -26.753 -13.873 1.00 98.00 358 ASP A C 1
ATOM 2712 O O . ASP A 1 358 ? -8.327 -27.507 -13.153 1.00 98.00 358 ASP A O 1
ATOM 2716 N N . ASP A 1 359 ? -8.176 -25.593 -14.318 1.00 97.50 359 ASP A N 1
ATOM 2717 C CA . ASP A 1 359 ? -9.533 -25.084 -14.055 1.00 97.50 359 ASP A CA 1
ATOM 2718 C C . ASP A 1 359 ? -9.901 -25.046 -12.556 1.00 97.50 359 ASP A C 1
ATOM 2720 O O . ASP A 1 359 ? -11.043 -25.296 -12.153 1.00 97.50 359 ASP A O 1
ATOM 2724 N N . LYS A 1 360 ? -8.926 -24.722 -11.696 1.00 96.56 360 LYS A N 1
ATOM 2725 C CA . LYS A 1 360 ? -9.147 -24.680 -10.246 1.00 96.56 360 LYS A CA 1
ATOM 2726 C C . LYS A 1 360 ? -10.073 -23.514 -9.846 1.00 96.56 360 LYS A C 1
ATOM 2728 O O . LYS A 1 360 ? -10.061 -22.457 -10.489 1.00 96.56 360 LYS A O 1
ATOM 2733 N N . PRO A 1 361 ? -10.888 -23.664 -8.781 1.00 93.62 361 PRO A N 1
ATOM 2734 C CA . PRO A 1 361 ? -11.779 -22.601 -8.318 1.00 93.62 361 PRO A CA 1
ATOM 2735 C C . PRO A 1 361 ? -11.024 -21.294 -8.047 1.00 93.62 361 PRO A C 1
ATOM 2737 O O . PRO A 1 361 ? -9.976 -21.298 -7.414 1.00 93.62 361 PRO A O 1
ATOM 2740 N N . GLY A 1 362 ? -11.555 -20.170 -8.534 1.00 92.06 362 GLY A N 1
ATOM 2741 C CA . GLY A 1 362 ? -10.929 -18.851 -8.369 1.00 92.06 362 GLY A CA 1
ATOM 2742 C C . GLY A 1 362 ? -9.843 -18.504 -9.397 1.00 92.06 362 GLY A C 1
ATOM 2743 O O . GLY A 1 362 ? -9.491 -17.330 -9.504 1.00 92.06 362 GLY A O 1
ATOM 2744 N N . ALA A 1 363 ? -9.384 -19.449 -10.228 1.00 96.50 363 ALA A N 1
ATOM 2745 C CA . ALA A 1 363 ? -8.291 -19.204 -11.173 1.00 96.50 363 ALA A CA 1
ATOM 2746 C C . ALA A 1 363 ? -8.561 -18.044 -12.149 1.00 96.50 363 ALA A C 1
ATOM 2748 O O . ALA A 1 363 ? -7.660 -17.256 -12.431 1.00 96.50 363 ALA A O 1
ATOM 2749 N N . SER A 1 364 ? -9.809 -17.864 -12.604 1.00 96.62 364 SER A N 1
ATOM 2750 C CA . SER A 1 364 ? -10.168 -16.734 -13.475 1.00 96.62 364 SER A CA 1
ATOM 2751 C C . SER A 1 364 ? -9.944 -15.370 -12.824 1.00 96.62 364 SER A C 1
ATOM 2753 O O . SER A 1 364 ? -9.562 -14.427 -13.511 1.00 96.62 364 SER A O 1
ATOM 2755 N N . ARG A 1 365 ? -10.155 -15.252 -11.505 1.00 95.06 365 ARG A N 1
ATOM 2756 C CA . ARG A 1 365 ? -9.884 -14.013 -10.759 1.00 95.06 365 ARG A CA 1
ATOM 2757 C C . ARG A 1 365 ? -8.383 -13.737 -10.725 1.00 95.06 365 ARG A C 1
ATOM 2759 O O . ARG A 1 365 ? -7.963 -12.630 -11.025 1.00 95.06 365 ARG A O 1
ATOM 2766 N N . HIS A 1 366 ? -7.591 -14.754 -10.398 1.00 96.44 366 HIS A N 1
ATOM 2767 C CA . HIS A 1 366 ? -6.140 -14.639 -10.247 1.00 96.44 366 HIS A CA 1
ATOM 2768 C C . HIS A 1 366 ? -5.444 -14.324 -11.575 1.00 96.44 366 HIS A C 1
ATOM 2770 O O . HIS A 1 366 ? -4.607 -13.429 -11.644 1.00 96.44 366 HIS A O 1
ATOM 2776 N N . LEU A 1 367 ? -5.835 -15.009 -12.654 1.00 98.12 367 LEU A N 1
ATOM 2777 C CA . LEU A 1 367 ? -5.320 -14.724 -13.992 1.00 98.12 367 LEU A CA 1
ATOM 2778 C C . LEU A 1 367 ? -5.724 -13.338 -14.486 1.00 98.12 367 LEU A C 1
ATOM 2780 O O . LEU A 1 367 ? -4.924 -12.695 -15.157 1.00 98.12 367 LEU A O 1
ATOM 2784 N N . ARG A 1 368 ? -6.935 -12.869 -14.160 1.00 97.69 368 ARG A N 1
ATOM 2785 C CA . ARG A 1 368 ? -7.370 -11.512 -14.507 1.00 97.69 368 ARG A CA 1
ATOM 2786 C C . ARG A 1 368 ? -6.508 -10.461 -13.815 1.00 97.69 368 ARG A C 1
ATOM 2788 O O . ARG A 1 368 ? -5.983 -9.599 -14.504 1.00 97.69 368 ARG A O 1
ATOM 2795 N N . GLU A 1 369 ? -6.305 -10.590 -12.505 1.00 96.88 369 GLU A N 1
ATOM 2796 C CA . GLU A 1 369 ? -5.481 -9.658 -11.721 1.00 96.88 369 GLU A CA 1
ATOM 2797 C C . GLU A 1 369 ? -4.049 -9.575 -12.276 1.00 96.88 369 GLU A C 1
ATOM 2799 O O . GLU A 1 369 ? -3.509 -8.488 -12.477 1.00 96.88 369 GLU A O 1
ATOM 2804 N N . VAL A 1 370 ? -3.448 -10.720 -12.625 1.00 98.06 370 VAL A N 1
ATOM 2805 C CA . VAL A 1 370 ? -2.127 -10.732 -13.269 1.00 98.06 370 VAL A CA 1
ATOM 2806 C C . VAL A 1 370 ? -2.176 -10.136 -14.678 1.00 98.06 370 VAL A C 1
ATOM 2808 O O . VAL A 1 370 ? -1.314 -9.331 -15.017 1.00 98.06 370 VAL A O 1
ATOM 2811 N N . ALA A 1 371 ? -3.165 -10.482 -15.503 1.00 97.94 371 ALA A N 1
ATOM 2812 C CA . ALA A 1 371 ? -3.274 -9.960 -16.867 1.00 97.94 371 ALA A CA 1
ATOM 2813 C C . ALA A 1 371 ? -3.423 -8.432 -16.907 1.00 97.94 371 ALA A C 1
ATOM 2815 O O . ALA A 1 371 ? -2.805 -7.786 -17.754 1.00 97.94 371 ALA A O 1
ATOM 2816 N N . GLU A 1 372 ? -4.191 -7.865 -15.977 1.00 96.81 372 GLU A N 1
ATOM 2817 C CA . GLU A 1 372 ? -4.321 -6.420 -15.780 1.00 96.81 372 GLU A CA 1
ATOM 2818 C C . GLU A 1 372 ? -2.979 -5.806 -15.362 1.00 96.81 372 GLU A C 1
ATOM 2820 O O . GLU A 1 372 ? -2.526 -4.856 -15.988 1.00 96.81 372 GLU A O 1
ATOM 2825 N N . ALA A 1 373 ? -2.239 -6.408 -14.426 1.00 96.00 373 ALA A N 1
ATOM 2826 C CA . ALA A 1 373 ? -0.905 -5.914 -14.062 1.00 96.00 373 ALA A CA 1
ATOM 2827 C C . ALA A 1 373 ? 0.099 -5.918 -15.239 1.00 96.00 373 ALA A C 1
ATOM 2829 O O . ALA A 1 373 ? 1.027 -5.107 -15.283 1.00 96.00 373 ALA A O 1
ATOM 2830 N N . PHE A 1 374 ? -0.083 -6.792 -16.236 1.00 97.31 374 PHE A N 1
ATOM 2831 C CA . PHE A 1 374 ? 0.710 -6.790 -17.473 1.00 97.31 374 PHE A CA 1
ATOM 2832 C C . PHE A 1 374 ? 0.372 -5.641 -18.438 1.00 97.31 374 PHE A C 1
ATOM 2834 O O . PHE A 1 374 ? 1.029 -5.513 -19.479 1.00 97.31 374 PHE A O 1
ATOM 2841 N N . THR A 1 375 ? -0.598 -4.779 -18.123 1.00 95.81 375 THR A N 1
ATOM 2842 C CA . THR A 1 375 ? -0.754 -3.484 -18.803 1.00 95.81 375 THR A CA 1
ATOM 2843 C C . THR A 1 375 ? 0.160 -2.402 -18.224 1.00 95.81 375 THR A C 1
ATOM 2845 O O . THR A 1 375 ? 0.331 -1.373 -18.869 1.00 95.81 375 THR A O 1
ATOM 2848 N N . ASP A 1 376 ? 0.826 -2.651 -17.092 1.00 93.06 376 ASP A N 1
ATOM 2849 C CA . ASP A 1 376 ? 1.699 -1.692 -16.400 1.00 93.06 376 ASP A CA 1
ATOM 2850 C C . ASP A 1 376 ? 3.196 -2.036 -16.514 1.00 93.06 376 ASP A C 1
ATOM 2852 O O . ASP A 1 376 ? 3.624 -2.805 -17.375 1.00 93.06 376 ASP A O 1
ATOM 2856 N N . CYS A 1 377 ? 4.049 -1.422 -15.686 1.00 90.12 377 CYS A N 1
ATOM 2857 C CA . CYS A 1 377 ? 5.488 -1.686 -15.647 1.00 90.12 377 CYS A CA 1
ATOM 2858 C C . CYS A 1 377 ? 5.840 -3.051 -15.023 1.00 90.12 377 CYS A C 1
ATOM 2860 O O . CYS A 1 377 ? 5.064 -3.631 -14.271 1.00 90.12 377 CYS A O 1
ATOM 2862 N N . GLN A 1 378 ? 7.058 -3.551 -15.280 1.00 92.81 378 GLN A N 1
ATOM 2863 C CA . GLN A 1 378 ? 7.497 -4.850 -14.743 1.00 92.81 378 GLN A CA 1
ATOM 2864 C C . GLN A 1 378 ? 7.578 -4.887 -13.208 1.00 92.81 378 GLN A C 1
ATOM 2866 O O . GLN A 1 378 ? 7.434 -5.958 -12.630 1.00 92.81 378 GLN A O 1
ATOM 2871 N N . ALA A 1 379 ? 7.752 -3.740 -12.542 1.00 85.62 379 ALA A N 1
ATOM 2872 C CA . ALA A 1 379 ? 7.698 -3.668 -11.082 1.00 85.62 379 ALA A CA 1
ATOM 2873 C C . ALA A 1 379 ? 6.274 -3.924 -10.549 1.00 85.62 379 ALA A C 1
ATOM 2875 O O . ALA A 1 379 ? 6.101 -4.648 -9.575 1.00 85.62 379 ALA A O 1
ATOM 2876 N N . VAL A 1 380 ? 5.238 -3.386 -11.208 1.00 88.19 380 VAL A N 1
ATOM 2877 C CA . VAL A 1 380 ? 3.835 -3.695 -10.871 1.00 88.19 380 VAL A CA 1
ATOM 2878 C C . VAL A 1 380 ? 3.531 -5.167 -11.163 1.00 88.19 380 VAL A C 1
ATOM 2880 O O . VAL A 1 380 ? 2.965 -5.851 -10.317 1.00 88.19 380 VAL A O 1
ATOM 2883 N N . GLN A 1 381 ? 3.996 -5.688 -12.303 1.00 94.50 381 GLN A N 1
ATOM 2884 C CA . GLN A 1 381 ? 3.848 -7.106 -12.656 1.00 94.50 381 GLN A CA 1
ATOM 2885 C C . GLN A 1 381 ? 4.449 -8.033 -11.590 1.00 94.50 381 GLN A C 1
ATOM 2887 O O . GLN A 1 381 ? 3.795 -8.987 -11.177 1.00 94.50 381 GLN A O 1
ATOM 2892 N N . ALA A 1 382 ? 5.667 -7.743 -11.120 1.00 93.75 382 ALA A N 1
ATOM 2893 C CA . ALA A 1 382 ? 6.343 -8.520 -10.082 1.00 93.75 382 ALA A CA 1
ATOM 2894 C C . ALA A 1 382 ? 5.557 -8.546 -8.764 1.00 93.75 382 ALA A C 1
ATOM 2896 O O . ALA A 1 382 ? 5.303 -9.632 -8.242 1.00 93.75 382 ALA A O 1
ATOM 2897 N N . ARG A 1 383 ? 5.106 -7.380 -8.269 1.00 90.12 383 ARG A N 1
ATOM 2898 C CA . ARG A 1 383 ? 4.255 -7.275 -7.066 1.00 90.12 383 ARG A CA 1
ATOM 2899 C C . ARG A 1 383 ? 3.000 -8.127 -7.182 1.00 90.12 383 ARG A C 1
ATOM 2901 O O . ARG A 1 383 ? 2.697 -8.896 -6.273 1.00 90.12 383 ARG A O 1
ATOM 2908 N N . THR A 1 384 ? 2.297 -8.031 -8.308 1.00 93.31 384 THR A N 1
ATOM 2909 C CA . THR A 1 384 ? 1.052 -8.777 -8.510 1.00 93.31 384 THR A CA 1
ATOM 2910 C C . THR A 1 384 ? 1.297 -10.281 -8.625 1.00 93.31 384 THR A C 1
ATOM 2912 O O . THR A 1 384 ? 0.565 -11.062 -8.019 1.00 93.31 384 THR A O 1
ATOM 2915 N N . ILE A 1 385 ? 2.344 -10.707 -9.340 1.00 96.81 385 ILE A N 1
ATOM 2916 C CA . ILE A 1 385 ? 2.729 -12.124 -9.429 1.00 96.81 385 ILE A CA 1
ATOM 2917 C C . ILE A 1 385 ? 3.061 -12.686 -8.045 1.00 96.81 385 ILE A C 1
ATOM 2919 O O . ILE A 1 385 ? 2.574 -13.761 -7.699 1.00 96.81 385 ILE A O 1
ATOM 2923 N N . GLU A 1 386 ? 3.866 -11.978 -7.250 1.00 94.50 386 GLU A N 1
ATOM 2924 C CA . GLU A 1 386 ? 4.243 -12.432 -5.910 1.00 94.50 386 GLU A CA 1
ATOM 2925 C C . GLU A 1 386 ? 3.011 -12.540 -5.005 1.00 94.50 386 GLU A C 1
ATOM 2927 O O . GLU A 1 386 ? 2.754 -13.600 -4.434 1.00 94.50 386 GLU A O 1
ATOM 2932 N N . LYS A 1 387 ? 2.179 -11.493 -4.962 1.00 91.31 387 LYS A N 1
ATOM 2933 C CA . LYS A 1 387 ? 0.930 -11.461 -4.187 1.00 91.31 387 LYS A CA 1
ATOM 2934 C C . LYS A 1 387 ? 0.015 -12.643 -4.517 1.00 91.31 387 LYS A C 1
ATOM 2936 O O . LYS A 1 387 ? -0.364 -13.395 -3.620 1.00 91.31 387 LYS A O 1
ATOM 2941 N N . VAL A 1 388 ? -0.341 -12.815 -5.791 1.00 94.38 388 VAL A N 1
ATOM 2942 C CA . VAL A 1 388 ? -1.281 -13.863 -6.227 1.00 94.38 388 VAL A CA 1
ATOM 2943 C C . VAL A 1 388 ? -0.657 -15.253 -6.066 1.00 94.38 388 VAL A C 1
ATOM 2945 O O . VAL A 1 388 ? -1.324 -16.200 -5.649 1.00 94.38 388 VAL A O 1
ATOM 2948 N N . GLY A 1 389 ? 0.638 -15.390 -6.353 1.00 95.56 389 GLY A N 1
ATOM 2949 C CA . GLY A 1 389 ? 1.355 -16.652 -6.229 1.00 95.56 389 GLY A CA 1
ATOM 2950 C C . GLY A 1 389 ? 1.442 -17.147 -4.787 1.00 95.56 389 GLY A C 1
ATOM 2951 O O . GLY A 1 389 ? 1.233 -18.331 -4.540 1.00 95.56 389 GLY A O 1
ATOM 2952 N N . LEU A 1 390 ? 1.710 -16.261 -3.826 1.00 92.56 390 LEU A N 1
ATOM 2953 C CA . LEU A 1 390 ? 1.780 -16.625 -2.407 1.00 92.56 390 LEU A CA 1
ATOM 2954 C C . LEU A 1 390 ? 0.407 -16.998 -1.841 1.00 92.56 390 LEU A C 1
ATOM 2956 O O . LEU A 1 390 ? 0.314 -17.988 -1.115 1.00 92.56 390 LEU A O 1
ATOM 2960 N N . GLN A 1 391 ? -0.654 -16.284 -2.238 1.00 90.06 391 GLN A N 1
ATOM 2961 C CA . GLN A 1 391 ? -2.036 -16.657 -1.903 1.00 90.06 391 GLN A CA 1
ATOM 2962 C C . GLN A 1 391 ? -2.342 -18.091 -2.358 1.00 90.06 391 GLN A C 1
ATOM 2964 O O . GLN A 1 391 ? -2.789 -18.921 -1.574 1.00 90.06 391 GLN A O 1
ATOM 2969 N N . LEU A 1 392 ? -1.990 -18.437 -3.600 1.00 92.00 392 LEU A N 1
ATOM 2970 C CA . LEU A 1 392 ? -2.190 -19.785 -4.143 1.00 92.00 392 LEU A CA 1
ATOM 2971 C C . LEU A 1 392 ? -1.401 -20.891 -3.437 1.00 92.00 392 LEU A C 1
ATOM 2973 O O . LEU A 1 392 ? -1.769 -22.062 -3.544 1.00 92.00 392 LEU A O 1
ATOM 2977 N N . ARG A 1 393 ? -0.311 -20.553 -2.743 1.00 92.19 393 ARG A N 1
ATOM 2978 C CA . ARG A 1 393 ? 0.462 -21.517 -1.947 1.00 92.19 393 ARG A CA 1
ATOM 2979 C C . ARG A 1 393 ? -0.153 -21.781 -0.574 1.00 92.19 393 ARG A C 1
ATOM 2981 O O . ARG A 1 393 ? 0.437 -22.532 0.196 1.00 92.19 393 ARG A O 1
ATOM 2988 N N . GLY A 1 394 ? -1.303 -21.180 -0.266 1.00 85.38 394 GLY A N 1
ATOM 2989 C CA . GLY A 1 394 ? -1.913 -21.283 1.054 1.00 85.38 394 GLY A CA 1
ATOM 2990 C C . GLY A 1 394 ? -1.062 -20.614 2.129 1.00 85.38 394 GLY A C 1
ATOM 2991 O O . GLY A 1 394 ? -1.190 -20.946 3.304 1.00 85.38 394 GLY A O 1
ATOM 2992 N N . LEU A 1 395 ? -0.193 -19.667 1.746 1.00 84.38 395 LEU A N 1
ATOM 2993 C CA . LEU A 1 395 ? 0.409 -18.727 2.691 1.00 84.38 395 LEU A CA 1
ATOM 2994 C C . LEU A 1 395 ? -0.660 -17.690 3.047 1.00 84.38 395 LEU A C 1
ATOM 2996 O O . LEU A 1 395 ? -0.546 -16.502 2.742 1.00 84.38 395 LEU A O 1
ATOM 3000 N N . ALA A 1 396 ? -1.749 -18.194 3.626 1.00 80.94 396 ALA A N 1
ATOM 3001 C CA . ALA A 1 396 ? -2.824 -17.404 4.164 1.00 80.94 396 ALA A CA 1
ATOM 3002 C C . ALA A 1 396 ? -2.262 -16.647 5.360 1.00 80.94 396 ALA A C 1
ATOM 3004 O O . ALA A 1 396 ? -1.692 -17.229 6.284 1.00 80.94 396 ALA A O 1
ATOM 3005 N N . LEU A 1 397 ? -2.395 -15.331 5.308 1.00 91.44 397 LEU A N 1
ATOM 3006 C CA . LEU A 1 397 ? -2.115 -14.504 6.461 1.00 91.44 397 LEU A CA 1
ATOM 3007 C C . LEU A 1 397 ? -3.244 -14.719 7.469 1.00 91.44 397 LEU A C 1
ATOM 3009 O O . LEU A 1 397 ? -4.415 -14.765 7.084 1.00 91.44 397 LEU A O 1
ATOM 3013 N N . ASP A 1 398 ? -2.884 -14.826 8.743 1.00 94.69 398 ASP A N 1
ATOM 3014 C CA . ASP A 1 398 ? -3.836 -14.713 9.840 1.00 94.69 398 ASP A CA 1
ATOM 3015 C C . ASP A 1 398 ? -4.461 -13.305 9.862 1.00 94.69 398 ASP A C 1
ATOM 3017 O O . ASP A 1 398 ? -4.108 -12.424 9.069 1.00 94.69 398 ASP A O 1
ATOM 3021 N N . PHE A 1 399 ? -5.404 -13.061 10.774 1.00 96.62 399 PHE A N 1
ATOM 3022 C CA . PHE A 1 399 ? -6.051 -11.750 10.871 1.00 96.62 399 PHE A CA 1
ATOM 3023 C C . PHE A 1 399 ? -5.031 -10.608 11.029 1.00 96.62 399 PHE A C 1
ATOM 3025 O O . PHE A 1 399 ? -5.105 -9.607 10.313 1.00 96.62 399 PHE A O 1
ATOM 3032 N N . LYS A 1 400 ? -4.029 -10.785 11.903 1.00 96.81 400 LYS A N 1
ATOM 3033 C CA . LYS A 1 400 ? -2.960 -9.799 12.103 1.00 96.81 400 LYS A CA 1
ATOM 3034 C C . LYS A 1 400 ? -2.166 -9.578 10.818 1.00 96.81 400 LYS A C 1
ATOM 3036 O O . LYS A 1 400 ? -1.940 -8.432 10.447 1.00 96.81 400 LYS A O 1
ATOM 3041 N N . GLY A 1 401 ? -1.781 -10.630 10.106 1.00 95.81 401 GLY A N 1
ATOM 3042 C CA . GLY A 1 401 ? -1.065 -10.523 8.843 1.00 95.81 401 GLY A CA 1
ATOM 3043 C C . GLY A 1 401 ? -1.879 -9.816 7.755 1.00 95.81 401 GLY A C 1
ATOM 3044 O O . GLY A 1 401 ? -1.323 -8.989 7.035 1.00 95.81 401 GLY A O 1
ATOM 3045 N N . GLN A 1 402 ? -3.194 -10.051 7.661 1.00 95.81 402 GLN A N 1
ATOM 3046 C CA . GLN A 1 402 ? -4.062 -9.299 6.740 1.00 95.81 402 GLN A CA 1
ATOM 3047 C C . GLN A 1 402 ? -4.145 -7.814 7.120 1.00 95.81 402 GLN A C 1
ATOM 3049 O O . GLN A 1 402 ? -4.090 -6.959 6.238 1.00 95.81 402 GLN A O 1
ATOM 3054 N N . MET A 1 403 ? -4.206 -7.497 8.417 1.00 97.75 403 MET A N 1
ATOM 3055 C CA . MET A 1 403 ? -4.137 -6.116 8.906 1.00 97.75 403 MET A CA 1
ATOM 3056 C C . MET A 1 403 ? -2.789 -5.461 8.571 1.00 97.75 403 MET A C 1
ATOM 3058 O O . MET A 1 403 ? -2.768 -4.339 8.076 1.00 97.75 403 MET A O 1
ATOM 3062 N N . VAL A 1 404 ? -1.660 -6.158 8.764 1.00 97.06 404 VAL A N 1
ATOM 3063 C CA . VAL A 1 404 ? -0.329 -5.664 8.354 1.00 97.06 404 VAL A CA 1
ATOM 3064 C C . VAL A 1 404 ? -0.284 -5.445 6.838 1.00 97.06 404 VAL A C 1
ATOM 3066 O O . VAL A 1 404 ? 0.279 -4.451 6.385 1.00 97.06 404 VAL A O 1
ATOM 3069 N N . ARG A 1 405 ? -0.905 -6.328 6.042 1.00 94.69 405 ARG A N 1
ATOM 3070 C CA . ARG A 1 405 ? -1.008 -6.153 4.587 1.00 94.69 405 ARG A CA 1
ATOM 3071 C C . ARG A 1 405 ? -1.771 -4.878 4.229 1.00 94.69 405 ARG A C 1
ATOM 3073 O O . ARG A 1 405 ? -1.257 -4.099 3.434 1.00 94.69 405 ARG A O 1
ATOM 3080 N N . LEU A 1 406 ? -2.936 -4.650 4.838 1.00 96.62 406 LEU A N 1
ATOM 3081 C CA . LEU A 1 406 ? -3.737 -3.440 4.629 1.00 96.62 406 LEU A CA 1
ATOM 3082 C C . LEU A 1 406 ? -2.959 -2.173 5.025 1.00 96.62 406 LEU A C 1
ATOM 3084 O O . LEU A 1 406 ? -2.926 -1.204 4.272 1.00 96.62 406 LEU A O 1
ATOM 3088 N N . VAL A 1 407 ? -2.251 -2.201 6.158 1.00 98.00 407 VAL A N 1
ATOM 3089 C CA . VAL A 1 407 ? -1.332 -1.123 6.566 1.00 98.00 407 VAL A CA 1
ATOM 3090 C C . VAL A 1 407 ? -0.249 -0.895 5.512 1.00 98.00 407 VAL A C 1
ATOM 3092 O O . VAL A 1 407 ? 0.028 0.247 5.155 1.00 98.00 407 VAL A O 1
ATOM 3095 N N . GLY A 1 408 ? 0.333 -1.966 4.972 1.00 96.56 408 GLY A N 1
ATOM 3096 C CA . GLY A 1 408 ? 1.309 -1.901 3.888 1.00 96.56 408 GLY A CA 1
ATOM 3097 C C . GLY A 1 408 ? 0.774 -1.229 2.619 1.00 96.56 408 GLY A C 1
ATOM 3098 O O . GLY A 1 408 ? 1.494 -0.447 2.007 1.00 96.56 408 GLY A O 1
ATOM 3099 N N . GLU A 1 409 ? -0.487 -1.464 2.249 1.00 94.94 409 GLU A N 1
ATOM 3100 C CA . GLU A 1 409 ? -1.124 -0.819 1.089 1.00 94.94 409 GLU A CA 1
ATOM 3101 C C . GLU A 1 409 ? -1.258 0.704 1.281 1.00 94.94 409 GLU A C 1
ATOM 3103 O O . GLU A 1 409 ? -0.984 1.477 0.359 1.00 94.94 409 GLU A O 1
ATOM 3108 N N . TYR A 1 410 ? -1.594 1.152 2.494 1.00 97.88 410 TYR A N 1
ATOM 3109 C CA . TYR A 1 410 ? -1.652 2.580 2.831 1.00 97.88 410 TYR A CA 1
ATOM 3110 C C . TYR A 1 410 ? -0.265 3.222 2.948 1.00 97.88 410 TYR A C 1
ATOM 3112 O O . TYR A 1 410 ? -0.077 4.362 2.525 1.00 97.88 410 TYR A O 1
ATOM 3120 N N . LYS A 1 411 ? 0.738 2.482 3.436 1.00 98.06 411 LYS A N 1
ATOM 3121 C CA . LYS A 1 411 ? 2.143 2.915 3.382 1.00 98.06 411 LYS A CA 1
ATOM 3122 C C . LYS A 1 411 ? 2.617 3.104 1.943 1.00 98.06 411 LYS A C 1
ATOM 3124 O O . LYS A 1 411 ? 3.238 4.116 1.635 1.00 98.06 411 LYS A O 1
ATOM 3129 N N . ASP A 1 412 ? 2.290 2.170 1.051 1.00 95.81 412 ASP A N 1
ATOM 3130 C CA . ASP A 1 412 ? 2.613 2.274 -0.375 1.00 95.81 412 ASP A CA 1
ATOM 3131 C C . ASP A 1 412 ? 1.937 3.504 -1.015 1.00 95.81 412 ASP A C 1
ATOM 3133 O O . ASP A 1 412 ? 2.520 4.147 -1.890 1.00 95.81 412 ASP A O 1
ATOM 3137 N N . MET A 1 413 ? 0.727 3.872 -0.577 1.00 96.88 413 MET A N 1
ATOM 3138 C CA . MET A 1 413 ? 0.062 5.106 -1.011 1.00 96.88 413 MET A CA 1
ATOM 3139 C C . MET A 1 413 ? 0.792 6.362 -0.516 1.00 96.88 413 MET A C 1
ATOM 3141 O O . MET A 1 413 ? 1.061 7.252 -1.324 1.00 96.88 413 MET A O 1
ATOM 3145 N N . ALA A 1 414 ? 1.199 6.403 0.755 1.00 97.75 414 ALA A N 1
ATOM 3146 C CA . ALA A 1 414 ? 2.012 7.496 1.295 1.00 97.75 414 ALA A CA 1
ATOM 3147 C C . ALA A 1 414 ? 3.353 7.634 0.546 1.00 97.75 414 ALA A C 1
ATOM 3149 O O . ALA A 1 414 ? 3.780 8.744 0.230 1.00 97.75 414 ALA A O 1
ATOM 3150 N N . VAL A 1 415 ? 3.989 6.514 0.175 1.00 97.62 415 VAL A N 1
ATOM 3151 C CA . VAL A 1 415 ? 5.223 6.503 -0.631 1.00 97.62 415 VAL A CA 1
ATOM 3152 C C . VAL A 1 415 ? 4.995 7.133 -2.000 1.00 97.62 415 VAL A C 1
ATOM 3154 O O . VAL A 1 415 ? 5.814 7.937 -2.438 1.00 97.62 415 VAL A O 1
ATOM 3157 N N . LYS A 1 416 ? 3.888 6.804 -2.674 1.00 95.50 416 LYS A N 1
ATOM 3158 C CA . LYS A 1 416 ? 3.532 7.408 -3.969 1.00 95.50 416 LYS A CA 1
ATOM 3159 C C . LYS A 1 416 ? 3.328 8.914 -3.852 1.00 95.50 416 LYS A C 1
ATOM 3161 O O . LYS A 1 416 ? 3.803 9.657 -4.708 1.00 95.50 416 LYS A O 1
ATOM 3166 N N . MET A 1 417 ? 2.656 9.364 -2.791 1.00 96.19 417 MET A N 1
ATOM 3167 C CA . MET A 1 417 ? 2.459 10.790 -2.522 1.00 96.19 417 MET A CA 1
ATOM 3168 C C . MET A 1 417 ? 3.800 11.495 -2.300 1.00 96.19 417 MET A C 1
ATOM 3170 O O . MET A 1 417 ? 4.072 12.494 -2.963 1.00 96.19 417 MET A O 1
ATOM 3174 N N . LEU A 1 418 ? 4.680 10.931 -1.465 1.00 96.50 418 LEU A N 1
ATOM 3175 C CA . LEU A 1 418 ? 6.015 11.483 -1.224 1.00 96.50 418 LEU A CA 1
ATOM 3176 C C . LEU A 1 418 ? 6.853 11.519 -2.508 1.00 96.50 418 LEU A C 1
ATOM 3178 O O . LEU A 1 418 ? 7.475 12.530 -2.825 1.00 96.50 418 LEU A O 1
ATOM 3182 N N . ALA A 1 419 ? 6.845 10.431 -3.277 1.00 94.69 419 ALA A N 1
ATOM 3183 C CA . ALA A 1 419 ? 7.565 10.348 -4.539 1.00 94.69 419 ALA A CA 1
ATOM 3184 C C . ALA A 1 419 ? 7.093 11.414 -5.535 1.00 94.69 419 ALA A C 1
ATOM 3186 O O . ALA A 1 419 ? 7.913 12.037 -6.211 1.00 94.69 419 ALA A O 1
ATOM 3187 N N . TYR A 1 420 ? 5.783 11.657 -5.599 1.00 92.81 420 TYR A N 1
ATOM 3188 C CA . TYR A 1 420 ? 5.197 12.701 -6.429 1.00 92.81 420 TYR A CA 1
ATOM 3189 C C . TYR A 1 420 ? 5.591 14.114 -5.963 1.00 92.81 420 TYR A C 1
ATOM 3191 O O . TYR A 1 420 ? 5.986 14.940 -6.795 1.00 92.81 420 TYR A O 1
ATOM 3199 N N . GLU A 1 421 ? 5.537 14.392 -4.653 1.00 93.88 421 GLU A N 1
ATOM 3200 C CA . GLU A 1 421 ? 5.985 15.669 -4.073 1.00 93.88 421 GLU A CA 1
ATOM 3201 C C . GLU A 1 421 ? 7.451 15.956 -4.433 1.00 93.88 421 GLU A C 1
ATOM 3203 O O . GLU A 1 421 ? 7.779 17.036 -4.928 1.00 93.88 421 GLU A O 1
ATOM 3208 N N . GLU A 1 422 ? 8.333 14.976 -4.250 1.00 92.44 422 GLU A N 1
ATOM 3209 C CA . GLU A 1 422 ? 9.766 15.124 -4.511 1.00 92.44 422 GLU A CA 1
ATOM 3210 C C . GLU A 1 422 ? 10.090 15.230 -6.008 1.00 92.44 422 GLU A C 1
ATOM 3212 O O . GLU A 1 422 ? 10.878 16.089 -6.410 1.00 92.44 422 GLU A O 1
ATOM 3217 N N . CYS A 1 423 ? 9.436 14.441 -6.868 1.00 89.12 423 CYS A N 1
ATOM 3218 C CA . CYS A 1 423 ? 9.587 14.584 -8.321 1.00 89.12 423 CYS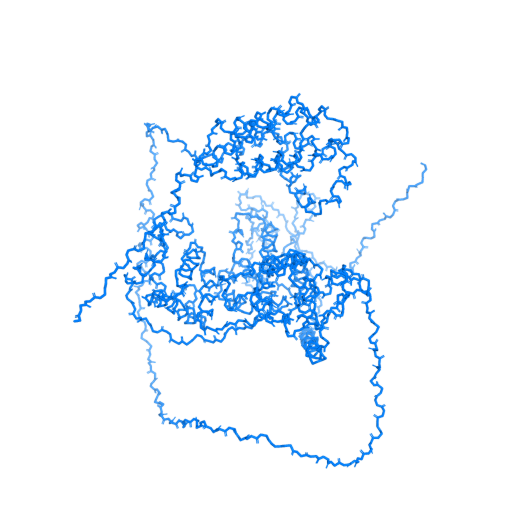 A CA 1
ATOM 3219 C C . CYS A 1 423 ? 9.164 15.981 -8.801 1.00 89.12 423 CYS A C 1
ATOM 3221 O O . CYS A 1 423 ? 9.796 16.552 -9.692 1.00 89.12 423 CYS A O 1
ATOM 3223 N N . THR A 1 424 ? 8.126 16.559 -8.189 1.00 87.06 424 THR A N 1
ATOM 3224 C CA . THR A 1 424 ? 7.676 17.923 -8.495 1.00 87.06 424 THR A CA 1
ATOM 3225 C C . THR A 1 424 ? 8.734 18.956 -8.094 1.00 87.06 424 THR A C 1
ATOM 3227 O O . THR A 1 424 ? 9.053 19.841 -8.892 1.00 87.06 424 THR A O 1
ATOM 3230 N N . LYS A 1 425 ? 9.348 18.812 -6.910 1.00 87.44 425 LYS A N 1
ATOM 3231 C CA . LYS A 1 425 ? 10.443 19.688 -6.441 1.00 87.44 425 LYS A CA 1
ATOM 3232 C C . LYS A 1 425 ? 11.679 19.635 -7.347 1.00 87.44 425 LYS A C 1
ATOM 3234 O O . LYS A 1 425 ? 12.362 20.642 -7.503 1.00 87.44 425 LYS A O 1
ATOM 3239 N N . LEU A 1 426 ? 11.949 18.495 -7.985 1.00 83.31 426 LEU A N 1
ATOM 3240 C CA . LEU A 1 426 ? 13.105 18.288 -8.871 1.00 83.31 426 LEU A CA 1
ATOM 3241 C C . LEU A 1 426 ? 12.965 18.902 -10.281 1.00 83.31 426 LEU A C 1
ATOM 3243 O O . LEU A 1 426 ? 13.784 18.616 -11.153 1.00 83.31 426 LEU A O 1
ATOM 3247 N N . GLY A 1 427 ? 11.972 19.763 -10.522 1.00 77.00 427 GLY A N 1
ATOM 3248 C CA . GLY A 1 427 ? 11.790 20.451 -11.808 1.00 77.00 427 GLY A CA 1
ATOM 3249 C C . GLY A 1 427 ? 10.693 19.860 -12.697 1.00 77.00 427 GLY A C 1
ATOM 3250 O O . GLY A 1 427 ? 10.564 20.254 -13.855 1.00 77.00 427 GLY A O 1
ATOM 3251 N N . GLY A 1 428 ? 9.866 18.964 -12.155 1.00 61.09 428 GLY A N 1
ATOM 3252 C CA . GLY A 1 428 ? 8.603 18.576 -12.771 1.00 61.09 428 GLY A CA 1
ATOM 3253 C C . GLY A 1 428 ? 8.703 17.605 -13.966 1.00 61.09 428 GLY A C 1
ATOM 3254 O O . GLY A 1 428 ? 9.694 16.884 -14.128 1.00 61.09 428 GLY A O 1
ATOM 3255 N N . PRO A 1 429 ? 7.633 17.529 -14.784 1.00 52.81 429 PRO A N 1
ATOM 3256 C CA . PRO A 1 429 ? 7.270 16.358 -15.589 1.00 52.81 429 PRO A CA 1
ATOM 3257 C C . PRO A 1 429 ? 8.116 16.084 -16.852 1.00 52.81 429 PRO A C 1
ATOM 3259 O O . PRO A 1 429 ? 7.814 15.129 -17.571 1.00 52.81 429 PRO A O 1
ATOM 3262 N N . ASP A 1 430 ? 9.178 16.848 -17.120 1.00 60.47 430 ASP A N 1
ATOM 3263 C CA . ASP A 1 430 ? 9.935 16.721 -18.377 1.00 60.47 430 ASP A CA 1
ATOM 3264 C C . ASP A 1 430 ? 11.342 16.103 -18.219 1.00 60.47 430 ASP A C 1
ATOM 3266 O O . ASP A 1 430 ? 11.818 15.456 -19.152 1.00 60.47 430 ASP A O 1
ATOM 3270 N N . GLU A 1 431 ? 11.999 16.210 -17.052 1.00 57.97 431 GLU A N 1
ATOM 3271 C CA . GLU A 1 431 ? 13.332 15.601 -16.817 1.00 57.97 431 GLU A CA 1
ATOM 3272 C C . GLU A 1 431 ? 13.305 14.407 -15.838 1.00 57.97 431 GLU A C 1
ATOM 3274 O O . GLU A 1 431 ? 14.042 13.433 -16.028 1.00 57.97 431 GLU A O 1
ATOM 3279 N N . TYR A 1 432 ? 12.412 14.418 -14.839 1.00 63.22 432 TYR A N 1
ATOM 3280 C CA . TYR A 1 432 ? 12.350 13.404 -13.769 1.00 63.22 432 TYR A CA 1
ATOM 3281 C C . TYR A 1 432 ? 10.989 12.706 -13.644 1.00 63.22 432 TYR A C 1
ATOM 3283 O O . TYR A 1 432 ? 10.674 12.125 -12.610 1.00 63.22 432 TYR A O 1
ATOM 3291 N N . ASN A 1 433 ? 10.195 12.704 -14.715 1.00 69.94 433 ASN A N 1
ATOM 3292 C CA . ASN A 1 433 ? 8.861 12.102 -14.750 1.00 69.94 433 ASN A CA 1
ATOM 3293 C C . ASN A 1 433 ? 8.896 10.587 -14.906 1.00 69.94 433 ASN A C 1
ATOM 3295 O O . ASN A 1 433 ? 8.473 10.016 -15.910 1.00 69.94 433 ASN A O 1
ATOM 3299 N N . ASP A 1 434 ? 9.450 9.938 -13.897 1.00 78.50 434 ASP A N 1
ATOM 3300 C CA . ASP A 1 434 ? 9.292 8.508 -13.733 1.00 78.50 434 ASP A CA 1
ATOM 3301 C C . ASP A 1 434 ? 8.956 8.188 -12.275 1.00 78.50 434 ASP A C 1
ATOM 3303 O O . ASP A 1 434 ? 9.782 7.588 -11.576 1.00 78.50 434 ASP A O 1
ATOM 3307 N N . PRO A 1 435 ? 7.762 8.621 -11.799 1.00 84.69 435 PRO A N 1
ATOM 3308 C CA . PRO A 1 435 ? 7.329 8.384 -10.426 1.00 84.69 435 PRO A CA 1
ATOM 3309 C C . PRO A 1 435 ? 7.529 6.931 -9.979 1.00 84.69 435 PRO A C 1
ATOM 3311 O O . PRO A 1 435 ? 8.095 6.751 -8.909 1.00 84.69 435 PRO A O 1
ATOM 3314 N N . PRO A 1 436 ? 7.251 5.892 -10.798 1.00 88.94 436 PRO A N 1
ATOM 3315 C CA . PRO A 1 436 ? 7.472 4.507 -10.377 1.00 88.94 436 PRO A CA 1
ATOM 3316 C C . PRO A 1 436 ? 8.926 4.166 -10.012 1.00 88.94 436 PRO A C 1
ATOM 3318 O O . PRO A 1 436 ? 9.168 3.391 -9.089 1.00 88.94 436 PRO A O 1
ATOM 3321 N N . HIS A 1 437 ? 9.917 4.720 -10.717 1.00 90.25 437 HIS A N 1
ATOM 3322 C CA . HIS A 1 437 ? 11.326 4.479 -10.384 1.00 90.25 437 HIS A CA 1
ATOM 3323 C C . HIS A 1 437 ? 11.782 5.325 -9.189 1.00 90.25 437 HIS A C 1
ATOM 3325 O O . HIS A 1 437 ? 12.640 4.884 -8.423 1.00 90.25 437 HIS A O 1
ATOM 3331 N N . TYR A 1 438 ? 11.215 6.522 -9.002 1.00 92.88 438 TYR A N 1
ATOM 3332 C CA . TYR A 1 438 ? 11.485 7.315 -7.803 1.00 92.88 438 TYR A CA 1
ATOM 3333 C C . TYR A 1 438 ? 10.830 6.700 -6.560 1.00 92.88 438 TYR A C 1
ATOM 3335 O O . TYR A 1 438 ? 11.472 6.621 -5.520 1.00 92.88 438 TYR A O 1
ATOM 3343 N N . GLU A 1 439 ? 9.609 6.171 -6.678 1.00 95.00 439 GLU A N 1
ATOM 3344 C CA . GLU A 1 439 ? 8.945 5.356 -5.652 1.00 95.00 439 GLU A CA 1
ATOM 3345 C C . GLU A 1 439 ? 9.866 4.226 -5.192 1.00 95.00 439 GLU A C 1
ATOM 3347 O O . GLU A 1 439 ? 10.129 4.097 -4.003 1.00 95.00 439 GLU A O 1
ATOM 3352 N N . ASN A 1 440 ? 10.434 3.454 -6.125 1.00 94.62 440 ASN A N 1
ATOM 3353 C CA . ASN A 1 440 ? 11.375 2.390 -5.779 1.00 94.62 440 ASN A CA 1
ATOM 3354 C C . ASN A 1 440 ? 12.626 2.930 -5.066 1.00 94.62 440 ASN A C 1
ATOM 3356 O O . ASN A 1 440 ? 13.088 2.324 -4.102 1.00 94.62 440 ASN A O 1
ATOM 3360 N N . ARG A 1 441 ? 13.149 4.097 -5.462 1.00 96.38 441 ARG A N 1
ATOM 3361 C CA . ARG A 1 441 ? 14.243 4.749 -4.726 1.00 96.38 441 ARG A CA 1
ATOM 3362 C C . ARG A 1 441 ? 13.831 5.098 -3.286 1.00 96.38 441 ARG A C 1
ATOM 3364 O O . ARG A 1 441 ? 14.589 4.799 -2.368 1.00 96.38 441 ARG A O 1
ATOM 3371 N N . VAL A 1 442 ? 12.644 5.672 -3.082 1.00 97.38 442 VAL A N 1
ATOM 3372 C CA . VAL A 1 442 ? 12.092 5.983 -1.749 1.00 97.38 442 VAL A CA 1
ATOM 3373 C C . VAL A 1 442 ? 11.924 4.708 -0.918 1.00 97.38 442 VAL A C 1
ATOM 3375 O O . VAL A 1 442 ? 12.313 4.684 0.248 1.00 97.38 442 VAL A O 1
ATOM 3378 N N . ILE A 1 443 ? 11.411 3.630 -1.520 1.00 97.56 443 ILE A N 1
ATOM 3379 C CA . ILE A 1 443 ? 11.225 2.334 -0.857 1.00 97.56 443 ILE A CA 1
ATOM 3380 C C . ILE A 1 443 ? 12.562 1.758 -0.384 1.00 97.56 443 ILE A C 1
ATOM 3382 O O . ILE A 1 443 ? 12.648 1.308 0.753 1.00 97.56 443 ILE A O 1
ATOM 3386 N N . VAL A 1 444 ? 13.606 1.783 -1.218 1.00 97.56 444 VAL A N 1
ATOM 3387 C CA . VAL A 1 444 ? 14.943 1.299 -0.827 1.00 97.56 444 VAL A CA 1
ATOM 3388 C C . VAL A 1 444 ? 15.515 2.134 0.317 1.00 97.56 444 VAL A C 1
ATOM 3390 O O . VAL A 1 444 ? 16.060 1.595 1.276 1.00 97.56 444 VAL A O 1
ATOM 3393 N N . ASP A 1 445 ? 15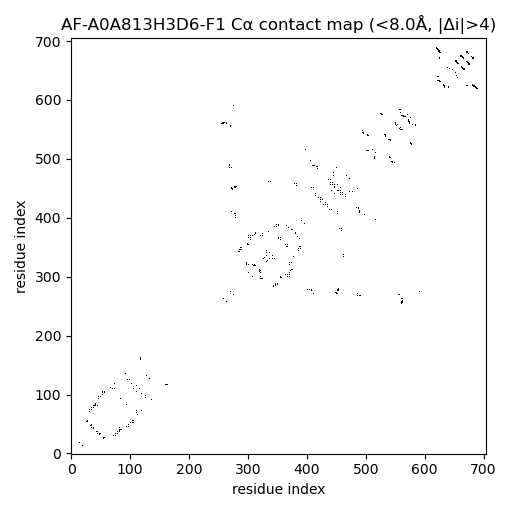.390 3.458 0.239 1.00 98.00 445 ASP A N 1
ATOM 3394 C CA . ASP A 1 445 ? 16.088 4.340 1.169 1.00 98.00 445 ASP A CA 1
ATOM 3395 C C . ASP A 1 445 ? 15.405 4.472 2.532 1.00 98.00 445 ASP A C 1
ATOM 3397 O O . ASP A 1 445 ? 16.113 4.645 3.532 1.00 98.00 445 ASP A O 1
ATOM 3401 N N . LEU A 1 446 ? 14.069 4.410 2.562 1.00 98.06 446 LEU A N 1
ATOM 3402 C CA . LEU A 1 446 ? 13.241 4.602 3.759 1.00 98.06 446 LEU A CA 1
ATOM 3403 C C . LEU A 1 446 ? 12.571 3.315 4.247 1.00 98.06 446 LEU A C 1
ATOM 3405 O O . LEU A 1 446 ? 12.011 3.303 5.341 1.00 98.06 446 LEU A O 1
ATOM 3409 N N . GLY A 1 447 ? 12.599 2.241 3.457 1.00 97.69 447 GLY A N 1
ATOM 3410 C CA . GLY A 1 447 ? 11.754 1.074 3.677 1.00 97.69 447 GLY A CA 1
ATOM 3411 C C . GLY A 1 447 ? 11.919 0.427 5.038 1.00 97.69 447 GLY A C 1
ATOM 3412 O O . GLY A 1 447 ? 10.926 0.155 5.710 1.00 97.69 447 GLY A O 1
ATOM 3413 N N . ASP A 1 448 ? 13.161 0.239 5.468 1.00 96.75 448 ASP A N 1
ATOM 3414 C CA . ASP A 1 448 ? 13.443 -0.360 6.768 1.00 96.75 448 ASP A CA 1
ATOM 3415 C C . ASP A 1 448 ? 13.047 0.556 7.921 1.00 96.75 448 ASP A C 1
ATOM 3417 O O . ASP A 1 448 ? 12.439 0.091 8.879 1.00 96.75 448 ASP A O 1
ATOM 3421 N N . ILE A 1 449 ? 13.296 1.860 7.793 1.00 96.44 449 ILE A N 1
ATOM 3422 C CA . ILE A 1 449 ? 12.977 2.861 8.820 1.00 96.44 449 ILE A CA 1
ATOM 3423 C C . ILE A 1 449 ? 11.458 2.985 9.002 1.00 96.44 449 ILE A C 1
ATOM 3425 O O . ILE A 1 449 ? 10.972 3.064 10.128 1.00 96.44 449 ILE A O 1
ATOM 3429 N N . CYS A 1 450 ? 10.706 2.965 7.899 1.00 97.62 450 CYS A N 1
ATOM 3430 C CA . CYS A 1 450 ? 9.255 3.170 7.881 1.00 97.62 450 CYS A CA 1
ATOM 3431 C C . CYS A 1 450 ? 8.440 1.857 7.915 1.00 97.62 450 CYS A C 1
ATOM 3433 O O . CYS A 1 450 ? 7.214 1.852 7.744 1.00 97.62 450 CYS A O 1
ATOM 3435 N N . GLY A 1 451 ? 9.112 0.713 8.076 1.00 97.12 451 GLY A N 1
ATOM 3436 C CA . GLY A 1 451 ? 8.490 -0.611 8.060 1.00 97.12 451 GLY A CA 1
ATOM 3437 C C . GLY A 1 451 ? 7.693 -0.919 6.789 1.00 97.12 451 GLY A C 1
ATOM 3438 O O . GLY A 1 451 ? 6.629 -1.533 6.869 1.00 97.12 451 GLY A O 1
ATOM 3439 N N . LEU A 1 452 ? 8.149 -0.464 5.621 1.00 97.62 452 LEU A N 1
ATOM 3440 C CA . LEU A 1 452 ? 7.542 -0.822 4.333 1.00 97.62 452 LEU A CA 1
ATOM 3441 C C . LEU A 1 452 ? 7.732 -2.314 4.070 1.00 97.62 452 LEU A C 1
ATOM 3443 O O . LEU A 1 452 ? 8.783 -2.844 4.386 1.00 97.62 452 LEU A O 1
ATOM 3447 N N . ASN A 1 453 ? 6.772 -3.013 3.470 1.00 95.62 453 ASN A N 1
ATOM 3448 C CA . ASN A 1 453 ? 6.853 -4.471 3.292 1.00 95.62 453 ASN A CA 1
ATOM 3449 C C . ASN A 1 453 ? 8.208 -4.941 2.726 1.00 95.62 453 ASN A C 1
ATOM 3451 O O . ASN A 1 453 ? 8.659 -4.443 1.694 1.00 95.62 453 ASN A O 1
ATOM 3455 N N . LYS A 1 454 ? 8.840 -5.943 3.356 1.00 95.38 454 LYS A N 1
ATOM 3456 C CA . LYS A 1 454 ? 10.181 -6.405 2.949 1.00 95.38 454 LYS A CA 1
ATOM 3457 C C . LYS A 1 454 ? 10.221 -6.931 1.511 1.00 95.38 454 LYS A C 1
ATOM 3459 O O . LYS A 1 454 ? 11.232 -6.782 0.832 1.00 95.38 454 LYS A O 1
ATOM 3464 N N . ALA A 1 455 ? 9.117 -7.509 1.034 1.00 91.94 455 ALA A N 1
ATOM 3465 C CA . ALA A 1 455 ? 8.961 -7.888 -0.368 1.00 91.94 455 ALA A CA 1
ATOM 3466 C C . ALA A 1 455 ? 9.102 -6.675 -1.306 1.00 91.94 455 ALA A C 1
ATOM 3468 O O . ALA A 1 455 ? 9.866 -6.738 -2.266 1.00 91.94 455 ALA A O 1
ATOM 3469 N N . ASN A 1 456 ? 8.452 -5.549 -0.986 1.00 93.69 456 ASN A N 1
ATOM 3470 C CA . ASN A 1 456 ? 8.546 -4.314 -1.771 1.00 93.69 456 ASN A CA 1
ATOM 3471 C C . ASN A 1 456 ? 9.977 -3.757 -1.765 1.00 93.69 456 ASN A C 1
ATOM 3473 O O . ASN A 1 456 ? 10.464 -3.350 -2.815 1.00 93.69 456 ASN A O 1
ATOM 3477 N N . ILE A 1 457 ? 10.668 -3.798 -0.619 1.00 96.31 457 ILE A N 1
ATOM 3478 C CA . ILE A 1 457 ? 12.074 -3.370 -0.504 1.00 96.31 457 ILE A CA 1
ATOM 3479 C C . ILE A 1 457 ? 12.968 -4.212 -1.414 1.00 96.31 457 ILE A C 1
ATOM 3481 O O . ILE A 1 457 ? 13.622 -3.665 -2.298 1.00 96.31 457 ILE A O 1
ATOM 3485 N N . ARG A 1 458 ? 12.902 -5.543 -1.291 1.00 95.06 458 ARG A N 1
ATOM 3486 C CA . ARG A 1 458 ? 13.662 -6.480 -2.134 1.00 95.06 458 ARG A CA 1
ATOM 3487 C C . ARG A 1 458 ? 13.406 -6.264 -3.629 1.00 95.06 458 ARG A C 1
ATOM 3489 O O . ARG A 1 458 ? 14.316 -6.373 -4.447 1.00 95.06 458 ARG A O 1
ATOM 3496 N N . GLN A 1 459 ? 12.161 -5.985 -4.010 1.00 92.06 459 GLN A N 1
ATOM 3497 C CA . GLN A 1 459 ? 11.813 -5.694 -5.401 1.00 92.06 459 GLN A CA 1
ATOM 3498 C C . GLN A 1 459 ? 12.395 -4.362 -5.883 1.00 92.06 459 GLN A C 1
ATOM 3500 O O . GLN A 1 459 ? 12.918 -4.289 -6.994 1.00 92.06 459 GLN A O 1
ATOM 3505 N N . ALA A 1 460 ? 12.313 -3.323 -5.055 1.00 94.06 460 ALA A N 1
ATOM 3506 C CA . ALA A 1 460 ? 12.824 -1.999 -5.372 1.00 94.06 460 ALA A CA 1
ATOM 3507 C C . ALA A 1 460 ? 14.363 -1.977 -5.466 1.00 94.06 460 ALA A C 1
ATOM 3509 O O . ALA A 1 460 ? 14.918 -1.287 -6.321 1.00 94.06 460 ALA A O 1
ATOM 3510 N N . GLU A 1 461 ? 15.057 -2.796 -4.670 1.00 95.19 461 GLU A N 1
ATOM 3511 C CA . GLU A 1 461 ? 16.512 -2.998 -4.753 1.00 95.19 461 GLU A CA 1
ATOM 3512 C C . GLU A 1 461 ? 16.958 -3.539 -6.122 1.00 95.19 461 GLU A C 1
ATOM 3514 O O . GLU A 1 461 ? 18.023 -3.179 -6.623 1.00 95.19 461 GLU A O 1
ATOM 3519 N N . ALA A 1 462 ? 16.126 -4.354 -6.776 1.00 93.50 462 ALA A N 1
ATOM 3520 C CA . ALA A 1 462 ? 16.418 -4.891 -8.104 1.00 93.50 462 ALA A CA 1
ATOM 3521 C C . ALA A 1 462 ? 16.219 -3.866 -9.241 1.00 93.50 462 ALA A C 1
ATOM 3523 O O . ALA A 1 462 ? 16.583 -4.126 -10.392 1.00 93.50 462 ALA A O 1
ATOM 3524 N N . ASP A 1 463 ? 15.664 -2.685 -8.955 1.00 90.56 463 ASP A N 1
ATOM 3525 C CA . ASP A 1 463 ? 15.402 -1.663 -9.962 1.00 90.56 463 ASP A CA 1
ATOM 3526 C C . ASP A 1 463 ? 16.668 -0.868 -10.327 1.00 90.56 463 ASP A C 1
ATOM 3528 O O . ASP A 1 463 ? 16.974 0.193 -9.775 1.00 90.56 463 ASP A O 1
ATOM 3532 N N . SER A 1 464 ? 17.413 -1.359 -11.317 1.00 89.94 464 SER A N 1
ATOM 3533 C CA . SER A 1 464 ? 18.615 -0.676 -11.823 1.00 89.94 464 SER A CA 1
ATOM 3534 C C . SER A 1 464 ? 18.358 0.742 -12.372 1.00 89.94 464 SER A C 1
ATOM 3536 O O . SER A 1 464 ? 19.268 1.583 -12.369 1.00 89.94 464 SER A O 1
ATOM 3538 N N . HIS A 1 465 ? 17.135 1.054 -12.820 1.00 88.50 465 HIS A N 1
ATOM 3539 C CA . HIS A 1 465 ? 16.791 2.395 -13.296 1.00 88.50 465 HIS A CA 1
ATOM 3540 C C . HIS A 1 465 ? 16.647 3.371 -12.134 1.00 88.50 465 HIS A C 1
ATOM 3542 O O . HIS A 1 465 ? 17.207 4.467 -12.207 1.00 88.50 465 HIS A O 1
ATOM 3548 N N . ALA A 1 466 ? 15.995 2.956 -11.045 1.00 90.62 466 ALA A N 1
ATOM 3549 C CA . ALA A 1 466 ? 15.961 3.732 -9.808 1.00 90.62 466 ALA A CA 1
ATOM 3550 C C . ALA A 1 466 ? 17.386 4.023 -9.303 1.00 90.62 466 ALA A C 1
ATOM 3552 O O . ALA A 1 466 ? 17.721 5.168 -8.985 1.00 90.62 466 ALA A O 1
ATOM 3553 N N . HIS A 1 467 ? 18.259 3.006 -9.340 1.00 90.81 467 HIS A N 1
ATOM 3554 C CA . HIS A 1 467 ? 19.640 3.117 -8.872 1.00 90.81 467 HIS A CA 1
ATOM 3555 C C . HIS A 1 467 ? 20.497 4.099 -9.668 1.00 90.81 467 HIS A C 1
ATOM 3557 O O . HIS A 1 467 ? 21.271 4.865 -9.095 1.00 90.81 467 HIS A O 1
ATOM 3563 N N . SER A 1 468 ? 20.369 4.059 -10.993 1.00 90.69 468 SER A N 1
ATOM 3564 C CA . SER A 1 468 ? 21.182 4.869 -11.902 1.00 90.69 468 SER A CA 1
ATOM 3565 C C . SER A 1 468 ? 20.694 6.310 -12.038 1.00 90.69 468 SER A C 1
ATOM 3567 O O . SER A 1 468 ? 21.511 7.200 -12.274 1.00 90.69 468 SER A O 1
ATOM 3569 N N . ARG A 1 469 ? 19.385 6.555 -11.906 1.00 88.56 469 ARG A N 1
ATOM 3570 C CA . ARG A 1 469 ? 18.785 7.879 -12.136 1.00 88.56 469 ARG A CA 1
ATOM 3571 C C . ARG A 1 469 ? 18.706 8.735 -10.883 1.00 88.56 469 ARG A C 1
ATOM 3573 O O . ARG A 1 469 ? 18.895 9.944 -10.975 1.00 88.56 469 ARG A O 1
ATOM 3580 N N . PHE A 1 470 ? 18.434 8.127 -9.733 1.00 91.06 470 PHE A N 1
ATOM 3581 C CA . PHE A 1 470 ? 18.177 8.863 -8.500 1.00 91.06 470 PHE A CA 1
ATOM 3582 C C . PHE A 1 470 ? 19.270 8.581 -7.485 1.00 91.06 470 PHE A C 1
ATOM 3584 O O . PHE A 1 470 ? 19.616 7.426 -7.241 1.00 91.06 470 PHE A O 1
ATOM 3591 N N . ARG A 1 471 ? 19.834 9.633 -6.891 1.00 93.31 471 ARG A N 1
ATOM 3592 C CA . ARG A 1 471 ? 20.833 9.479 -5.829 1.00 93.31 471 ARG A CA 1
ATOM 3593 C C . ARG A 1 471 ? 20.145 8.982 -4.548 1.00 93.31 471 ARG A C 1
ATOM 3595 O O . ARG A 1 471 ? 19.023 9.416 -4.296 1.00 93.31 471 ARG A O 1
ATOM 3602 N N . PRO A 1 472 ? 20.798 8.119 -3.751 1.00 96.44 472 PRO A N 1
ATOM 3603 C CA . PRO A 1 472 ? 20.294 7.763 -2.431 1.00 96.44 472 PRO A CA 1
ATOM 3604 C C . PRO A 1 472 ? 20.135 8.988 -1.521 1.00 96.44 472 PRO A C 1
ATOM 3606 O O . PRO A 1 472 ? 20.940 9.925 -1.600 1.00 96.44 472 PRO A O 1
ATOM 3609 N N . TYR A 1 473 ? 19.144 8.964 -0.630 1.00 95.56 473 TYR A N 1
ATOM 3610 C CA . TYR A 1 473 ? 18.990 9.968 0.422 1.00 95.56 473 TYR A CA 1
ATOM 3611 C C . TYR A 1 473 ? 20.210 9.983 1.351 1.00 95.56 473 TYR A C 1
ATOM 3613 O O . TYR A 1 473 ? 20.708 8.940 1.788 1.00 95.56 473 TYR A O 1
ATOM 3621 N N . LYS A 1 474 ? 20.657 11.192 1.708 1.00 94.94 474 LYS A N 1
ATOM 3622 C CA . LYS A 1 474 ? 21.632 11.397 2.788 1.00 94.94 474 LYS A CA 1
ATOM 3623 C C . LYS A 1 474 ? 21.009 11.025 4.142 1.00 94.94 474 LYS A C 1
ATOM 3625 O O . LYS A 1 474 ? 19.793 11.171 4.273 1.00 94.94 474 LYS A O 1
ATOM 3630 N N . PRO A 1 475 ? 21.795 10.601 5.149 1.00 91.38 475 PRO A N 1
ATOM 3631 C CA . PRO A 1 475 ? 21.272 10.210 6.462 1.00 91.38 475 PRO A CA 1
ATOM 3632 C C . PRO A 1 475 ? 20.331 11.243 7.100 1.00 91.38 475 PRO A C 1
ATOM 3634 O O . PRO A 1 475 ? 19.268 10.884 7.603 1.00 91.38 475 PRO A O 1
ATOM 3637 N N . GLU A 1 476 ? 20.664 12.532 7.013 1.00 91.44 476 GLU A N 1
ATOM 3638 C CA . GLU A 1 476 ? 19.837 13.615 7.555 1.00 91.44 476 GLU A CA 1
ATOM 3639 C C . GLU A 1 476 ? 18.512 13.728 6.790 1.00 91.44 476 GLU A C 1
ATOM 3641 O O . GLU A 1 476 ? 17.435 13.770 7.383 1.00 91.44 476 GLU A O 1
ATOM 3646 N N . SER A 1 477 ? 18.583 13.682 5.457 1.00 94.62 477 SER A N 1
ATOM 3647 C CA . SER A 1 477 ? 17.410 13.742 4.585 1.00 94.62 477 SER A CA 1
ATOM 3648 C C . SER A 1 477 ? 16.507 12.515 4.722 1.00 94.62 477 SER A C 1
ATOM 3650 O O . SER A 1 477 ? 15.298 12.653 4.564 1.00 94.62 477 SER A O 1
ATOM 3652 N N . LYS A 1 478 ? 17.052 11.333 5.054 1.00 95.88 478 LYS A N 1
ATOM 3653 C CA . LYS A 1 478 ? 16.253 10.125 5.322 1.00 95.88 478 LYS A CA 1
ATOM 3654 C C . LYS A 1 478 ? 15.307 10.333 6.497 1.00 95.88 478 LYS A C 1
ATOM 3656 O O . LYS A 1 478 ? 14.143 9.963 6.402 1.00 95.88 478 LYS A O 1
ATOM 3661 N N . ARG A 1 479 ? 15.780 10.952 7.585 1.00 93.81 479 ARG A N 1
ATOM 3662 C CA . ARG A 1 479 ? 14.950 11.220 8.771 1.00 93.81 479 ARG A CA 1
ATOM 3663 C C . ARG A 1 479 ? 13.823 12.196 8.446 1.00 93.81 479 ARG A C 1
ATOM 3665 O O . ARG A 1 479 ? 12.673 11.913 8.759 1.00 93.81 479 ARG A O 1
ATOM 3672 N N . THR A 1 480 ? 14.135 13.297 7.761 1.00 96.12 480 THR A N 1
ATOM 3673 C CA . THR A 1 480 ? 13.121 14.270 7.324 1.00 96.12 480 THR A CA 1
ATOM 3674 C C . THR A 1 480 ? 12.101 13.639 6.376 1.00 96.12 480 THR A C 1
ATOM 3676 O O . THR A 1 480 ? 10.902 13.834 6.552 1.00 96.12 480 THR A O 1
ATOM 3679 N N . ALA A 1 481 ? 12.551 12.838 5.408 1.00 97.06 481 ALA A N 1
ATOM 3680 C CA . ALA A 1 481 ? 11.663 12.157 4.471 1.00 97.06 481 ALA A CA 1
ATOM 3681 C C . ALA A 1 481 ? 10.798 11.085 5.157 1.00 97.06 481 ALA A C 1
ATOM 3683 O O . ALA A 1 481 ? 9.628 10.950 4.821 1.00 97.06 481 ALA A O 1
ATOM 3684 N N . ALA A 1 482 ? 11.333 10.365 6.148 1.00 97.31 482 ALA A N 1
ATOM 3685 C CA . ALA A 1 482 ? 10.575 9.401 6.946 1.00 97.31 482 ALA A CA 1
ATOM 3686 C C . ALA A 1 482 ? 9.487 10.074 7.800 1.00 97.31 482 ALA A C 1
ATOM 3688 O O . ALA A 1 482 ? 8.371 9.563 7.872 1.00 97.31 482 ALA A O 1
ATOM 3689 N N . LEU A 1 483 ? 9.782 11.234 8.403 1.00 96.44 483 LEU A N 1
ATOM 3690 C CA . LEU A 1 483 ? 8.779 12.042 9.109 1.00 96.44 483 LEU A CA 1
ATOM 3691 C C . LEU A 1 483 ? 7.686 12.513 8.149 1.00 96.44 483 LEU A C 1
ATOM 3693 O O . LEU A 1 483 ? 6.507 12.296 8.416 1.00 96.44 483 LEU A O 1
ATOM 3697 N N . ARG A 1 484 ? 8.074 13.050 6.985 1.00 97.81 484 ARG A N 1
ATOM 3698 C CA . ARG A 1 484 ? 7.115 13.460 5.954 1.00 97.81 484 ARG A CA 1
ATOM 3699 C C . ARG A 1 484 ? 6.260 12.289 5.467 1.00 97.81 484 ARG A C 1
ATOM 3701 O O . ARG A 1 484 ? 5.063 12.445 5.266 1.00 97.81 484 ARG A O 1
ATOM 3708 N N . LEU A 1 485 ? 6.847 11.103 5.311 1.00 98.19 485 LEU A N 1
ATOM 3709 C CA . LEU A 1 485 ? 6.108 9.900 4.933 1.00 98.19 485 LEU A CA 1
ATOM 3710 C C . LEU A 1 485 ? 5.064 9.513 5.991 1.00 98.19 485 LEU A C 1
ATOM 3712 O O . LEU A 1 485 ? 3.968 9.095 5.632 1.00 98.19 485 LEU A O 1
ATOM 3716 N N . ALA A 1 486 ? 5.391 9.655 7.278 1.00 97.44 486 ALA A N 1
ATOM 3717 C CA . ALA A 1 486 ? 4.457 9.399 8.372 1.00 97.44 486 ALA A CA 1
ATOM 3718 C C . ALA A 1 486 ? 3.318 10.430 8.429 1.00 97.44 486 ALA A C 1
ATOM 3720 O O . ALA A 1 486 ? 2.194 10.056 8.745 1.00 97.44 486 ALA A O 1
ATOM 3721 N N . GLU A 1 487 ? 3.574 11.691 8.074 1.00 96.81 487 GLU A N 1
ATOM 3722 C CA . GLU A 1 487 ? 2.527 12.717 7.928 1.00 96.81 487 GLU A CA 1
ATOM 3723 C C . GLU A 1 487 ? 1.574 12.417 6.764 1.00 96.81 487 GLU A C 1
ATOM 3725 O O . GLU A 1 487 ? 0.376 12.663 6.865 1.00 96.81 487 GLU A O 1
ATOM 3730 N N . LEU A 1 488 ? 2.098 11.878 5.658 1.00 97.69 488 LEU A N 1
ATOM 3731 C CA . LEU A 1 488 ? 1.310 11.480 4.486 1.00 97.69 488 LEU A CA 1
ATOM 3732 C C . LEU A 1 488 ? 0.528 10.172 4.699 1.00 97.69 488 LEU A C 1
ATOM 3734 O O . LEU A 1 488 ? -0.304 9.807 3.866 1.00 97.69 488 LEU A O 1
ATOM 3738 N N . PHE A 1 489 ? 0.800 9.440 5.780 1.00 98.25 489 PHE A N 1
ATOM 3739 C CA . PHE A 1 489 ? 0.094 8.210 6.109 1.00 98.25 489 PHE A CA 1
ATOM 3740 C C . PHE A 1 489 ? -1.265 8.518 6.752 1.00 98.25 489 PHE A C 1
ATOM 3742 O O . PHE A 1 489 ? -1.367 8.852 7.932 1.00 98.25 489 PHE A O 1
ATOM 3749 N N . ASP A 1 490 ? -2.330 8.358 5.968 1.00 98.06 490 ASP A N 1
ATOM 3750 C CA . ASP A 1 490 ? -3.702 8.614 6.406 1.00 98.06 490 ASP A CA 1
ATOM 3751 C C . ASP A 1 490 ? -4.285 7.428 7.203 1.00 98.06 490 ASP A C 1
ATOM 3753 O O . ASP A 1 490 ? -4.897 6.500 6.659 1.00 98.06 490 ASP A O 1
ATOM 3757 N N . LEU A 1 491 ? -4.093 7.466 8.526 1.00 98.12 491 LEU A N 1
ATOM 3758 C CA . LEU A 1 491 ? -4.643 6.472 9.451 1.00 98.12 491 LEU A CA 1
ATOM 3759 C C . LEU A 1 491 ? -6.182 6.481 9.477 1.00 98.12 491 LEU A C 1
ATOM 3761 O O . LEU A 1 491 ? -6.802 5.431 9.617 1.00 98.12 491 LEU A O 1
ATOM 3765 N N . GLU A 1 492 ? -6.819 7.638 9.325 1.00 98.19 492 GLU A N 1
ATOM 3766 C CA . GLU A 1 492 ? -8.281 7.755 9.307 1.00 98.19 492 GLU A CA 1
ATOM 3767 C C . GLU A 1 492 ? -8.881 6.997 8.116 1.00 98.19 492 GLU A C 1
ATOM 3769 O O . GLU A 1 492 ? -9.836 6.228 8.275 1.00 98.19 492 GLU A O 1
ATOM 3774 N N . ALA A 1 493 ? -8.307 7.181 6.926 1.00 97.75 493 ALA A N 1
ATOM 3775 C CA . ALA A 1 493 ? -8.718 6.460 5.732 1.00 97.75 493 ALA A CA 1
ATOM 3776 C C . ALA A 1 493 ? -8.452 4.955 5.856 1.00 97.75 493 ALA A C 1
ATOM 3778 O O . ALA A 1 493 ? -9.300 4.165 5.436 1.00 97.75 493 ALA A O 1
ATOM 3779 N N . LEU A 1 494 ? -7.338 4.549 6.475 1.00 98.31 494 LEU A N 1
ATOM 3780 C CA . LEU A 1 494 ? -7.066 3.138 6.759 1.00 98.31 494 LEU A CA 1
ATOM 3781 C C . LEU A 1 494 ? -8.131 2.523 7.677 1.00 98.31 494 LEU A C 1
ATOM 3783 O O . LEU A 1 494 ? -8.641 1.443 7.380 1.00 98.31 494 LEU A O 1
ATOM 3787 N N . LEU A 1 495 ? -8.502 3.202 8.766 1.00 98.31 495 LEU A N 1
ATOM 3788 C CA . LEU A 1 495 ? -9.522 2.710 9.699 1.00 98.31 495 LEU A CA 1
ATOM 3789 C C . LEU A 1 495 ? -10.889 2.582 9.019 1.00 98.31 495 LEU A C 1
ATOM 3791 O O . LEU A 1 495 ? -11.584 1.587 9.221 1.00 98.31 495 LEU A O 1
ATOM 3795 N N . LYS A 1 496 ? -11.249 3.544 8.161 1.00 97.94 496 LYS A N 1
ATOM 3796 C CA . LYS A 1 496 ? -12.474 3.497 7.348 1.00 97.94 496 LYS A CA 1
ATOM 3797 C C . LYS A 1 496 ? -12.455 2.336 6.353 1.00 97.94 496 LYS A C 1
ATOM 3799 O O . LYS A 1 496 ? -13.461 1.643 6.223 1.00 97.94 496 LYS A O 1
ATOM 3804 N N . ALA A 1 497 ? -11.331 2.092 5.681 1.00 97.75 497 ALA A N 1
ATOM 3805 C CA . ALA A 1 497 ? -11.198 0.961 4.766 1.00 97.75 497 ALA A CA 1
ATOM 3806 C C . ALA A 1 497 ? -11.254 -0.383 5.495 1.00 97.75 497 ALA A C 1
ATOM 3808 O O . ALA A 1 497 ? -11.928 -1.294 5.023 1.00 97.75 497 ALA A O 1
ATOM 3809 N N . PHE A 1 498 ? -10.619 -0.496 6.665 1.00 98.25 498 PHE A N 1
ATOM 3810 C CA . PHE A 1 498 ? -10.737 -1.681 7.510 1.00 98.25 498 PHE A CA 1
ATOM 3811 C C . PHE A 1 498 ? -12.192 -1.933 7.922 1.00 98.25 498 PHE A C 1
ATOM 3813 O O . PHE A 1 498 ? -12.701 -3.034 7.722 1.00 98.25 498 PHE A O 1
ATOM 3820 N N . ALA A 1 499 ? -12.869 -0.911 8.452 1.00 98.19 499 ALA A N 1
ATOM 3821 C CA . ALA A 1 499 ? -14.265 -0.992 8.865 1.00 98.19 499 ALA A CA 1
ATOM 3822 C C . ALA A 1 499 ? -15.184 -1.412 7.706 1.00 98.19 499 ALA A C 1
ATOM 3824 O O . ALA A 1 499 ? -16.015 -2.313 7.859 1.00 98.19 499 ALA A O 1
ATOM 3825 N N . ALA A 1 500 ? -14.997 -0.804 6.531 1.00 97.38 500 ALA A N 1
ATOM 3826 C CA . ALA A 1 500 ? -15.748 -1.131 5.328 1.00 97.38 500 ALA A CA 1
ATOM 3827 C C . ALA A 1 500 ? -15.499 -2.577 4.883 1.00 97.38 500 ALA A C 1
ATOM 3829 O O . ALA A 1 500 ? -16.464 -3.316 4.701 1.00 97.38 500 ALA A O 1
ATOM 3830 N N . GLU A 1 501 ? -14.234 -2.997 4.770 1.00 97.12 501 GLU A N 1
ATOM 3831 C CA . GLU A 1 501 ? -13.865 -4.357 4.368 1.00 97.12 501 GLU A CA 1
ATOM 3832 C C . GLU A 1 501 ? -14.438 -5.373 5.357 1.00 97.12 501 GLU A C 1
ATOM 3834 O O . GLU A 1 501 ? -15.180 -6.253 4.935 1.00 97.12 501 GLU A O 1
ATOM 3839 N N . ALA A 1 502 ? -14.206 -5.223 6.666 1.00 97.25 502 ALA A N 1
ATOM 3840 C CA . ALA A 1 502 ? -14.738 -6.122 7.696 1.00 97.25 502 ALA A CA 1
ATOM 3841 C C . ALA A 1 502 ? -16.272 -6.264 7.635 1.00 97.25 502 ALA A C 1
ATOM 3843 O O . ALA A 1 502 ? -16.804 -7.358 7.835 1.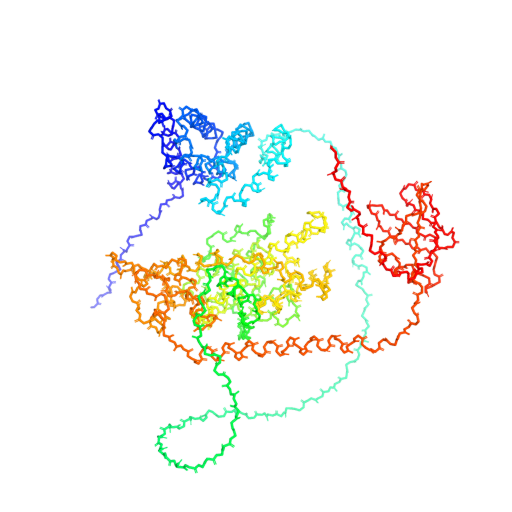00 97.25 502 ALA A O 1
ATOM 3844 N N . SER A 1 503 ? -16.974 -5.186 7.275 1.00 96.94 503 SER A N 1
ATOM 3845 C CA . SER A 1 503 ? -18.434 -5.158 7.125 1.00 96.94 503 SER A CA 1
ATOM 3846 C C . SER A 1 503 ? -18.945 -5.821 5.831 1.00 96.94 503 SER A C 1
ATOM 3848 O O . SER A 1 503 ? -20.147 -6.040 5.683 1.00 96.94 503 SER A O 1
ATOM 3850 N N . THR A 1 504 ? -18.067 -6.201 4.891 1.00 95.88 504 THR A N 1
ATOM 3851 C CA . THR A 1 504 ? -18.444 -6.928 3.656 1.00 95.88 504 THR A CA 1
ATOM 3852 C C . THR A 1 504 ? -18.670 -8.430 3.856 1.00 95.88 504 THR A C 1
ATOM 3854 O O . THR A 1 504 ? -18.888 -9.160 2.883 1.00 95.88 504 THR A O 1
ATOM 3857 N N . PHE A 1 505 ? -18.612 -8.922 5.098 1.00 95.56 505 PHE A N 1
ATOM 3858 C CA . PHE A 1 505 ? -18.808 -10.337 5.394 1.00 95.56 505 PHE A CA 1
ATOM 3859 C C . PHE A 1 505 ? -20.120 -10.876 4.800 1.00 95.56 505 PHE A C 1
ATOM 3861 O O . PHE A 1 505 ? -21.205 -10.336 5.019 1.00 95.56 505 PHE A O 1
ATOM 3868 N N . GLY A 1 506 ? -20.023 -11.994 4.080 1.00 92.88 506 GLY A N 1
ATOM 3869 C CA . GLY A 1 506 ? -21.172 -12.669 3.495 1.00 92.88 506 GLY A CA 1
ATOM 3870 C C . GLY A 1 506 ? -20.896 -14.129 3.152 1.00 92.88 506 GLY A C 1
ATOM 3871 O O . GLY A 1 506 ? -19.796 -14.651 3.321 1.00 92.88 506 GLY A O 1
ATOM 3872 N N . SER A 1 507 ? -21.909 -14.810 2.614 1.00 90.25 507 SER A N 1
ATOM 3873 C CA . SER A 1 507 ? -21.828 -16.239 2.253 1.00 90.25 507 SER A CA 1
ATOM 3874 C C . SER A 1 507 ? -20.797 -16.564 1.163 1.00 90.25 507 SER A C 1
ATOM 3876 O O . SER A 1 507 ? -20.453 -17.729 0.974 1.00 90.25 507 SER A O 1
ATOM 3878 N N . GLN A 1 508 ? -20.310 -15.548 0.447 1.00 89.00 508 GLN A N 1
ATOM 3879 C CA . GLN A 1 508 ? -19.304 -15.672 -0.608 1.00 89.00 508 GLN A CA 1
ATOM 3880 C C . GLN A 1 508 ? -17.885 -15.314 -0.144 1.00 89.00 508 GLN A C 1
ATOM 3882 O O . GLN A 1 508 ? -16.940 -15.477 -0.917 1.00 89.00 508 GLN A O 1
ATOM 3887 N N . SER A 1 509 ? -17.715 -14.831 1.090 1.00 90.38 509 SER A N 1
ATOM 3888 C CA . SER A 1 509 ? -16.401 -14.502 1.641 1.00 90.38 509 SER A CA 1
ATOM 3889 C C . SER A 1 509 ? -15.545 -15.770 1.731 1.00 90.38 509 SER A C 1
ATOM 3891 O O . SER A 1 509 ? -15.967 -16.777 2.304 1.00 90.38 509 SER A O 1
ATOM 3893 N N . CYS A 1 510 ? -14.340 -15.750 1.151 1.00 87.88 510 CYS A N 1
ATOM 3894 C CA . CYS A 1 510 ? -13.427 -16.890 1.248 1.00 87.88 510 CYS A CA 1
ATOM 3895 C C . CYS A 1 510 ? -12.886 -17.047 2.680 1.00 87.88 510 CYS A C 1
ATOM 3897 O O . CYS A 1 510 ? -12.899 -16.097 3.463 1.00 87.88 510 CYS A O 1
ATOM 3899 N N . GLN A 1 511 ? -12.395 -18.243 3.026 1.00 89.31 511 GLN A N 1
ATOM 3900 C CA . GLN A 1 511 ? -11.861 -18.517 4.370 1.00 89.31 511 GLN A CA 1
ATOM 3901 C C . GLN A 1 511 ? -10.707 -17.583 4.753 1.00 89.31 511 GLN A C 1
ATOM 3903 O O . GLN A 1 511 ? -10.616 -17.145 5.889 1.00 89.31 511 GLN A O 1
ATOM 3908 N N . GLU A 1 512 ? -9.889 -17.212 3.774 1.00 89.81 512 GLU A N 1
ATOM 3909 C CA . GLU A 1 512 ? -8.716 -16.352 3.948 1.00 89.81 512 GLU A CA 1
ATOM 3910 C C . GLU A 1 512 ? -9.045 -14.853 3.816 1.00 89.81 512 GLU A C 1
ATOM 3912 O O . GLU A 1 512 ? -8.143 -14.015 3.764 1.00 89.81 512 GLU A O 1
ATOM 3917 N N . SER A 1 513 ? -10.327 -14.493 3.681 1.00 92.50 513 SER A N 1
ATOM 3918 C CA . SER A 1 513 ? -10.730 -13.092 3.541 1.00 92.50 513 SER A CA 1
ATOM 3919 C C . SER A 1 513 ? -10.644 -12.363 4.881 1.00 92.50 513 SER A C 1
ATOM 3921 O O . SER A 1 513 ? -10.926 -12.945 5.930 1.00 92.50 513 SER A O 1
ATOM 3923 N N . LEU A 1 514 ? -10.310 -11.069 4.845 1.00 95.88 514 LEU A N 1
ATOM 3924 C CA . LEU A 1 514 ? -10.251 -10.233 6.046 1.00 95.88 514 LEU A CA 1
ATOM 3925 C C . LEU A 1 514 ? -11.558 -10.271 6.866 1.00 95.88 514 LEU A C 1
ATOM 3927 O O . LEU A 1 514 ? -11.454 -10.447 8.076 1.00 95.88 514 LEU A O 1
ATOM 3931 N N . PRO A 1 515 ? -12.770 -10.209 6.272 1.00 97.12 515 PRO A N 1
ATOM 3932 C CA . PRO A 1 515 ? -14.021 -10.265 7.035 1.00 97.12 515 PRO A CA 1
ATOM 3933 C C . PRO A 1 515 ? -14.205 -11.594 7.771 1.00 97.12 515 PRO A C 1
ATOM 3935 O O . PRO A 1 515 ? -14.693 -11.632 8.899 1.00 97.12 515 PRO A O 1
ATOM 3938 N N . ARG A 1 516 ? -13.799 -12.706 7.144 1.00 96.50 516 ARG A N 1
ATOM 3939 C CA . ARG A 1 516 ? -13.900 -14.029 7.761 1.00 96.50 516 ARG A CA 1
ATOM 3940 C C . ARG A 1 516 ? -12.919 -14.178 8.920 1.00 96.50 516 ARG A C 1
ATOM 3942 O O . ARG A 1 516 ? -13.330 -14.571 10.009 1.00 96.50 516 ARG A O 1
ATOM 3949 N N . LEU A 1 517 ? -11.658 -13.824 8.683 1.00 97.31 517 LEU A N 1
ATOM 3950 C CA . LEU A 1 517 ? -10.602 -13.868 9.693 1.00 97.31 517 LEU A CA 1
ATOM 3951 C C . LEU A 1 517 ? -10.879 -12.896 10.845 1.00 97.31 517 LEU A C 1
ATOM 3953 O O . LEU A 1 517 ? -10.566 -13.206 11.989 1.00 97.31 517 LEU A O 1
ATOM 3957 N N . PHE A 1 518 ? -11.518 -11.755 10.567 1.00 98.06 518 PHE A N 1
ATOM 3958 C CA . PHE A 1 518 ? -11.981 -10.818 11.587 1.00 98.06 518 PHE A CA 1
ATOM 3959 C C . PHE A 1 518 ? -12.987 -11.463 12.542 1.00 98.06 518 PHE A C 1
ATOM 3961 O O . PHE A 1 518 ? -12.830 -11.332 13.749 1.00 98.06 518 PHE A O 1
ATOM 3968 N N . LEU A 1 519 ? -13.992 -12.187 12.038 1.00 97.81 519 LEU A N 1
ATOM 3969 C CA . LEU A 1 519 ? -14.975 -12.851 12.902 1.00 97.81 519 LEU A CA 1
ATOM 3970 C C . LEU A 1 519 ? -14.360 -13.972 13.745 1.00 97.81 519 LEU A C 1
ATOM 3972 O O . LEU A 1 519 ? -14.737 -14.150 14.904 1.00 97.81 519 LEU A O 1
ATOM 3976 N N . GLU A 1 520 ? -13.414 -14.718 13.177 1.00 97.50 520 GLU A N 1
ATOM 3977 C CA . GLU A 1 520 ? -12.665 -15.746 13.904 1.00 97.50 520 GLU A CA 1
ATOM 3978 C C . GLU A 1 520 ? -11.825 -15.108 15.021 1.00 97.50 520 GLU A C 1
ATOM 3980 O O . GLU A 1 520 ? -11.938 -15.508 16.180 1.00 97.50 520 GLU A O 1
ATOM 3985 N N . TRP A 1 521 ? -11.107 -14.027 14.707 1.00 97.94 521 TRP A N 1
ATOM 3986 C CA . TRP A 1 521 ? -10.361 -13.236 15.684 1.00 97.94 521 TRP A CA 1
ATOM 3987 C C . TRP A 1 521 ? -11.262 -12.617 16.761 1.00 97.94 521 TRP A C 1
ATOM 3989 O O . TRP A 1 521 ? -10.958 -12.716 17.948 1.00 97.94 521 TRP A O 1
ATOM 3999 N N . ALA A 1 522 ? -12.396 -12.021 16.386 1.00 97.94 522 ALA A N 1
ATOM 4000 C CA . ALA A 1 522 ? -13.341 -11.408 17.317 1.00 97.94 522 ALA A CA 1
ATOM 4001 C C . ALA A 1 522 ? -13.917 -12.453 18.280 1.00 97.94 522 ALA A C 1
ATOM 4003 O O . ALA A 1 522 ? -14.038 -12.202 19.478 1.00 97.94 522 ALA A O 1
ATOM 4004 N N . ASN A 1 523 ? -14.202 -13.662 17.788 1.00 97.44 523 ASN A N 1
ATOM 4005 C CA . ASN A 1 523 ? -14.644 -14.774 18.622 1.00 97.44 523 ASN A CA 1
ATOM 4006 C C . ASN A 1 523 ? -13.591 -15.211 19.659 1.00 97.44 523 ASN A C 1
ATOM 4008 O O . ASN A 1 523 ? -13.965 -15.726 20.713 1.00 97.44 523 ASN A O 1
ATOM 4012 N N . GLU A 1 524 ? -12.303 -15.028 19.387 1.00 97.06 524 GLU A N 1
ATOM 4013 C CA . GLU A 1 5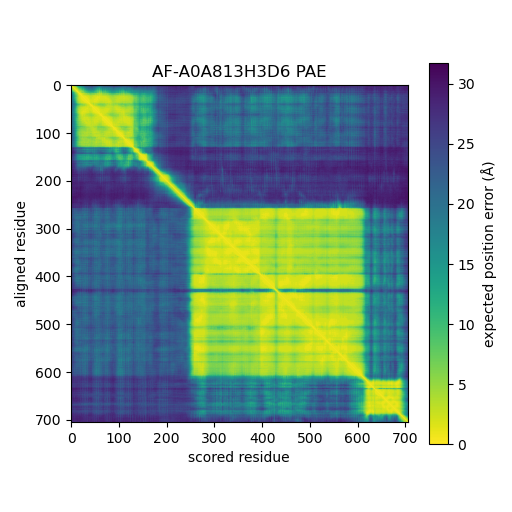24 ? -11.220 -15.381 20.311 1.00 97.06 524 GLU A CA 1
ATOM 4014 C C . GLU A 1 524 ? -10.831 -14.234 21.247 1.00 97.06 524 GLU A C 1
ATOM 4016 O O . GLU A 1 524 ? -10.473 -14.472 22.399 1.00 97.06 524 GLU A O 1
ATOM 4021 N N . ARG A 1 525 ? -10.872 -12.991 20.757 1.00 97.38 525 ARG A N 1
ATOM 4022 C CA . ARG A 1 525 ? -10.289 -11.830 21.441 1.00 97.38 525 ARG A CA 1
ATOM 4023 C C . ARG A 1 525 ? -11.306 -10.901 22.089 1.00 97.38 525 ARG A C 1
ATOM 4025 O O . ARG A 1 525 ? -10.909 -10.126 22.960 1.00 97.38 525 ARG A O 1
ATOM 4032 N N . MET A 1 526 ? -12.584 -10.973 21.717 1.00 98.19 526 MET A N 1
ATOM 4033 C CA . MET A 1 526 ? -13.621 -10.118 22.295 1.00 98.19 526 MET A CA 1
ATOM 4034 C C . MET A 1 526 ? -14.430 -10.833 23.380 1.00 98.19 526 MET A C 1
ATOM 4036 O O . MET A 1 526 ? -14.881 -11.967 23.207 1.00 98.19 526 MET A O 1
ATOM 4040 N N . THR A 1 527 ? -14.683 -10.125 24.480 1.00 98.00 527 THR A N 1
ATOM 4041 C CA . THR A 1 527 ? -15.538 -10.584 25.586 1.00 98.00 527 THR A CA 1
ATOM 4042 C C . THR A 1 527 ? -17.006 -10.646 25.152 1.00 98.00 527 THR A C 1
ATOM 4044 O O . THR A 1 527 ? -17.710 -11.606 25.468 1.00 98.00 527 THR A O 1
ATOM 4047 N N . GLN A 1 528 ? -17.459 -9.658 24.371 1.00 97.31 528 GLN A N 1
ATOM 4048 C CA . GLN A 1 528 ? -18.818 -9.559 23.834 1.00 97.31 528 GLN A CA 1
ATOM 4049 C C . GLN A 1 528 ? -18.836 -9.735 22.314 1.00 97.31 528 GLN A C 1
ATOM 4051 O O . GLN A 1 528 ? -18.959 -8.797 21.536 1.00 97.31 528 GLN A O 1
ATOM 4056 N N . LYS A 1 529 ? -18.738 -10.987 21.879 1.00 96.62 529 LYS A N 1
ATOM 4057 C CA . LYS A 1 529 ? -18.553 -11.371 20.468 1.00 96.62 529 LYS A CA 1
ATOM 4058 C C . LYS A 1 529 ? -19.661 -10.907 19.524 1.00 96.62 529 LYS A C 1
ATOM 4060 O O . LYS A 1 529 ? -19.412 -10.697 18.347 1.00 96.62 529 LYS A O 1
ATOM 4065 N N . HIS A 1 530 ? -20.892 -10.804 20.020 1.00 96.50 530 HIS A N 1
ATOM 4066 C CA . HIS A 1 530 ? -22.056 -10.474 19.199 1.00 96.50 530 HIS A CA 1
ATOM 4067 C C . HIS A 1 530 ? -22.168 -8.975 18.896 1.00 96.50 530 HIS A C 1
ATOM 4069 O O . HIS A 1 530 ? -22.940 -8.604 18.020 1.00 96.50 530 HIS A O 1
ATOM 4075 N N . ILE A 1 531 ? -21.384 -8.129 19.574 1.00 97.62 531 ILE A N 1
ATOM 4076 C CA . ILE A 1 531 ? -21.481 -6.672 19.442 1.00 97.62 531 ILE A CA 1
ATOM 4077 C C . ILE A 1 531 ? -21.134 -6.173 18.033 1.00 97.62 531 ILE A C 1
ATOM 4079 O O . ILE A 1 531 ? -21.596 -5.112 17.630 1.00 97.62 531 ILE A O 1
ATOM 4083 N N . VAL A 1 532 ? -20.360 -6.963 17.276 1.00 97.81 532 VAL A N 1
ATOM 4084 C CA . VAL A 1 532 ? -19.943 -6.666 15.896 1.00 97.81 532 VAL A CA 1
ATOM 4085 C C . VAL A 1 532 ? -21.050 -6.889 14.860 1.00 97.81 532 VAL A C 1
ATOM 4087 O O . VAL A 1 532 ? -20.845 -6.573 13.691 1.00 97.81 532 VAL A O 1
ATOM 4090 N N . PHE A 1 533 ? -22.191 -7.475 15.242 1.00 97.94 533 PHE A N 1
ATOM 4091 C CA . PHE A 1 533 ? -23.336 -7.670 14.348 1.00 97.94 533 PHE A CA 1
ATOM 4092 C C . PHE A 1 533 ? -24.386 -6.597 14.580 1.00 97.94 533 PHE A C 1
ATOM 4094 O O . PHE A 1 533 ? -24.652 -6.261 15.726 1.00 97.94 533 PHE A O 1
ATOM 4101 N N . ASP A 1 534 ? -25.008 -6.085 13.522 1.00 96.25 534 ASP A N 1
ATOM 4102 C CA . ASP A 1 534 ? -26.091 -5.100 13.590 1.00 96.25 534 ASP A CA 1
ATOM 4103 C C . ASP A 1 534 ? -27.194 -5.472 14.604 1.00 96.25 534 ASP A C 1
ATOM 4105 O O . ASP A 1 534 ? -27.572 -6.639 14.733 1.00 96.25 534 ASP A O 1
ATOM 4109 N N . GLU A 1 535 ? -27.713 -4.475 15.329 1.00 94.69 535 GLU A N 1
ATOM 4110 C CA . GLU A 1 535 ? -28.704 -4.694 16.397 1.00 94.69 535 GLU A CA 1
ATOM 4111 C C . GLU A 1 535 ? -30.058 -5.177 15.856 1.00 94.69 535 GLU A C 1
ATOM 4113 O O . GLU A 1 535 ? -30.771 -5.916 16.535 1.00 94.69 535 GLU A O 1
ATOM 4118 N N . ASP A 1 536 ? -30.396 -4.796 14.621 1.00 95.25 536 ASP A N 1
ATOM 4119 C CA . ASP A 1 536 ? -31.704 -5.064 14.024 1.00 95.25 536 ASP A CA 1
ATOM 4120 C C . ASP A 1 536 ? -31.871 -6.528 13.603 1.00 95.25 536 ASP A C 1
ATOM 4122 O O . ASP A 1 536 ? -32.922 -7.137 13.823 1.00 95.25 536 ASP A O 1
ATOM 4126 N N . THR A 1 537 ? -30.854 -7.100 12.955 1.00 93.56 537 THR A N 1
ATOM 4127 C CA . THR A 1 537 ? -30.929 -8.439 12.354 1.00 93.56 537 THR A CA 1
ATOM 4128 C C . THR A 1 537 ? -29.956 -9.432 12.967 1.00 93.56 537 THR A C 1
ATOM 4130 O O . THR A 1 537 ? -30.180 -10.637 12.844 1.00 93.56 537 THR A O 1
ATOM 4133 N N . CYS A 1 538 ? -28.888 -8.961 13.615 1.00 93.50 538 CYS A N 1
ATOM 4134 C CA . CYS A 1 538 ? -27.777 -9.783 14.093 1.00 93.50 538 CYS A CA 1
ATOM 4135 C C . CYS A 1 538 ? -27.170 -10.671 12.989 1.00 93.50 538 CYS A C 1
ATOM 4137 O O . CYS A 1 538 ? -26.710 -11.783 13.261 1.00 93.50 538 CYS A O 1
ATOM 4139 N N . THR A 1 539 ? -27.207 -10.220 11.729 1.00 91.69 539 THR A N 1
ATOM 4140 C CA . THR A 1 539 ? -26.703 -11.000 10.583 1.00 91.69 539 THR A CA 1
ATOM 4141 C C . THR A 1 539 ? -25.624 -10.291 9.785 1.00 91.69 539 THR A C 1
ATOM 4143 O O . THR A 1 539 ? -24.837 -10.956 9.108 1.00 91.69 539 THR A O 1
ATOM 4146 N N . ARG A 1 540 ? -25.563 -8.962 9.854 1.00 95.69 540 ARG A N 1
ATOM 4147 C CA . ARG A 1 540 ? -24.599 -8.139 9.132 1.00 95.69 540 ARG A CA 1
ATOM 4148 C C . ARG A 1 540 ? -23.517 -7.694 10.092 1.00 95.69 540 ARG A C 1
ATOM 4150 O O . ARG A 1 540 ? -23.809 -7.235 11.189 1.00 95.69 540 ARG A O 1
ATOM 4157 N N . VAL A 1 541 ? -22.268 -7.825 9.667 1.00 97.50 541 VAL A N 1
ATOM 4158 C CA . VAL A 1 541 ? -21.146 -7.254 10.410 1.00 97.50 541 VAL A CA 1
ATOM 4159 C C . VAL A 1 541 ? -21.168 -5.745 10.212 1.00 97.50 541 VAL A C 1
ATOM 4161 O O . VAL A 1 541 ? -21.271 -5.276 9.079 1.00 97.50 541 VAL A O 1
ATOM 4164 N N . GLU A 1 542 ? -21.083 -5.000 11.305 1.00 97.62 542 GLU A N 1
ATOM 4165 C CA . GLU A 1 542 ? -21.039 -3.547 11.302 1.00 97.62 542 GLU A CA 1
ATOM 4166 C C . GLU A 1 542 ? -19.914 -3.096 12.226 1.00 97.62 542 GLU A C 1
ATOM 4168 O O . GLU A 1 542 ? -19.919 -3.375 13.421 1.00 97.62 542 GLU A O 1
ATOM 4173 N N . VAL A 1 543 ? -18.922 -2.421 11.657 1.00 97.75 543 VAL A N 1
ATOM 4174 C CA . VAL A 1 543 ? -17.780 -1.870 12.389 1.00 97.75 543 VAL A CA 1
ATOM 4175 C C . VAL A 1 543 ? -17.737 -0.378 12.093 1.00 97.75 543 VAL A C 1
ATOM 4177 O O . VAL A 1 543 ? -17.747 0.012 10.927 1.00 97.75 543 VAL A O 1
ATOM 4180 N N . ASP A 1 544 ? -17.704 0.459 13.130 1.00 97.38 544 ASP A N 1
ATOM 4181 C CA . ASP A 1 544 ? -17.522 1.905 12.977 1.00 97.38 544 ASP A CA 1
ATOM 4182 C C . ASP A 1 544 ? -16.056 2.317 13.189 1.00 97.38 544 ASP A C 1
ATOM 4184 O O . ASP A 1 544 ? -15.178 1.484 13.426 1.00 97.38 544 ASP A O 1
ATOM 4188 N N . GLY A 1 545 ? -15.776 3.617 13.077 1.00 97.19 545 GLY A N 1
ATOM 4189 C CA . GLY A 1 545 ? -14.421 4.147 13.228 1.00 97.19 545 GLY A CA 1
ATOM 4190 C C . GLY A 1 545 ? -13.824 3.949 14.626 1.00 97.19 545 GLY A C 1
ATOM 4191 O O . GLY A 1 545 ? -12.619 3.720 14.738 1.00 97.19 545 GLY A O 1
ATOM 4192 N N . ASP A 1 546 ? -14.639 3.998 15.681 1.00 97.69 546 ASP A N 1
ATOM 4193 C CA . ASP A 1 546 ? -14.159 3.915 17.064 1.00 97.69 546 ASP A CA 1
ATOM 4194 C C . ASP A 1 546 ? -13.845 2.464 17.449 1.00 97.69 546 ASP A C 1
ATOM 4196 O O . ASP A 1 546 ? -12.784 2.186 18.022 1.00 97.69 546 ASP A O 1
ATOM 4200 N N . LEU A 1 547 ? -14.698 1.512 17.048 1.00 98.19 547 LEU A N 1
ATOM 4201 C CA . LEU A 1 547 ? -14.403 0.088 17.188 1.00 98.19 547 LEU A CA 1
ATOM 4202 C C . LEU A 1 547 ? -13.215 -0.323 16.304 1.00 98.19 547 LEU A C 1
ATOM 4204 O O . LEU A 1 547 ? -12.342 -1.057 16.769 1.00 98.19 547 LEU A O 1
ATOM 4208 N N . ALA A 1 548 ? -13.128 0.173 15.064 1.00 98.44 548 ALA A N 1
ATOM 4209 C CA . ALA A 1 548 ? -11.987 -0.073 14.178 1.00 98.44 548 ALA A CA 1
ATOM 4210 C C . ALA A 1 548 ? -10.659 0.402 14.788 1.00 98.44 548 ALA A C 1
ATOM 4212 O O . ALA A 1 548 ? -9.651 -0.313 14.718 1.00 98.44 548 ALA A O 1
ATOM 4213 N N . LEU A 1 549 ? -10.657 1.586 15.411 1.00 98.38 549 LEU A N 1
ATOM 4214 C CA . LEU A 1 549 ? -9.499 2.107 16.131 1.00 98.38 549 LEU A CA 1
ATOM 4215 C C . LEU A 1 549 ? -9.130 1.189 17.299 1.00 98.38 549 LEU A C 1
ATOM 4217 O O . LEU A 1 549 ? -7.979 0.768 17.391 1.00 98.38 549 LEU A O 1
ATOM 4221 N N . ALA A 1 550 ? -10.094 0.822 18.148 1.00 98.00 550 ALA A N 1
ATOM 4222 C CA . ALA A 1 550 ? -9.848 -0.054 19.292 1.00 98.00 550 ALA A CA 1
ATOM 4223 C C . ALA A 1 550 ? -9.309 -1.436 18.872 1.00 98.00 550 ALA A C 1
ATOM 4225 O O . ALA A 1 550 ? -8.346 -1.923 19.463 1.00 98.00 550 ALA A O 1
ATOM 4226 N N . ILE A 1 551 ? -9.863 -2.039 17.813 1.00 98.31 551 ILE A N 1
ATOM 4227 C CA . ILE A 1 551 ? -9.359 -3.294 17.233 1.00 98.31 551 ILE A CA 1
ATOM 4228 C C . ILE A 1 551 ? -7.910 -3.124 16.769 1.00 98.31 551 ILE A C 1
ATOM 4230 O O . ILE A 1 551 ? -7.054 -3.941 17.105 1.00 98.31 551 ILE A O 1
ATOM 4234 N N . SER A 1 552 ? -7.611 -2.052 16.032 1.00 98.31 552 SER A N 1
ATOM 4235 C CA . SER A 1 552 ? -6.257 -1.788 15.532 1.00 98.31 552 SER A CA 1
ATOM 4236 C C . SER A 1 552 ? -5.256 -1.594 16.678 1.00 98.31 552 SER A C 1
ATOM 4238 O O . SER A 1 552 ? -4.150 -2.132 16.641 1.00 98.31 552 SER A O 1
ATOM 4240 N N . GLU A 1 553 ? -5.648 -0.895 17.743 1.00 97.75 553 GLU A N 1
ATOM 4241 C CA . GLU A 1 553 ? -4.836 -0.765 18.954 1.00 97.75 553 GLU A CA 1
ATOM 4242 C C . GLU A 1 553 ? -4.600 -2.121 19.633 1.00 97.75 553 GLU A C 1
ATOM 4244 O O . GLU A 1 553 ? -3.469 -2.424 20.002 1.00 97.75 553 GLU A O 1
ATOM 4249 N N . VAL A 1 554 ? -5.611 -2.985 19.749 1.00 97.25 554 VAL A N 1
ATOM 4250 C CA . VAL A 1 554 ? -5.421 -4.341 20.294 1.00 97.25 554 VAL A CA 1
ATOM 4251 C C . VAL A 1 554 ? -4.431 -5.138 19.445 1.00 97.25 554 VAL A C 1
ATOM 4253 O O . VAL A 1 554 ? -3.511 -5.747 19.985 1.00 97.25 554 VAL A O 1
ATOM 4256 N N . VAL A 1 555 ? -4.570 -5.101 18.119 1.00 97.19 555 VAL A N 1
ATOM 4257 C CA . VAL A 1 555 ? -3.719 -5.868 17.196 1.00 97.19 555 VAL A CA 1
ATOM 4258 C C . VAL A 1 555 ? -2.255 -5.408 17.236 1.00 97.19 555 VAL A C 1
ATOM 4260 O O . VAL A 1 555 ? -1.348 -6.245 17.195 1.00 97.19 555 VAL A O 1
ATOM 4263 N N . PHE A 1 556 ? -2.001 -4.096 17.312 1.00 97.19 556 PHE A N 1
ATOM 4264 C CA . PHE A 1 556 ? -0.654 -3.530 17.135 1.00 97.19 556 PHE A CA 1
ATOM 4265 C C . PHE A 1 556 ? 0.003 -2.990 18.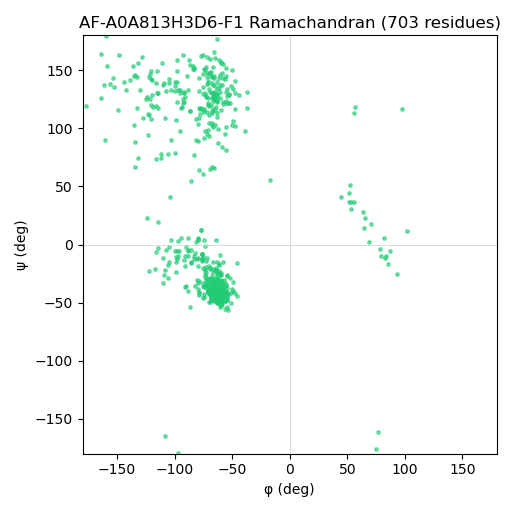410 1.00 97.19 556 PHE A C 1
ATOM 4267 O O . PHE A 1 556 ? 1.234 -2.888 18.461 1.00 97.19 556 PHE A O 1
ATOM 4274 N N . LEU A 1 557 ? -0.798 -2.656 19.424 1.00 96.06 557 LEU A N 1
ATOM 4275 C CA . LEU A 1 557 ? -0.377 -2.141 20.734 1.00 96.06 557 LEU A CA 1
ATOM 4276 C C . LEU A 1 557 ? -0.740 -3.094 21.889 1.00 96.06 557 LEU A C 1
ATOM 4278 O O . LEU A 1 557 ? -0.341 -2.841 23.024 1.00 96.06 557 LEU A O 1
ATOM 4282 N N . GLY A 1 558 ? -1.478 -4.176 21.621 1.00 96.00 558 GLY A N 1
ATOM 4283 C CA . GLY A 1 558 ? -1.831 -5.221 22.589 1.00 96.00 558 GLY A CA 1
ATOM 4284 C C . GLY A 1 558 ? -3.041 -4.892 23.466 1.00 96.00 558 GLY A C 1
ATOM 4285 O O . GLY A 1 558 ? -3.554 -5.768 24.156 1.00 96.00 558 GLY A O 1
ATOM 4286 N N . ARG A 1 559 ? -3.518 -3.642 23.450 1.00 95.31 559 ARG A N 1
ATOM 4287 C CA . ARG A 1 559 ? -4.694 -3.193 24.205 1.00 95.31 559 ARG A CA 1
ATOM 4288 C C . ARG A 1 559 ? -5.290 -1.915 23.608 1.00 95.31 559 ARG A C 1
ATOM 4290 O O . ARG A 1 559 ? -4.530 -1.125 23.040 1.00 95.31 559 ARG A O 1
ATOM 4297 N N . PRO A 1 560 ? -6.599 -1.668 23.790 1.00 96.19 560 PRO A N 1
ATOM 4298 C CA . PRO A 1 560 ? -7.182 -0.370 23.475 1.00 96.19 560 PRO A CA 1
ATOM 4299 C C . PRO A 1 560 ? -6.617 0.705 24.419 1.00 96.19 560 PRO A C 1
ATOM 4301 O O . PRO A 1 560 ? -6.346 0.430 25.589 1.00 96.19 560 PRO A O 1
ATOM 4304 N N . ASN A 1 561 ? -6.427 1.928 23.917 1.00 94.94 561 ASN A N 1
ATOM 4305 C CA . ASN A 1 561 ? -5.970 3.079 24.715 1.00 94.94 561 ASN A CA 1
ATOM 4306 C C . ASN A 1 561 ? -7.041 4.181 24.825 1.00 94.94 561 ASN A C 1
ATOM 4308 O O . ASN A 1 561 ? -6.703 5.330 25.106 1.00 94.94 561 ASN A O 1
ATOM 4312 N N . GLY A 1 562 ? -8.309 3.836 24.574 1.00 93.19 562 GLY A N 1
ATOM 4313 C CA . GLY A 1 562 ? -9.460 4.723 24.761 1.00 93.19 562 GLY A CA 1
ATOM 4314 C C . GLY A 1 562 ? -9.686 5.100 26.224 1.00 93.19 562 GLY A C 1
ATOM 4315 O O . GLY A 1 562 ? -9.209 4.419 27.133 1.00 93.19 562 GLY A O 1
ATOM 4316 N N . SER A 1 563 ? -10.420 6.187 26.453 1.00 93.94 563 SER A N 1
ATOM 4317 C CA . SER A 1 563 ? -10.838 6.575 27.802 1.00 93.94 563 SER A CA 1
ATOM 4318 C C . SER A 1 563 ? -12.007 5.719 28.305 1.00 93.94 563 SER A C 1
ATOM 4320 O O . SER A 1 563 ? -12.749 5.121 27.526 1.00 93.94 563 SER A O 1
ATOM 4322 N N . ASP A 1 564 ? -12.230 5.716 29.622 1.00 92.19 564 ASP A N 1
ATOM 4323 C CA . ASP A 1 564 ? -13.349 4.990 30.253 1.00 92.19 564 ASP A CA 1
ATOM 4324 C C . ASP A 1 564 ? -14.743 5.462 29.798 1.00 92.19 564 ASP A C 1
ATOM 4326 O O . ASP A 1 564 ? -15.738 4.764 30.020 1.00 92.19 564 ASP A O 1
ATOM 4330 N N . SER A 1 565 ? -14.833 6.658 29.207 1.00 94.50 565 SER A N 1
ATOM 4331 C CA . SER A 1 565 ? -16.083 7.225 28.694 1.00 94.50 565 SER A CA 1
ATOM 4332 C C . SER A 1 565 ? -16.415 6.782 27.273 1.00 94.50 565 SER A C 1
ATOM 4334 O O . SER A 1 565 ? -17.545 6.982 26.837 1.00 94.50 565 SER A O 1
ATOM 4336 N N . GLU A 1 566 ? -15.453 6.230 26.533 1.00 95.75 566 GLU A N 1
ATOM 4337 C CA . GLU A 1 566 ? -15.712 5.758 25.179 1.00 95.75 566 GLU A CA 1
ATOM 4338 C C . GLU A 1 566 ? -16.480 4.436 25.207 1.00 95.75 566 GLU A C 1
ATOM 4340 O O . GLU A 1 566 ? -16.112 3.465 25.880 1.00 95.75 566 GLU A O 1
ATOM 4345 N N . SER A 1 567 ? -17.559 4.398 24.437 1.00 97.06 567 SER A N 1
ATOM 4346 C CA . SER A 1 567 ? -18.432 3.240 24.347 1.00 97.06 567 SER A CA 1
ATOM 4347 C C . SER A 1 567 ? -18.788 2.953 22.904 1.00 97.06 567 SER A C 1
ATOM 4349 O O . SER A 1 567 ? -19.006 3.881 22.131 1.00 97.06 567 SER A O 1
ATOM 4351 N N . TYR A 1 568 ? -18.919 1.676 22.581 1.00 97.50 568 TYR A N 1
ATOM 4352 C CA . TYR A 1 568 ? -19.458 1.198 21.321 1.00 97.50 568 TYR A CA 1
ATOM 4353 C C . TYR A 1 568 ? -20.737 0.430 21.634 1.00 97.50 568 TYR A C 1
ATOM 4355 O O . TYR A 1 568 ? -20.710 -0.519 22.416 1.00 97.50 568 TYR A O 1
ATOM 4363 N N . ARG A 1 569 ? -21.868 0.896 21.090 1.00 96.25 569 ARG A N 1
ATOM 4364 C CA . ARG A 1 569 ? -23.205 0.320 21.341 1.00 96.25 569 ARG A CA 1
ATOM 4365 C C . ARG A 1 569 ? -23.537 0.165 22.829 1.00 96.25 569 ARG A C 1
ATOM 4367 O O . ARG A 1 569 ? -24.027 -0.857 23.288 1.00 96.25 569 ARG A O 1
ATOM 4374 N N . GLY A 1 570 ? -23.220 1.207 23.600 1.00 96.69 570 GLY A N 1
ATOM 4375 C CA . GLY A 1 570 ? -23.475 1.270 25.042 1.00 96.69 570 GLY A CA 1
ATOM 4376 C C . GLY A 1 570 ? -22.470 0.511 25.916 1.00 96.69 570 GLY A C 1
ATOM 4377 O O . GLY A 1 570 ? -22.463 0.715 27.129 1.00 96.69 570 GLY A O 1
ATOM 4378 N N . GLU A 1 571 ? -21.580 -0.289 25.330 1.00 97.88 571 GLU A N 1
ATOM 4379 C CA . GLU A 1 571 ? -20.561 -1.047 26.054 1.00 97.88 571 GLU A CA 1
ATOM 4380 C C . GLU A 1 571 ? -19.218 -0.324 26.031 1.00 97.88 571 GLU A C 1
ATOM 4382 O O . GLU A 1 571 ? -18.811 0.243 25.017 1.00 97.88 571 GLU A O 1
ATOM 4387 N N . ARG A 1 572 ? -18.494 -0.335 27.153 1.00 96.94 572 ARG A N 1
ATOM 4388 C CA . ARG A 1 572 ? -17.199 0.357 27.247 1.00 96.94 572 ARG A CA 1
ATOM 4389 C C . ARG A 1 572 ? -16.178 -0.331 26.354 1.00 96.94 572 ARG A C 1
ATOM 4391 O O . ARG A 1 572 ? -15.923 -1.520 26.554 1.00 96.94 572 ARG A O 1
ATOM 4398 N N . LEU A 1 573 ? -15.520 0.414 25.463 1.00 96.50 573 LEU A N 1
ATOM 4399 C CA . LEU A 1 573 ? -14.547 -0.149 24.514 1.00 96.50 573 LEU A CA 1
ATOM 4400 C C . LEU A 1 573 ? -13.453 -0.971 25.211 1.00 96.50 573 LEU A C 1
ATOM 4402 O O . LEU A 1 573 ? -13.124 -2.066 24.765 1.00 96.50 573 LEU A O 1
ATOM 4406 N N . LEU A 1 574 ? -12.939 -0.489 26.348 1.00 95.75 574 LEU A N 1
ATOM 4407 C CA . LEU A 1 574 ? -11.913 -1.190 27.129 1.00 95.75 574 LEU A CA 1
ATOM 4408 C C . LEU A 1 574 ? -12.369 -2.568 27.635 1.00 95.75 574 LEU A C 1
ATOM 4410 O O . LEU A 1 574 ? -11.552 -3.471 27.780 1.00 95.75 574 LEU A O 1
ATOM 4414 N N . SER A 1 575 ? -13.667 -2.738 27.897 1.00 96.50 575 SER A N 1
ATOM 4415 C CA . SER A 1 575 ? -14.232 -3.989 28.416 1.00 96.50 575 SER A CA 1
ATOM 4416 C C . SER A 1 575 ? -14.531 -5.026 27.333 1.00 96.50 575 SER A C 1
ATOM 4418 O O . SER A 1 575 ? -14.765 -6.192 27.659 1.00 96.50 575 SER A O 1
ATOM 4420 N N . LEU A 1 576 ? -14.505 -4.625 26.056 1.00 97.81 576 LEU A N 1
ATOM 4421 C CA . LEU A 1 576 ? -14.844 -5.490 24.925 1.00 97.81 576 LEU A CA 1
ATOM 4422 C C . LEU A 1 576 ? -13.750 -6.493 24.565 1.00 97.81 576 LEU A C 1
ATOM 4424 O O . LEU A 1 576 ? -14.031 -7.429 23.822 1.00 97.81 576 LEU A O 1
ATOM 4428 N N . PHE A 1 577 ? -12.527 -6.330 25.072 1.00 97.50 577 PHE A N 1
ATOM 4429 C CA . PHE A 1 577 ? -11.375 -7.139 24.678 1.00 97.50 577 PHE A CA 1
ATOM 4430 C C . PHE A 1 577 ? -10.786 -7.891 25.869 1.00 97.50 577 PHE A C 1
ATOM 4432 O O . PHE A 1 577 ? -10.689 -7.362 26.977 1.00 97.50 577 PHE A O 1
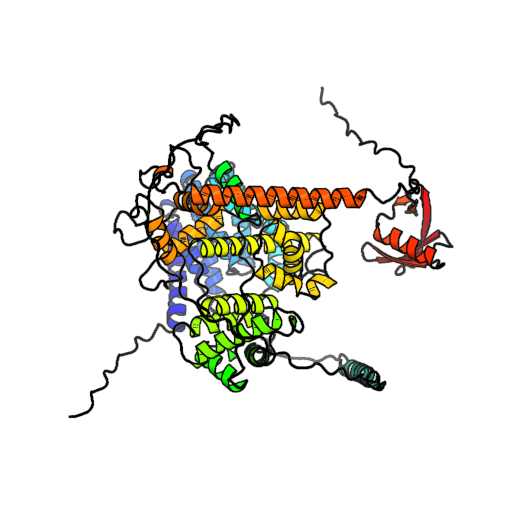ATOM 4439 N N . HIS A 1 578 ? -10.364 -9.132 25.640 1.00 96.25 578 HIS A N 1
ATOM 4440 C CA . HIS A 1 578 ? -9.577 -9.873 26.618 1.00 96.25 578 HIS A CA 1
ATOM 4441 C C . HIS A 1 578 ? -8.203 -9.216 26.791 1.00 96.25 578 HIS A C 1
ATOM 4443 O O . HIS A 1 578 ? -7.559 -8.840 25.810 1.00 96.25 578 HIS A O 1
ATOM 4449 N N . HIS A 1 579 ? -7.741 -9.096 28.037 1.00 91.31 579 HIS A N 1
ATOM 4450 C CA . HIS A 1 579 ? -6.377 -8.659 28.298 1.00 91.31 579 HIS A CA 1
ATOM 4451 C C . HIS A 1 579 ? -5.413 -9.805 27.986 1.00 91.31 579 HIS A C 1
ATOM 4453 O O . HIS A 1 579 ? -5.449 -10.841 28.647 1.00 91.31 579 HIS A O 1
ATOM 4459 N N . ASP A 1 580 ? -4.581 -9.625 26.963 1.00 92.88 580 ASP A N 1
ATOM 4460 C CA . ASP A 1 580 ? -3.533 -10.573 26.594 1.00 92.88 580 ASP A CA 1
ATOM 4461 C C . ASP A 1 580 ? -2.179 -10.026 27.064 1.00 92.88 580 ASP A C 1
ATOM 4463 O O . ASP A 1 580 ? -1.511 -9.262 26.361 1.00 92.88 580 ASP A O 1
ATOM 4467 N N . GLU A 1 581 ? -1.803 -10.378 28.295 1.00 93.19 581 GLU A N 1
ATOM 4468 C CA . GLU A 1 581 ? -0.525 -9.970 28.891 1.00 93.19 581 GLU A CA 1
ATOM 4469 C C . GLU A 1 581 ? 0.674 -10.472 28.077 1.00 93.19 581 GLU A C 1
ATOM 4471 O O . GLU A 1 581 ? 1.691 -9.780 27.989 1.00 93.19 581 GLU A O 1
ATOM 4476 N N . GLU A 1 582 ? 0.554 -11.640 27.439 1.00 94.19 582 GLU A N 1
ATOM 4477 C CA . GLU A 1 582 ? 1.619 -12.222 26.625 1.00 94.19 582 GLU A CA 1
ATOM 4478 C C . GLU A 1 582 ? 1.849 -11.396 25.356 1.00 94.19 582 GLU A C 1
ATOM 4480 O O . GLU A 1 582 ? 2.992 -11.040 25.058 1.00 94.19 582 GLU A O 1
ATOM 4485 N N . LEU A 1 583 ? 0.776 -11.002 24.661 1.00 91.62 583 LEU A N 1
ATOM 4486 C CA . LEU A 1 583 ? 0.856 -10.121 23.493 1.00 91.62 583 LEU A CA 1
ATOM 4487 C C . LEU A 1 583 ? 1.427 -8.744 23.855 1.00 91.62 583 LEU A C 1
ATOM 4489 O O . LEU A 1 583 ? 2.268 -8.209 23.129 1.00 91.62 583 LEU A O 1
ATOM 4493 N N . VAL A 1 584 ? 1.008 -8.167 24.986 1.00 92.38 584 VAL A N 1
ATOM 4494 C CA . VAL A 1 584 ? 1.553 -6.888 25.473 1.00 92.38 584 VAL A CA 1
ATOM 4495 C C . VAL A 1 584 ? 3.052 -7.019 25.763 1.00 92.38 584 VAL A C 1
ATOM 4497 O O . VAL A 1 584 ? 3.838 -6.166 25.339 1.00 92.38 584 VAL A O 1
ATOM 4500 N N . ALA A 1 585 ? 3.472 -8.099 26.426 1.00 93.12 585 ALA A N 1
ATOM 4501 C CA . ALA A 1 585 ? 4.878 -8.370 26.707 1.00 93.12 585 ALA A CA 1
ATOM 4502 C C . ALA A 1 585 ? 5.692 -8.634 25.428 1.00 93.12 585 ALA A C 1
ATOM 4504 O O . ALA A 1 585 ? 6.845 -8.213 25.325 1.00 93.12 585 ALA A O 1
ATOM 4505 N N . GLU A 1 586 ? 5.125 -9.311 24.429 1.00 93.62 586 GLU A N 1
ATOM 4506 C CA . GLU A 1 586 ? 5.750 -9.503 23.118 1.00 93.62 586 GLU A CA 1
ATOM 4507 C C . GLU A 1 586 ? 5.967 -8.167 22.395 1.00 93.62 586 GLU A C 1
ATOM 4509 O O . GLU A 1 586 ? 7.083 -7.876 21.960 1.00 93.62 586 GLU A O 1
ATOM 4514 N N . ILE A 1 587 ? 4.937 -7.320 22.324 1.00 92.25 587 ILE A N 1
ATOM 4515 C CA . ILE A 1 587 ? 5.008 -5.996 21.691 1.00 92.25 587 ILE A CA 1
ATOM 4516 C C . ILE A 1 587 ? 6.044 -5.112 22.391 1.00 92.25 587 ILE A C 1
ATOM 4518 O O . ILE A 1 587 ? 6.832 -4.442 21.718 1.00 92.25 587 ILE A O 1
ATOM 4522 N N . ALA A 1 588 ? 6.088 -5.142 23.726 1.00 91.88 588 ALA A N 1
ATOM 4523 C CA . ALA A 1 588 ? 7.080 -4.416 24.510 1.00 91.88 588 ALA A CA 1
ATOM 4524 C C . ALA A 1 588 ? 8.510 -4.909 24.232 1.00 91.88 588 ALA A C 1
ATOM 4526 O O . ALA A 1 588 ? 9.405 -4.093 24.013 1.00 91.88 588 ALA A O 1
ATOM 4527 N N . ARG A 1 589 ? 8.727 -6.232 24.159 1.00 94.56 589 ARG A N 1
ATOM 4528 C CA . ARG A 1 589 ? 10.032 -6.818 23.796 1.00 94.56 589 ARG A CA 1
ATOM 4529 C C . ARG A 1 589 ? 10.474 -6.408 22.393 1.00 94.56 589 ARG A C 1
ATOM 4531 O O . ARG A 1 589 ? 11.633 -6.048 22.205 1.00 94.56 589 ARG A O 1
ATOM 4538 N N . GLN A 1 590 ? 9.562 -6.421 21.420 1.00 91.31 590 GLN A N 1
ATOM 4539 C CA . GLN A 1 590 ? 9.853 -5.971 20.056 1.00 91.31 590 GLN A CA 1
ATOM 4540 C C . GLN A 1 590 ? 10.232 -4.487 20.017 1.00 91.31 590 GLN A C 1
ATOM 4542 O O . GLN A 1 590 ? 11.192 -4.122 19.346 1.00 91.31 590 GLN A O 1
ATOM 4547 N N . ALA A 1 591 ? 9.500 -3.634 20.741 1.00 90.00 591 ALA A N 1
ATOM 4548 C CA . ALA A 1 591 ? 9.804 -2.207 20.820 1.00 90.00 591 ALA A CA 1
ATOM 4549 C C . ALA A 1 591 ? 11.181 -1.949 21.456 1.00 90.00 591 ALA A C 1
ATOM 4551 O O . ALA A 1 591 ? 11.966 -1.180 20.907 1.00 90.00 591 ALA A O 1
ATOM 4552 N N . ALA A 1 592 ? 11.506 -2.644 22.552 1.00 92.38 592 ALA A N 1
ATOM 4553 C CA . ALA A 1 592 ? 12.807 -2.532 23.209 1.00 92.38 592 ALA A CA 1
ATOM 4554 C C . ALA A 1 592 ? 13.962 -2.971 22.291 1.00 92.38 592 ALA A C 1
ATOM 4556 O O . ALA A 1 592 ? 14.957 -2.259 22.176 1.00 92.38 592 ALA A O 1
ATOM 4557 N N . GLY A 1 593 ? 13.808 -4.094 21.576 1.00 92.62 593 GLY A N 1
ATOM 4558 C CA . GLY A 1 593 ? 14.821 -4.567 20.627 1.00 92.62 593 GLY A CA 1
ATOM 4559 C C . GLY A 1 593 ? 15.044 -3.611 19.449 1.00 92.62 593 GLY A C 1
ATOM 4560 O O . GLY A 1 593 ? 16.170 -3.452 18.985 1.00 92.62 593 GLY A O 1
ATOM 4561 N N . GLN A 1 594 ? 13.994 -2.927 18.985 1.00 88.44 594 GLN A N 1
ATOM 4562 C CA . GLN A 1 594 ? 14.114 -1.900 17.944 1.00 88.44 594 GLN A CA 1
ATOM 4563 C C . GLN A 1 594 ? 14.834 -0.648 18.435 1.00 88.44 594 GLN A C 1
ATOM 4565 O O . GLN A 1 594 ? 15.655 -0.091 17.711 1.00 88.44 594 GLN A O 1
ATOM 4570 N N . GLU A 1 595 ? 14.543 -0.209 19.658 1.00 91.44 595 GLU A N 1
ATOM 4571 C CA . GLU A 1 595 ? 15.222 0.935 20.261 1.00 91.44 595 GLU A CA 1
ATOM 4572 C C . GLU A 1 595 ? 16.715 0.646 20.479 1.00 91.44 595 GLU A C 1
ATOM 4574 O O . GLU A 1 595 ? 17.558 1.500 20.210 1.00 91.44 595 GLU A O 1
ATOM 4579 N N . GLU A 1 596 ? 17.055 -0.568 20.917 1.00 94.12 596 GLU A N 1
ATOM 4580 C CA . GLU A 1 596 ? 18.443 -1.009 21.068 1.00 94.12 596 GLU A CA 1
ATOM 4581 C C . GLU A 1 596 ? 19.172 -1.069 19.718 1.00 94.12 596 GLU A C 1
ATOM 4583 O O . GLU A 1 596 ? 20.262 -0.509 19.592 1.00 94.12 596 GLU A O 1
ATOM 4588 N N . ALA A 1 597 ? 18.546 -1.644 18.684 1.00 89.94 597 ALA A N 1
ATOM 4589 C CA . ALA A 1 597 ? 19.107 -1.682 17.333 1.00 89.94 597 ALA A CA 1
ATOM 4590 C C . ALA A 1 597 ? 19.343 -0.271 16.759 1.00 89.94 597 ALA A C 1
ATOM 4592 O O . ALA A 1 597 ? 20.404 -0.003 16.194 1.00 89.94 597 ALA A O 1
ATOM 4593 N N . ALA A 1 598 ? 18.397 0.654 16.957 1.00 87.81 598 ALA A N 1
ATOM 4594 C CA . ALA A 1 598 ? 18.535 2.044 16.523 1.00 87.81 598 ALA A CA 1
ATOM 4595 C C . ALA A 1 598 ? 19.671 2.776 17.263 1.00 87.81 598 ALA A C 1
ATOM 4597 O O . ALA A 1 598 ? 20.419 3.543 16.653 1.00 87.81 598 ALA A O 1
ATOM 4598 N N . LYS A 1 599 ? 19.839 2.522 18.570 1.00 91.62 599 LYS A N 1
ATOM 4599 C CA . LYS A 1 599 ? 20.962 3.058 19.359 1.00 91.62 599 LYS A CA 1
ATOM 4600 C C . LYS A 1 599 ? 22.304 2.501 18.886 1.00 91.62 599 LYS A C 1
ATOM 4602 O O . LYS A 1 599 ? 23.268 3.257 18.788 1.00 91.62 599 LYS A O 1
ATOM 4607 N N . GLU A 1 600 ? 22.377 1.207 18.574 1.00 94.75 600 GLU A N 1
ATOM 4608 C CA . GLU A 1 600 ? 23.595 0.580 18.052 1.00 94.75 600 GLU A CA 1
ATOM 4609 C C . GLU A 1 600 ? 23.983 1.153 16.679 1.00 94.75 600 GLU A C 1
ATOM 4611 O O . GLU A 1 600 ? 25.157 1.437 16.433 1.00 94.75 600 GLU A O 1
ATOM 4616 N N . GLU A 1 601 ? 23.009 1.360 15.790 1.00 88.81 601 GLU A N 1
ATOM 4617 C CA . GLU A 1 601 ? 23.239 1.963 14.475 1.00 88.81 601 GLU A CA 1
ATOM 4618 C C . GLU A 1 601 ? 23.727 3.415 14.593 1.00 88.81 601 GLU A C 1
ATOM 4620 O O . GLU A 1 601 ? 24.736 3.775 13.983 1.00 88.81 601 GLU A O 1
ATOM 4625 N N . ALA A 1 602 ? 23.096 4.218 15.457 1.00 88.38 602 ALA A N 1
ATOM 4626 C CA . ALA A 1 602 ? 23.538 5.583 15.743 1.00 88.38 602 ALA A CA 1
ATOM 4627 C C . ALA A 1 602 ? 24.969 5.620 16.312 1.00 88.38 602 ALA A C 1
ATOM 4629 O O . ALA A 1 602 ? 25.794 6.422 15.872 1.00 88.38 602 ALA A O 1
ATOM 4630 N N . ALA A 1 603 ? 25.307 4.706 17.228 1.00 92.56 603 ALA A N 1
ATOM 4631 C CA . ALA A 1 603 ? 26.653 4.607 17.790 1.00 92.56 603 ALA A CA 1
ATOM 4632 C C . ALA A 1 603 ? 27.707 4.216 16.736 1.00 92.56 603 ALA A C 1
ATOM 4634 O O . ALA A 1 603 ? 28.828 4.731 16.758 1.00 92.56 603 ALA A O 1
ATOM 4635 N N . LYS A 1 604 ? 27.366 3.333 15.784 1.00 90.62 604 LYS A N 1
ATOM 4636 C CA . LYS A 1 604 ? 28.244 2.990 14.648 1.00 90.62 604 LYS A CA 1
ATOM 4637 C C . LYS A 1 604 ? 28.473 4.190 13.730 1.00 90.62 604 LYS A C 1
ATOM 4639 O O . LYS A 1 604 ? 29.597 4.384 13.262 1.00 90.62 604 LYS A O 1
ATOM 4644 N N . GLU A 1 605 ? 27.442 4.998 13.494 1.00 86.81 605 GLU A N 1
ATOM 4645 C CA . GLU A 1 605 ? 27.540 6.213 12.682 1.00 86.81 605 GLU A CA 1
ATOM 4646 C C . GLU A 1 605 ? 28.452 7.265 13.339 1.00 86.81 605 GLU A C 1
ATOM 4648 O O . GLU A 1 605 ? 29.319 7.840 12.677 1.00 86.81 605 GLU A O 1
ATOM 4653 N N . GLU A 1 606 ? 28.330 7.469 14.654 1.00 88.88 606 GLU A N 1
ATOM 4654 C CA . GLU A 1 606 ? 29.207 8.373 15.410 1.00 88.88 606 GLU A CA 1
ATOM 4655 C C . GLU A 1 606 ? 30.658 7.876 15.462 1.00 88.88 606 GLU A C 1
ATOM 4657 O O . GLU A 1 606 ? 31.592 8.651 15.235 1.00 88.88 606 GLU A O 1
ATOM 4662 N N . ALA A 1 607 ? 30.873 6.574 15.682 1.00 90.00 607 ALA A N 1
ATOM 4663 C CA . ALA A 1 607 ? 32.211 5.984 15.713 1.00 90.00 607 ALA A CA 1
ATOM 4664 C C . ALA A 1 607 ? 32.946 6.098 14.362 1.00 90.00 607 ALA A C 1
ATOM 4666 O O . ALA A 1 607 ? 34.176 6.208 14.332 1.00 90.00 607 ALA A O 1
ATOM 4667 N N . GLY A 1 608 ? 32.208 6.107 13.246 1.00 83.12 608 GLY A N 1
ATOM 4668 C CA . GLY A 1 608 ? 32.753 6.321 11.905 1.00 83.12 608 GLY A CA 1
ATOM 4669 C C . GLY A 1 608 ? 33.307 7.732 11.681 1.00 83.12 608 GLY A C 1
ATOM 4670 O O . GLY A 1 608 ? 34.303 7.885 10.977 1.00 83.12 608 GLY A O 1
ATOM 4671 N N . LYS A 1 609 ? 32.734 8.754 12.332 1.00 78.31 609 LYS A N 1
ATOM 4672 C CA . LYS A 1 609 ? 33.141 10.165 12.175 1.00 78.31 609 LYS A CA 1
ATOM 4673 C C . LYS A 1 609 ? 34.444 10.515 12.916 1.00 78.31 609 LYS A C 1
ATOM 4675 O O . LYS A 1 609 ? 35.032 11.560 12.663 1.00 78.31 609 LYS A O 1
ATOM 4680 N N . GLY A 1 610 ? 34.932 9.649 13.811 1.00 66.50 610 GLY A N 1
ATOM 4681 C CA . GLY A 1 610 ? 36.037 9.957 14.733 1.00 66.50 610 GLY A CA 1
ATOM 4682 C C . GLY A 1 610 ? 37.469 9.663 14.255 1.00 66.50 610 GLY A C 1
ATOM 4683 O O . GLY A 1 610 ? 38.408 9.918 15.010 1.00 66.50 610 GLY A O 1
ATOM 4684 N N . LYS A 1 611 ? 37.683 9.101 13.055 1.00 60.69 611 LYS A N 1
ATOM 4685 C CA . LYS A 1 611 ? 39.039 8.753 12.560 1.00 60.69 611 LYS A CA 1
ATOM 4686 C C . LYS A 1 611 ? 39.583 9.637 11.449 1.00 60.69 611 LYS A C 1
ATOM 4688 O O . LYS A 1 611 ? 40.772 9.520 11.135 1.00 60.69 611 LYS A O 1
ATOM 4693 N N . ASP A 1 612 ? 38.786 10.565 10.942 1.00 58.81 612 ASP A N 1
ATOM 4694 C CA . ASP A 1 612 ? 39.318 11.642 10.126 1.00 58.81 612 ASP A CA 1
ATOM 4695 C C . ASP A 1 612 ? 40.014 12.616 11.072 1.00 58.81 612 ASP A C 1
ATOM 4697 O O . ASP A 1 612 ? 39.417 13.496 11.690 1.00 58.81 612 ASP A O 1
ATOM 4701 N N . LYS A 1 613 ? 41.317 12.366 11.253 1.00 52.19 613 LYS A N 1
ATOM 4702 C CA . LYS A 1 613 ? 42.282 13.294 11.847 1.00 52.19 613 LYS A CA 1
ATOM 4703 C C . LYS A 1 613 ? 41.889 14.694 11.371 1.00 52.19 613 LYS A C 1
ATOM 4705 O O . LYS A 1 613 ? 41.701 14.812 10.163 1.00 52.19 613 LYS A O 1
ATOM 4710 N N . PRO A 1 614 ? 41.771 15.714 12.243 1.00 49.56 614 PRO A N 1
ATOM 4711 C CA . PRO A 1 614 ? 41.478 17.071 11.805 1.00 49.56 614 PRO A CA 1
ATOM 4712 C C . PRO A 1 614 ? 42.559 17.470 10.802 1.00 49.56 614 PRO A C 1
ATOM 4714 O O . PRO A 1 614 ? 43.679 17.829 11.169 1.00 49.56 614 PRO A O 1
ATOM 4717 N N . VAL A 1 615 ? 42.251 17.292 9.519 1.00 50.31 615 VAL A N 1
ATOM 4718 C CA . VAL A 1 615 ? 43.009 17.848 8.418 1.00 50.31 615 VAL A CA 1
ATOM 4719 C C . VAL A 1 615 ? 42.833 19.331 8.658 1.00 50.31 615 VAL A C 1
ATOM 4721 O O . VAL A 1 615 ? 41.697 19.799 8.725 1.00 50.31 615 VAL A O 1
ATOM 4724 N N . ALA A 1 616 ? 43.940 20.003 8.990 1.00 53.59 616 ALA A N 1
ATOM 4725 C CA . ALA A 1 616 ? 43.975 21.420 9.321 1.00 53.59 616 ALA A CA 1
ATOM 4726 C C . ALA A 1 616 ? 42.987 22.144 8.416 1.00 53.59 616 ALA A C 1
ATOM 4728 O O . ALA A 1 616 ? 43.153 22.012 7.209 1.00 53.59 616 ALA A O 1
ATOM 4729 N N . ALA A 1 617 ? 41.954 22.767 9.006 1.00 54.44 617 ALA A N 1
ATOM 4730 C CA . ALA A 1 617 ? 40.797 23.315 8.304 1.00 54.44 617 ALA A CA 1
ATOM 4731 C C . ALA A 1 617 ? 41.255 23.965 6.995 1.00 54.44 617 ALA A C 1
ATOM 4733 O O . ALA A 1 617 ? 41.808 25.066 7.009 1.00 54.44 617 ALA A O 1
ATOM 4734 N N . GLU A 1 618 ? 41.138 23.219 5.892 1.00 58.91 618 GLU A N 1
ATOM 4735 C CA . GLU A 1 618 ? 41.574 23.702 4.594 1.00 58.91 618 GLU A CA 1
ATOM 4736 C C . GLU A 1 618 ? 40.670 24.891 4.317 1.00 58.91 618 GLU A C 1
ATOM 4738 O O . GLU A 1 618 ? 39.444 24.754 4.338 1.00 58.91 618 GLU A O 1
ATOM 4743 N N . ALA A 1 619 ? 41.274 26.073 4.175 1.00 70.88 619 ALA A N 1
ATOM 4744 C CA . ALA A 1 619 ? 40.547 27.295 3.888 1.00 70.88 619 ALA A CA 1
ATOM 4745 C C . ALA A 1 619 ? 39.579 26.999 2.741 1.00 70.88 619 ALA A C 1
ATOM 4747 O O . ALA A 1 619 ? 40.000 26.595 1.652 1.00 70.88 619 ALA A O 1
ATOM 4748 N N . LYS A 1 620 ? 38.275 27.113 3.015 1.00 81.50 620 LYS A N 1
ATOM 4749 C CA . LYS A 1 620 ? 37.246 26.763 2.044 1.00 81.50 620 LYS A CA 1
ATOM 4750 C C . LYS A 1 620 ? 37.355 27.770 0.908 1.00 81.50 620 LYS A C 1
ATOM 4752 O O . LYS A 1 620 ? 36.958 28.926 1.025 1.00 81.50 620 LYS A O 1
ATOM 4757 N N . MET A 1 621 ? 37.978 27.337 -0.179 1.00 86.38 621 MET A N 1
ATOM 4758 C CA . MET A 1 621 ? 38.117 28.136 -1.384 1.00 86.38 621 MET A CA 1
ATOM 4759 C C . MET A 1 621 ? 36.750 28.254 -2.048 1.00 86.38 621 MET A C 1
ATOM 4761 O O . MET A 1 621 ? 36.157 27.251 -2.439 1.00 86.38 621 MET A O 1
ATOM 4765 N N . VAL A 1 622 ? 36.259 29.479 -2.193 1.00 92.19 622 VAL A N 1
ATOM 4766 C CA . VAL A 1 622 ? 35.028 29.798 -2.916 1.00 92.19 622 VAL A CA 1
ATOM 4767 C C . VAL A 1 622 ? 35.404 30.479 -4.227 1.00 92.19 622 VAL A C 1
ATOM 4769 O O . VAL A 1 622 ? 36.227 31.397 -4.255 1.00 92.19 622 VAL A O 1
ATOM 4772 N N . LEU A 1 623 ? 34.819 30.023 -5.336 1.00 94.94 623 LEU A N 1
ATOM 4773 C CA . LEU A 1 623 ? 34.903 30.727 -6.612 1.00 94.94 623 LEU A CA 1
ATOM 4774 C C . LEU A 1 623 ? 33.766 31.738 -6.716 1.00 94.94 623 LEU A C 1
ATOM 4776 O O . LEU A 1 623 ? 32.605 31.409 -6.480 1.00 94.94 623 LEU A O 1
ATOM 4780 N N . GLU A 1 624 ? 34.098 32.957 -7.118 1.00 96.06 624 GLU A N 1
ATOM 4781 C CA . GLU A 1 624 ? 33.128 34.010 -7.401 1.00 96.06 624 GLU A CA 1
ATOM 4782 C C . GLU A 1 624 ? 33.271 34.458 -8.860 1.00 96.06 624 GLU A C 1
ATOM 4784 O O . GLU A 1 624 ? 34.387 34.546 -9.372 1.00 96.06 624 GLU A O 1
ATOM 4789 N N . VAL A 1 625 ? 32.157 34.762 -9.526 1.00 97.31 625 VAL A N 1
ATOM 4790 C CA . VAL A 1 625 ? 32.108 35.304 -10.892 1.00 97.31 625 VAL A CA 1
ATOM 4791 C C . VAL A 1 625 ? 31.648 36.758 -10.869 1.00 97.31 625 VAL A C 1
ATOM 4793 O O . VAL A 1 625 ? 30.694 37.105 -10.173 1.00 97.31 625 VAL A O 1
ATOM 4796 N N . ASP A 1 626 ? 32.294 37.616 -11.654 1.00 97.50 626 ASP A N 1
ATOM 4797 C CA . ASP A 1 626 ? 31.897 39.013 -11.780 1.00 97.50 626 ASP A CA 1
ATOM 4798 C C . ASP A 1 626 ? 30.641 39.153 -12.652 1.00 97.50 626 ASP A C 1
ATOM 4800 O O . ASP A 1 626 ? 30.617 38.852 -13.858 1.00 97.50 626 ASP A O 1
ATOM 4804 N N . LEU A 1 627 ? 29.556 39.626 -12.036 1.00 95.38 627 LEU A N 1
ATOM 4805 C CA . LEU A 1 627 ? 28.315 39.899 -12.741 1.00 95.38 627 LEU A CA 1
ATOM 4806 C C . LEU A 1 627 ? 28.254 41.298 -13.376 1.00 95.38 627 LEU A C 1
ATOM 4808 O O . LEU A 1 627 ? 27.323 41.556 -14.147 1.00 95.38 627 LEU A O 1
ATOM 4812 N N . GLY A 1 628 ? 29.265 42.139 -13.139 1.00 94.12 628 GLY A N 1
ATOM 4813 C CA . GLY A 1 628 ? 29.379 43.544 -13.536 1.00 94.12 628 GLY A CA 1
ATOM 4814 C C . GLY A 1 628 ? 28.886 44.509 -12.454 1.00 94.12 628 GLY A C 1
ATOM 4815 O O . GLY A 1 628 ? 29.330 45.650 -12.392 1.00 94.12 628 GLY A O 1
ATOM 4816 N N . SER A 1 629 ? 27.980 44.049 -11.589 1.00 93.06 629 SER A N 1
ATOM 4817 C CA . SER A 1 629 ? 27.460 44.792 -10.433 1.00 93.06 629 SER A CA 1
ATOM 4818 C C . SER A 1 629 ? 28.013 44.296 -9.096 1.00 93.06 629 SER A C 1
ATOM 4820 O O . SER A 1 629 ? 28.065 45.055 -8.137 1.00 93.06 629 SER A O 1
ATOM 4822 N N . HIS A 1 630 ? 28.366 43.013 -9.014 1.00 96.38 630 HIS A N 1
ATOM 4823 C CA . HIS A 1 630 ? 28.881 42.356 -7.816 1.00 96.38 630 HIS A CA 1
ATOM 4824 C C . HIS A 1 630 ? 29.548 41.028 -8.194 1.00 96.38 630 HIS A C 1
ATOM 4826 O O . HIS A 1 630 ? 29.312 40.483 -9.276 1.00 96.38 630 HIS A O 1
ATOM 4832 N N . TRP A 1 631 ? 30.338 40.494 -7.268 1.00 96.31 631 TRP A N 1
ATOM 4833 C CA . TRP A 1 631 ? 30.902 39.153 -7.349 1.00 96.31 631 TRP A CA 1
ATOM 4834 C C . TRP A 1 631 ? 29.906 38.154 -6.769 1.00 96.31 631 TRP A C 1
ATOM 4836 O O . TRP A 1 631 ? 29.579 38.221 -5.587 1.00 96.31 631 TRP A O 1
ATOM 4846 N N . ALA A 1 632 ? 29.391 37.260 -7.606 1.00 94.25 632 ALA A N 1
ATOM 4847 C CA . ALA A 1 632 ? 28.442 36.237 -7.192 1.00 94.25 632 ALA A CA 1
ATOM 4848 C C . ALA A 1 632 ? 29.174 34.922 -6.922 1.00 94.25 632 ALA A C 1
ATOM 4850 O O . ALA A 1 632 ? 29.974 34.481 -7.749 1.00 94.25 632 ALA A O 1
ATOM 4851 N N . LYS A 1 633 ? 28.885 34.277 -5.790 1.00 94.19 633 LYS A N 1
ATOM 4852 C CA . LYS A 1 633 ? 29.409 32.941 -5.482 1.00 94.19 633 LYS A CA 1
ATOM 4853 C C . LYS A 1 633 ? 28.918 31.933 -6.525 1.00 94.19 633 LYS A C 1
ATOM 4855 O O . LYS A 1 633 ? 27.737 31.908 -6.872 1.00 94.19 633 LYS A O 1
ATOM 4860 N N . ILE A 1 634 ? 29.819 31.084 -7.009 1.00 93.44 634 ILE A N 1
ATOM 4861 C CA . ILE A 1 634 ? 29.478 29.935 -7.851 1.00 93.44 634 ILE A CA 1
ATOM 4862 C C . ILE A 1 634 ? 29.071 28.793 -6.907 1.00 93.44 634 ILE A C 1
ATOM 4864 O O . ILE A 1 634 ? 29.860 27.902 -6.600 1.00 93.44 634 ILE A O 1
ATOM 4868 N N . ASP A 1 635 ? 27.847 28.870 -6.379 1.00 70.19 635 ASP A N 1
ATOM 4869 C CA . ASP A 1 635 ? 27.378 28.044 -5.256 1.00 70.19 635 ASP A CA 1
ATOM 4870 C C . ASP A 1 635 ? 26.821 26.674 -5.677 1.00 70.19 635 ASP A C 1
ATOM 4872 O O . ASP A 1 635 ? 25.693 26.293 -5.376 1.00 70.19 635 ASP A O 1
ATOM 4876 N N . ALA A 1 636 ? 27.621 25.901 -6.411 1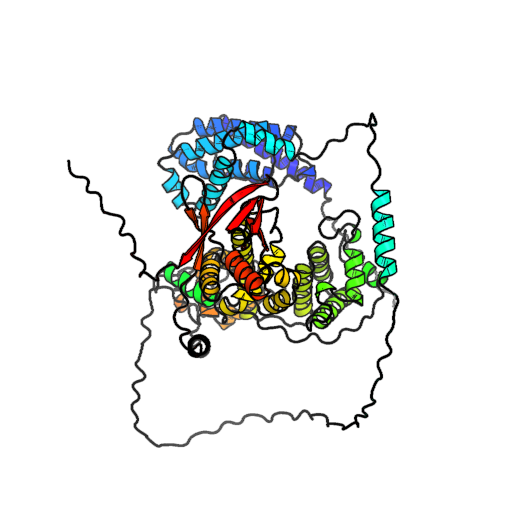.00 74.69 636 ALA A N 1
ATOM 4877 C CA . ALA A 1 636 ? 27.342 24.482 -6.576 1.00 74.69 636 ALA A CA 1
ATOM 4878 C C . ALA A 1 636 ? 28.546 23.685 -6.087 1.00 74.69 636 ALA A C 1
ATOM 4880 O O . ALA A 1 636 ? 29.599 23.664 -6.730 1.00 74.69 636 ALA A O 1
ATOM 4881 N N . ALA A 1 637 ? 28.373 22.968 -4.975 1.00 79.69 637 ALA A N 1
ATOM 4882 C CA . ALA A 1 637 ? 29.370 22.032 -4.450 1.00 79.69 637 ALA A CA 1
ATOM 4883 C C . ALA A 1 637 ? 29.888 21.062 -5.536 1.00 79.69 637 ALA A C 1
ATOM 4885 O O . ALA A 1 637 ? 31.062 20.691 -5.558 1.00 79.69 637 ALA A O 1
ATOM 4886 N N . ASP A 1 638 ? 29.028 20.713 -6.498 1.00 81.44 638 ASP A N 1
ATOM 4887 C CA . ASP A 1 638 ? 29.374 19.889 -7.655 1.00 81.44 638 ASP A CA 1
ATOM 4888 C C . ASP A 1 638 ? 30.335 20.581 -8.651 1.00 81.44 638 ASP A C 1
ATOM 4890 O O . ASP A 1 638 ? 31.118 19.887 -9.301 1.00 81.44 638 ASP A O 1
ATOM 4894 N N . ILE A 1 639 ? 30.322 21.915 -8.780 1.00 91.00 639 ILE A N 1
ATOM 4895 C CA . ILE A 1 639 ? 31.272 22.672 -9.622 1.00 91.00 639 ILE A CA 1
ATOM 4896 C C . ILE A 1 639 ? 32.634 22.746 -8.937 1.00 91.00 639 ILE A C 1
ATOM 4898 O O . ILE A 1 639 ? 33.639 22.449 -9.577 1.00 91.00 639 ILE A O 1
ATOM 4902 N N . MET A 1 640 ? 32.674 23.068 -7.640 1.00 90.06 640 MET A N 1
ATOM 4903 C CA . MET A 1 640 ? 33.932 23.120 -6.885 1.00 90.06 640 MET A CA 1
ATOM 4904 C C . MET A 1 640 ? 34.647 21.766 -6.887 1.00 90.06 640 MET A C 1
ATOM 4906 O O . MET A 1 640 ? 35.843 21.713 -7.155 1.00 90.06 640 MET A O 1
ATOM 4910 N N . ARG A 1 641 ? 33.907 20.658 -6.723 1.00 86.00 641 ARG A N 1
ATOM 4911 C CA . ARG A 1 641 ? 34.473 19.306 -6.852 1.00 86.00 641 ARG A CA 1
ATOM 4912 C C . ARG A 1 641 ? 35.099 19.073 -8.232 1.00 86.00 641 ARG A C 1
ATOM 4914 O O . ARG A 1 641 ? 36.215 18.574 -8.319 1.00 86.00 641 ARG A O 1
ATOM 4921 N N . LYS A 1 642 ? 34.414 19.470 -9.311 1.00 92.50 642 LYS A N 1
ATOM 4922 C CA . LYS A 1 642 ? 34.945 19.352 -10.681 1.00 92.50 642 LYS A CA 1
ATOM 4923 C C . LYS A 1 642 ? 36.184 20.213 -10.905 1.00 92.50 642 LYS A C 1
ATOM 4925 O O . LYS A 1 642 ? 37.093 19.766 -11.593 1.00 92.50 642 LYS A O 1
ATOM 4930 N N . VAL A 1 643 ? 36.223 21.418 -10.337 1.00 93.56 643 VAL A N 1
ATOM 4931 C CA . VAL A 1 643 ? 37.407 22.285 -10.378 1.00 93.56 643 VAL A CA 1
ATOM 4932 C C . VAL A 1 643 ? 38.582 21.576 -9.712 1.00 93.56 643 VAL A C 1
ATOM 4934 O O . VAL A 1 643 ? 39.603 21.393 -10.365 1.00 93.56 643 VAL A O 1
ATOM 4937 N N . SER A 1 644 ? 38.412 21.069 -8.488 1.00 88.94 644 SER A N 1
ATOM 4938 C CA . SER A 1 644 ? 39.469 20.334 -7.783 1.00 88.94 644 SER A CA 1
ATOM 4939 C C . SER A 1 644 ? 39.936 19.083 -8.541 1.00 88.94 644 SER A C 1
ATOM 4941 O O . SER A 1 644 ? 41.133 18.817 -8.611 1.00 88.94 644 SER A O 1
ATOM 4943 N N . GLU A 1 645 ? 39.021 18.325 -9.154 1.00 90.12 645 GLU A N 1
ATOM 4944 C CA . GLU A 1 645 ? 39.365 17.152 -9.972 1.00 90.12 645 GLU A CA 1
ATOM 4945 C C . GLU A 1 645 ? 40.165 17.510 -11.236 1.00 90.12 645 GLU A C 1
ATOM 4947 O O . GLU A 1 645 ? 41.077 16.773 -11.613 1.00 90.12 645 GLU A O 1
ATOM 4952 N N . VAL A 1 646 ? 39.808 18.607 -11.908 1.00 94.62 646 VAL A N 1
ATOM 4953 C CA . VAL A 1 646 ? 40.484 19.105 -13.118 1.00 94.62 646 VAL A CA 1
ATOM 4954 C C . VAL A 1 646 ? 41.877 19.631 -12.770 1.00 94.62 646 VAL A C 1
ATOM 4956 O O . VAL A 1 646 ? 42.853 19.267 -13.425 1.00 94.62 646 VAL A O 1
ATOM 4959 N N . GLU A 1 647 ? 42.003 20.374 -11.671 1.00 93.25 647 GLU A N 1
ATOM 4960 C CA . GLU A 1 647 ? 43.296 20.841 -11.166 1.00 93.25 647 GLU A CA 1
ATOM 4961 C C . GLU A 1 647 ? 44.218 19.691 -10.760 1.00 93.25 647 GLU A C 1
ATOM 4963 O O . GLU A 1 647 ? 45.395 19.689 -11.120 1.00 93.25 647 GLU A O 1
ATOM 4968 N N . ALA A 1 648 ? 43.688 18.670 -10.078 1.00 89.88 648 ALA A N 1
ATOM 4969 C CA . ALA A 1 648 ? 44.454 17.482 -9.705 1.00 89.88 648 ALA A CA 1
ATOM 4970 C C . ALA A 1 648 ? 44.986 16.708 -10.927 1.00 89.88 648 ALA A C 1
ATOM 4972 O O . ALA A 1 648 ? 45.997 16.011 -10.831 1.00 89.88 648 ALA A O 1
ATOM 4973 N N . LYS A 1 649 ? 44.329 16.842 -12.087 1.00 93.75 649 LYS A N 1
ATOM 4974 C CA . LYS A 1 649 ? 44.759 16.259 -13.368 1.00 93.75 649 LYS A CA 1
ATOM 4975 C C . LYS A 1 649 ? 45.707 17.165 -14.162 1.00 93.75 649 LYS A C 1
ATOM 4977 O O . LYS A 1 649 ? 46.214 16.733 -15.195 1.00 93.75 649 LYS A O 1
ATOM 4982 N N . GLY A 1 650 ? 45.965 18.389 -13.697 1.00 95.31 650 GLY A N 1
ATOM 4983 C CA . GLY A 1 650 ? 46.744 19.391 -14.429 1.00 95.31 650 GLY A CA 1
ATOM 4984 C C . GLY A 1 650 ? 46.016 19.961 -15.651 1.00 95.31 650 GLY A C 1
ATOM 4985 O O . GLY A 1 650 ? 46.654 20.521 -16.541 1.00 95.31 650 GLY A O 1
ATOM 4986 N N . GLU A 1 651 ? 44.696 19.800 -15.716 1.00 97.06 651 GLU A N 1
ATOM 4987 C CA . GLU A 1 651 ? 43.845 20.412 -16.731 1.00 97.06 651 GLU A CA 1
ATOM 4988 C C . GLU A 1 651 ? 43.430 21.824 -16.269 1.00 97.06 651 GLU A C 1
ATOM 4990 O O . GLU A 1 651 ? 43.413 22.125 -15.076 1.00 97.06 651 GLU A O 1
ATOM 4995 N N . SER A 1 652 ? 43.113 22.720 -17.207 1.00 96.38 652 SER A N 1
ATOM 4996 C CA . SER A 1 652 ? 42.752 24.116 -16.904 1.00 96.38 652 SER A CA 1
ATOM 4997 C C . SER A 1 652 ? 41.307 24.470 -17.245 1.00 96.38 652 SER A C 1
ATOM 4999 O O . SER A 1 652 ? 40.884 25.592 -16.980 1.00 96.38 652 SER A O 1
ATOM 5001 N N . GLU A 1 653 ? 40.534 23.549 -17.824 1.00 97.50 653 GLU A N 1
ATOM 5002 C CA . GLU A 1 653 ? 39.181 23.829 -18.304 1.00 97.50 653 GLU A CA 1
ATOM 5003 C C . GLU A 1 653 ? 38.132 22.965 -17.597 1.00 97.50 653 GLU A C 1
ATOM 5005 O O . GLU A 1 653 ? 38.231 21.741 -17.573 1.00 97.50 653 GLU A O 1
ATOM 5010 N N . VAL A 1 654 ? 37.079 23.596 -17.070 1.00 97.00 654 VAL A N 1
ATOM 5011 C CA . VAL A 1 654 ? 35.944 22.910 -16.433 1.00 97.00 654 VAL A CA 1
ATOM 5012 C C . VAL A 1 654 ? 34.660 23.260 -17.171 1.00 97.00 654 VAL A C 1
ATOM 5014 O O . VAL A 1 654 ? 34.260 24.422 -17.210 1.00 97.00 654 VAL A O 1
ATOM 5017 N N . CYS A 1 655 ? 33.970 22.261 -17.717 1.00 96.19 655 CYS A N 1
ATOM 5018 C CA . CYS A 1 655 ? 32.663 22.448 -18.349 1.00 96.19 655 CYS A CA 1
ATOM 5019 C C . CYS A 1 655 ? 31.527 22.053 -17.395 1.00 96.19 655 CYS A C 1
ATOM 5021 O O . CYS A 1 655 ? 31.530 20.968 -16.802 1.00 96.19 655 CYS A O 1
ATOM 5023 N N . PHE A 1 656 ? 30.521 22.914 -17.270 1.00 94.88 656 PHE A N 1
ATOM 5024 C CA . PHE A 1 656 ? 29.338 22.656 -16.453 1.00 94.88 656 PHE A CA 1
ATOM 5025 C C . PHE A 1 656 ? 28.094 23.321 -17.050 1.00 94.88 656 PHE A C 1
ATOM 5027 O O . PHE A 1 656 ? 28.191 24.188 -17.916 1.00 94.88 656 PHE A O 1
ATOM 5034 N N . ARG A 1 657 ? 26.914 22.885 -16.606 1.00 91.94 657 ARG A N 1
ATOM 5035 C CA . ARG A 1 657 ? 25.628 23.451 -17.014 1.00 91.94 657 ARG A CA 1
ATOM 5036 C C . ARG A 1 657 ? 24.972 24.072 -15.792 1.00 91.94 657 ARG A C 1
ATOM 5038 O O . ARG A 1 657 ? 24.910 23.412 -14.760 1.00 91.94 657 ARG A O 1
ATOM 5045 N N . ASP A 1 658 ? 24.511 25.307 -15.918 1.00 90.19 658 ASP A N 1
ATOM 5046 C CA . ASP A 1 658 ? 23.808 26.017 -14.851 1.00 90.19 658 ASP A CA 1
ATOM 5047 C C . ASP A 1 658 ? 22.708 26.903 -15.446 1.00 90.19 658 ASP A C 1
ATOM 5049 O O . ASP A 1 658 ? 22.880 27.486 -16.519 1.00 90.19 658 ASP A O 1
ATOM 5053 N N . ARG A 1 659 ? 21.545 26.941 -14.785 1.00 87.75 659 ARG A N 1
ATOM 5054 C CA . ARG A 1 659 ? 20.341 27.682 -15.220 1.00 87.75 659 ARG A CA 1
ATOM 5055 C C . ARG A 1 659 ? 20.020 27.528 -16.717 1.00 87.75 659 ARG A C 1
ATOM 5057 O O . ARG A 1 659 ? 19.677 28.490 -17.396 1.00 87.75 659 ARG A O 1
ATOM 5064 N N . GLY A 1 660 ? 20.173 26.311 -17.242 1.00 89.44 660 GLY A N 1
ATOM 5065 C CA . GLY A 1 660 ? 19.894 25.966 -18.639 1.00 89.44 660 GLY A CA 1
ATOM 5066 C C . GLY A 1 660 ? 21.034 26.216 -19.633 1.00 89.44 660 GLY A C 1
ATOM 5067 O O . GLY A 1 660 ? 21.016 25.592 -20.694 1.00 89.44 660 GLY A O 1
ATOM 5068 N N . PHE A 1 661 ? 22.050 27.009 -19.282 1.00 92.56 661 PHE A N 1
ATOM 5069 C CA . PHE A 1 661 ? 23.164 27.373 -20.162 1.00 92.56 661 PHE A CA 1
ATOM 5070 C C . PHE A 1 661 ? 24.407 26.518 -19.922 1.00 92.56 661 PHE A C 1
ATOM 5072 O O . PHE A 1 661 ? 24.695 26.095 -18.801 1.00 92.56 661 PHE A O 1
ATOM 5079 N N . ASN A 1 662 ? 25.185 26.303 -20.981 1.00 94.50 662 ASN A N 1
ATOM 5080 C CA . ASN A 1 662 ? 26.478 25.630 -20.892 1.00 94.50 662 ASN A CA 1
ATOM 5081 C C . ASN A 1 662 ? 27.608 26.642 -20.662 1.00 94.50 662 ASN A C 1
ATOM 5083 O O . ASN A 1 662 ? 27.776 27.595 -21.429 1.00 94.50 662 ASN A O 1
ATOM 5087 N N . TYR A 1 663 ? 28.413 26.409 -19.631 1.00 97.31 663 TYR A N 1
ATOM 5088 C CA . TYR A 1 663 ? 29.543 27.247 -19.257 1.00 97.31 663 TYR A CA 1
ATOM 5089 C C . TYR A 1 663 ? 30.855 26.468 -19.290 1.00 97.31 663 TYR A C 1
ATOM 5091 O O . TYR A 1 663 ? 30.903 25.269 -19.007 1.00 97.31 663 TYR A O 1
ATOM 5099 N N . LYS A 1 664 ? 31.934 27.188 -19.596 1.00 98.00 664 LYS A N 1
ATOM 5100 C CA . LYS A 1 664 ? 33.314 26.736 -19.447 1.00 98.00 664 LYS A CA 1
ATOM 5101 C C . LYS A 1 664 ? 34.068 27.689 -18.526 1.00 98.00 664 LYS A C 1
ATOM 5103 O O . LYS A 1 664 ? 34.097 28.886 -18.795 1.00 98.00 664 LYS A O 1
ATOM 5108 N N . ILE A 1 665 ? 34.676 27.166 -17.472 1.00 98.06 665 ILE A N 1
ATOM 5109 C CA . ILE A 1 665 ? 35.648 27.879 -16.641 1.00 98.06 665 ILE A CA 1
ATOM 5110 C C . ILE A 1 665 ? 37.026 27.592 -17.212 1.00 98.06 665 ILE A C 1
ATOM 5112 O O . ILE A 1 665 ? 37.408 26.432 -17.309 1.00 98.06 665 ILE A O 1
ATOM 5116 N N . ASP A 1 666 ? 37.755 28.637 -17.576 1.00 97.81 666 ASP A N 1
ATOM 5117 C CA . ASP A 1 666 ? 39.187 28.565 -17.850 1.00 97.81 666 ASP A CA 1
ATOM 5118 C C . ASP A 1 666 ? 39.920 29.046 -16.592 1.00 97.81 666 ASP A C 1
ATOM 5120 O O . ASP A 1 666 ? 39.889 30.232 -16.260 1.00 97.81 666 ASP A O 1
ATOM 5124 N N . LEU A 1 667 ? 40.530 28.110 -15.867 1.00 96.81 667 LEU A N 1
ATOM 5125 C CA . LEU A 1 667 ? 41.252 28.339 -14.616 1.00 96.81 667 LEU A CA 1
ATOM 5126 C C . LEU A 1 667 ? 42.601 29.031 -14.839 1.00 96.81 667 LEU A C 1
ATOM 5128 O O . LEU A 1 667 ? 43.127 29.638 -13.912 1.00 96.81 667 LEU A O 1
ATOM 5132 N N . GLN A 1 668 ? 43.161 28.964 -16.050 1.00 96.50 668 GLN A N 1
ATOM 5133 C CA . GLN A 1 668 ? 44.410 29.650 -16.379 1.00 96.50 668 GLN A CA 1
ATOM 5134 C C . GLN A 1 668 ? 44.156 31.135 -16.644 1.00 96.50 668 GLN A C 1
ATOM 5136 O O . GLN A 1 668 ? 44.927 31.990 -16.216 1.00 96.50 668 GLN A O 1
ATOM 5141 N N . GLN A 1 669 ? 43.064 31.439 -17.344 1.00 97.50 669 GLN A N 1
ATOM 5142 C CA . GLN A 1 669 ? 42.644 32.811 -17.627 1.00 97.50 669 GLN A CA 1
ATOM 5143 C C . GLN A 1 669 ? 41.752 33.401 -16.529 1.00 97.50 669 GLN A C 1
ATOM 5145 O O . GLN A 1 669 ? 41.477 34.596 -16.568 1.00 97.50 669 GLN A O 1
ATOM 5150 N N . MET A 1 670 ? 41.305 32.581 -15.574 1.00 97.56 670 MET A N 1
ATOM 5151 C CA . MET A 1 670 ? 40.359 32.945 -14.519 1.00 97.56 670 MET A CA 1
ATOM 5152 C C . MET A 1 670 ? 39.089 33.602 -15.083 1.00 97.56 670 MET A C 1
ATOM 5154 O O . MET A 1 670 ? 38.675 34.678 -14.661 1.00 97.56 670 MET A O 1
ATOM 5158 N N . VAL A 1 671 ? 38.458 32.944 -16.064 1.00 97.88 671 VAL A N 1
ATOM 5159 C CA . VAL A 1 671 ? 37.227 33.433 -16.711 1.00 97.88 671 VAL A CA 1
ATOM 5160 C C . VAL A 1 671 ? 36.168 32.349 -16.879 1.00 97.88 671 VAL A C 1
ATOM 5162 O O . VAL A 1 671 ? 36.466 31.196 -17.183 1.00 97.88 671 VAL A O 1
ATOM 5165 N N . GLN A 1 672 ? 34.906 32.753 -16.763 1.00 97.88 672 GLN A N 1
ATOM 5166 C CA . GLN A 1 672 ? 33.736 31.975 -17.149 1.00 97.88 672 GLN A CA 1
ATOM 5167 C C . GLN A 1 672 ? 33.318 32.369 -18.563 1.00 97.88 672 GLN A C 1
ATOM 5169 O O . GLN A 1 672 ? 33.137 33.549 -18.861 1.00 97.88 672 GLN A O 1
ATOM 5174 N N . ILE A 1 673 ? 33.105 31.386 -19.430 1.00 98.00 673 ILE A N 1
ATOM 5175 C CA . ILE A 1 673 ? 32.659 31.573 -20.808 1.00 98.00 673 ILE A CA 1
ATOM 5176 C C . ILE A 1 673 ? 31.315 30.876 -20.961 1.00 98.00 673 ILE A C 1
ATOM 5178 O O . ILE A 1 673 ? 31.218 29.662 -20.798 1.00 98.00 673 ILE A O 1
ATOM 5182 N N . ASN A 1 674 ? 30.272 31.632 -21.287 1.00 97.38 674 ASN A N 1
ATOM 5183 C CA . ASN A 1 674 ? 29.014 31.041 -21.726 1.00 97.38 674 ASN A CA 1
ATOM 5184 C C . ASN A 1 674 ? 29.200 30.536 -23.166 1.00 97.38 674 ASN A C 1
ATOM 5186 O O . ASN A 1 674 ? 29.469 31.327 -24.069 1.00 97.38 674 ASN A O 1
ATOM 5190 N N . LEU A 1 675 ? 29.091 29.223 -23.375 1.00 96.56 675 LEU A N 1
ATOM 5191 C CA . LEU A 1 675 ? 29.412 28.573 -24.650 1.00 96.56 675 LEU A CA 1
ATOM 5192 C C . LEU A 1 675 ? 28.406 28.890 -25.764 1.00 96.56 675 LEU A C 1
ATOM 5194 O O . LEU A 1 675 ? 28.729 28.732 -26.937 1.00 96.56 675 LEU A O 1
ATOM 5198 N N . GLU A 1 676 ? 27.209 29.353 -25.411 1.00 95.31 676 GLU A N 1
ATOM 5199 C CA . GLU A 1 676 ? 26.153 29.687 -26.369 1.00 95.31 676 GLU A CA 1
ATOM 5200 C C . GLU A 1 676 ? 26.257 31.138 -26.849 1.00 95.31 676 GLU A C 1
ATOM 5202 O O . GLU A 1 676 ? 26.084 31.422 -28.031 1.00 95.31 676 GLU A O 1
ATOM 5207 N N . THR A 1 677 ? 26.577 32.064 -25.944 1.00 96.44 677 THR A N 1
ATOM 5208 C CA . THR A 1 677 ? 26.645 33.508 -26.241 1.00 96.44 677 THR A CA 1
ATOM 5209 C C . THR A 1 677 ? 28.064 34.010 -26.500 1.00 96.44 677 THR A C 1
ATOM 5211 O O . THR A 1 677 ? 28.243 35.131 -26.970 1.00 96.44 677 THR A O 1
ATOM 5214 N N . GLY A 1 678 ? 29.086 33.232 -26.139 1.00 96.88 678 GLY A N 1
ATOM 5215 C CA . GLY A 1 678 ? 30.488 33.655 -26.155 1.00 96.88 678 GLY A CA 1
ATOM 5216 C C . GLY A 1 678 ? 30.838 34.715 -25.102 1.00 96.88 678 GLY A C 1
ATOM 5217 O O . GLY A 1 678 ? 31.985 35.163 -25.049 1.00 96.88 678 GLY A O 1
ATOM 5218 N N . LYS A 1 679 ? 29.884 35.130 -24.254 1.00 97.44 679 LYS A N 1
ATOM 5219 C CA . LYS A 1 679 ? 30.115 36.142 -23.217 1.00 97.44 679 LYS A CA 1
ATOM 5220 C C . LYS A 1 679 ? 31.116 35.617 -22.189 1.00 97.44 679 LYS A C 1
ATOM 5222 O O . LYS A 1 679 ? 30.946 34.518 -21.656 1.00 97.44 679 LYS A O 1
ATOM 5227 N N . ARG A 1 680 ? 32.130 36.434 -21.899 1.00 98.31 680 ARG A N 1
ATOM 5228 C CA . ARG A 1 680 ? 33.188 36.157 -20.922 1.00 98.31 680 ARG A CA 1
ATOM 5229 C C . ARG A 1 680 ? 32.951 36.988 -19.663 1.00 98.31 680 ARG A C 1
ATOM 5231 O O . ARG A 1 680 ? 32.558 38.148 -19.772 1.00 98.31 680 ARG A O 1
ATOM 5238 N N . ARG A 1 681 ? 33.160 36.392 -18.495 1.00 97.94 681 ARG A N 1
ATOM 5239 C CA . ARG A 1 681 ? 33.112 37.053 -17.184 1.00 97.94 681 ARG A CA 1
ATOM 5240 C C . ARG A 1 681 ? 34.343 36.651 -16.388 1.00 97.94 681 ARG A C 1
ATOM 5242 O O . ARG A 1 681 ? 34.790 35.514 -16.518 1.00 97.94 681 ARG A O 1
ATOM 5249 N N . GLU A 1 682 ? 34.888 37.566 -15.604 1.00 98.06 682 GLU A N 1
ATOM 5250 C CA . GLU A 1 682 ? 36.032 37.274 -14.741 1.00 98.06 682 GLU A CA 1
ATOM 5251 C C . GLU A 1 682 ? 35.604 36.393 -13.565 1.00 98.06 682 GLU A C 1
ATOM 5253 O O . GLU A 1 682 ? 34.467 36.466 -13.098 1.00 98.06 682 GLU A O 1
ATOM 5258 N N . ILE A 1 683 ? 36.508 35.530 -13.117 1.00 97.94 683 ILE A N 1
ATOM 5259 C CA . ILE A 1 683 ? 36.351 34.683 -11.938 1.00 97.94 683 ILE A CA 1
ATOM 5260 C C . ILE A 1 683 ? 37.490 35.012 -10.977 1.00 97.94 683 ILE A C 1
ATOM 5262 O O . ILE A 1 683 ? 38.615 35.274 -11.397 1.00 97.94 683 ILE A O 1
ATOM 5266 N N . ARG A 1 684 ? 37.232 34.932 -9.675 1.00 96.94 684 ARG A N 1
ATOM 5267 C CA . ARG A 1 684 ? 38.275 34.970 -8.647 1.00 96.94 684 ARG A CA 1
ATOM 5268 C C . ARG A 1 684 ? 38.097 33.844 -7.641 1.00 96.94 684 ARG A C 1
ATOM 5270 O O . ARG A 1 684 ? 36.996 33.331 -7.457 1.00 96.94 684 ARG A O 1
ATOM 5277 N N . ARG A 1 685 ? 39.197 33.477 -6.986 1.00 95.31 685 ARG A N 1
ATOM 5278 C CA . ARG A 1 685 ? 39.196 32.612 -5.802 1.00 95.31 685 ARG A CA 1
ATOM 5279 C C . ARG A 1 685 ? 39.218 33.485 -4.565 1.00 95.31 685 ARG A C 1
ATOM 5281 O O . ARG A 1 685 ? 40.022 34.414 -4.491 1.00 95.31 685 ARG A O 1
ATOM 5288 N N . ARG A 1 686 ? 38.355 33.174 -3.611 1.00 93.50 686 ARG A N 1
ATOM 5289 C CA . ARG A 1 686 ? 38.328 33.801 -2.300 1.00 93.50 686 ARG A CA 1
ATOM 5290 C C . ARG A 1 686 ? 38.438 32.708 -1.252 1.00 93.50 686 ARG A C 1
ATOM 5292 O O . ARG A 1 686 ? 37.653 31.767 -1.259 1.00 93.50 686 ARG A O 1
ATOM 5299 N N . GLU A 1 687 ? 39.412 32.838 -0.365 1.00 91.56 687 GLU A N 1
ATOM 5300 C CA . GLU A 1 687 ? 39.446 32.035 0.850 1.00 91.56 687 GLU A CA 1
ATOM 5301 C C . GLU A 1 687 ? 38.343 32.562 1.763 1.00 91.56 687 GLU A C 1
ATOM 5303 O O . GLU A 1 687 ? 38.363 33.721 2.189 1.00 91.56 687 GLU A O 1
ATOM 5308 N N . GLU A 1 688 ? 37.328 31.740 2.001 1.00 85.56 688 GLU A N 1
ATOM 5309 C CA . GLU A 1 688 ? 36.335 32.033 3.018 1.00 85.56 688 GLU A CA 1
ATOM 5310 C C . GLU A 1 688 ? 37.030 31.783 4.357 1.00 85.56 688 GLU A C 1
ATOM 5312 O O . GLU A 1 688 ? 37.218 30.642 4.785 1.00 85.56 688 GLU A O 1
ATOM 5317 N N . ALA A 1 689 ? 37.528 32.861 4.971 1.00 72.75 689 ALA A N 1
ATOM 5318 C CA . ALA A 1 689 ? 37.958 32.806 6.357 1.00 72.75 689 ALA A CA 1
ATOM 5319 C C . ALA A 1 689 ? 36.769 32.243 7.134 1.00 72.75 689 ALA A C 1
ATOM 5321 O O . ALA A 1 689 ? 35.681 32.800 7.018 1.00 72.75 689 ALA A O 1
ATOM 5322 N N . GLY A 1 690 ? 36.961 31.121 7.833 1.00 66.19 690 GLY A N 1
ATOM 5323 C CA . GLY A 1 690 ? 35.923 30.443 8.611 1.00 66.19 690 GLY A CA 1
ATOM 5324 C C . GLY A 1 690 ? 35.462 31.301 9.788 1.00 66.19 690 GLY A C 1
ATOM 5325 O O . GLY A 1 690 ? 35.740 30.981 10.942 1.00 66.19 690 GLY A O 1
ATOM 5326 N N . GLY A 1 691 ? 34.832 32.432 9.480 1.00 54.62 691 GLY A N 1
ATOM 5327 C CA . GLY A 1 691 ? 34.100 33.265 10.404 1.00 54.62 691 GLY A CA 1
ATOM 5328 C C . GLY A 1 691 ? 32.917 32.449 10.875 1.00 54.62 691 GLY A C 1
ATOM 5329 O O . GLY A 1 691 ? 32.198 31.876 10.060 1.00 54.62 691 GLY A O 1
ATOM 5330 N N . LYS A 1 692 ? 32.790 32.345 12.197 1.00 52.50 692 LYS A N 1
ATOM 5331 C CA . LYS A 1 692 ? 31.577 31.866 12.853 1.00 52.50 692 LYS A CA 1
ATOM 5332 C C . LYS A 1 692 ? 30.391 32.524 12.165 1.00 52.50 692 LYS A C 1
ATOM 5334 O O . LYS A 1 692 ? 30.430 33.741 12.011 1.00 52.50 692 LYS A O 1
ATOM 5339 N N . ASP A 1 693 ? 29.416 31.722 11.759 1.00 50.09 693 ASP A N 1
ATOM 5340 C CA . ASP A 1 693 ? 28.129 32.199 11.279 1.00 50.09 693 ASP A CA 1
ATOM 5341 C C . ASP A 1 693 ? 27.613 33.249 12.280 1.00 50.09 693 ASP A C 1
ATOM 5343 O O . ASP A 1 693 ? 27.216 32.920 13.398 1.00 50.09 693 ASP A O 1
ATOM 5347 N N . GLU A 1 694 ? 27.743 34.530 11.927 1.00 50.16 694 GLU A N 1
ATOM 5348 C CA . GLU A 1 694 ? 26.952 35.591 12.531 1.00 50.16 694 GLU A CA 1
ATOM 5349 C C . GLU A 1 694 ? 25.549 35.344 11.983 1.00 50.16 694 GLU A C 1
ATOM 5351 O O . GLU A 1 694 ? 25.244 35.703 10.847 1.00 50.16 694 GLU A O 1
ATOM 5356 N N . GLU A 1 695 ? 24.749 34.598 12.751 1.00 50.09 695 GLU A N 1
ATOM 5357 C CA . GLU A 1 695 ? 23.296 34.601 12.622 1.00 50.09 695 GLU A CA 1
ATOM 5358 C C . GLU A 1 695 ? 22.862 36.069 12.613 1.00 50.09 695 GLU A C 1
ATOM 5360 O O . GLU A 1 695 ? 22.948 36.757 13.631 1.00 50.09 695 GLU A O 1
ATOM 5365 N N . GLU A 1 696 ? 22.479 36.557 11.432 1.00 50.34 696 GLU A N 1
ATOM 5366 C CA . GLU A 1 696 ? 21.786 37.825 11.253 1.00 50.34 696 GLU A CA 1
ATOM 5367 C C . GLU A 1 696 ? 20.526 37.779 12.127 1.00 50.34 696 GLU A C 1
ATOM 5369 O O . GLU A 1 696 ? 19.536 37.124 11.804 1.00 50.34 696 GLU A O 1
ATOM 5374 N N . SER A 1 697 ? 20.596 38.432 13.286 1.00 46.38 697 SER A N 1
ATOM 5375 C CA . SER A 1 697 ? 19.428 38.844 14.046 1.00 46.38 697 SER A CA 1
ATOM 5376 C C . SER A 1 697 ? 18.678 39.869 13.200 1.00 46.38 697 SER A C 1
ATOM 5378 O O . SER A 1 697 ? 19.126 41.008 13.083 1.00 46.38 697 SER A O 1
ATOM 5380 N N . GLU A 1 698 ? 17.584 39.455 12.563 1.00 56.97 698 GLU A N 1
ATOM 5381 C CA . GLU A 1 698 ? 16.623 40.389 11.979 1.00 56.97 698 GLU A CA 1
ATOM 5382 C C . GLU A 1 698 ? 15.981 41.187 13.121 1.00 56.97 698 GLU A C 1
ATOM 5384 O O . GLU A 1 698 ? 15.353 40.623 14.020 1.00 56.97 698 GLU A O 1
ATOM 5389 N N . ASP A 1 699 ? 16.243 42.491 13.094 1.00 54.41 699 ASP A N 1
ATOM 5390 C CA . ASP A 1 699 ? 15.818 43.485 14.065 1.00 54.41 699 ASP A CA 1
ATOM 5391 C C . ASP A 1 699 ? 14.287 43.557 14.206 1.00 54.41 699 ASP A C 1
ATOM 5393 O O . ASP A 1 699 ? 13.527 43.553 13.234 1.00 54.41 699 ASP A O 1
ATOM 5397 N N . GLU A 1 700 ? 13.869 43.654 15.468 1.00 55.66 700 GLU A N 1
ATOM 5398 C CA . GLU A 1 700 ? 12.582 44.164 15.922 1.00 55.66 700 GLU A CA 1
ATOM 5399 C C . GLU A 1 700 ? 12.479 45.648 15.530 1.00 55.66 700 GLU A C 1
ATOM 5401 O O . GLU A 1 700 ? 13.163 46.481 16.120 1.00 55.66 700 GLU A O 1
ATOM 5406 N N . ASP A 1 701 ? 11.621 45.992 14.566 1.00 59.16 701 ASP A N 1
ATOM 5407 C CA . ASP A 1 701 ? 11.184 47.379 14.382 1.00 59.16 701 ASP A CA 1
ATOM 5408 C C . ASP A 1 701 ? 9.863 47.607 15.132 1.00 59.16 701 ASP A C 1
ATOM 5410 O O . ASP A 1 701 ? 8.833 46.974 14.884 1.00 59.16 701 ASP A O 1
ATOM 5414 N N . GLU A 1 702 ? 9.973 48.518 16.094 1.00 61.16 702 GLU A N 1
ATOM 5415 C CA . GLU A 1 702 ? 8.970 49.069 16.993 1.00 61.16 702 GLU A CA 1
ATOM 5416 C C . GLU A 1 702 ? 7.901 49.879 16.230 1.00 61.16 702 GLU A C 1
ATOM 5418 O O . GLU A 1 702 ? 8.218 50.835 15.523 1.00 61.16 702 GLU A O 1
ATOM 5423 N N . ASP A 1 703 ? 6.621 49.560 16.450 1.00 60.09 703 ASP A N 1
ATOM 5424 C CA . ASP A 1 703 ? 5.498 50.467 16.182 1.00 60.09 703 ASP A CA 1
ATOM 5425 C C . ASP A 1 703 ? 5.127 51.213 17.486 1.00 60.09 703 ASP A C 1
ATOM 5427 O O . ASP A 1 703 ? 4.364 50.701 18.309 1.00 60.09 703 ASP A O 1
ATOM 5431 N N . GLU A 1 704 ? 5.626 52.441 17.662 1.00 60.66 704 GLU A N 1
ATOM 5432 C CA . GLU A 1 704 ? 5.029 53.479 18.524 1.00 60.66 704 GLU A CA 1
ATOM 5433 C C . GLU A 1 704 ? 5.018 54.838 17.789 1.00 60.66 704 GLU A C 1
ATOM 5435 O O . GLU A 1 704 ? 6.050 55.498 17.686 1.00 60.66 704 GLU A O 1
ATOM 5440 N N . GLU A 1 705 ? 3.849 55.250 17.272 1.00 57.66 705 GLU A N 1
ATOM 5441 C CA . GLU A 1 705 ? 3.196 56.568 17.496 1.00 57.66 705 GLU A CA 1
ATOM 5442 C C . GLU A 1 705 ? 1.791 56.644 16.866 1.00 57.66 705 GLU A C 1
ATOM 5444 O O . GLU A 1 705 ? 1.643 56.409 15.642 1.00 57.66 705 GLU A O 1
#

Organism: Polarella glacialis (NCBI:txid89957)

pLDDT: mean 80.69, std 21.54, range [28.72, 98.62]

Nearest PDB structures (foldseek):
  9bks-assembly1_A  TM=8.447E-01  e=7.735E-04  Homo sapiens
  6miw-assembly1_A  TM=8.402E-01  e=1.927E-03  Homo sapiens
  8r7o-assembly1_C  TM=8.376E-01  e=3.699E-03  Homo sapiens
  7mwf-assembly1_A  TM=1.057E-01  e=1.251E-01  Homo sapiens
  7mop-assembly1_A  TM=1.140E-01  e=3.551E-01  Homo sapiens

Secondary structure (DSSP, 8-state):
-PPPPP--PPP-PPPPHHHHHHHHHHHHHHHHHHHHHHTTSGGG--HHHHHHHHHHHHHS-GGG--HHHHHHHHHHHHHHHHHHHHS-HHHHHHHHHHHHHHHHHHHHTT-S-HHHHHHHHHHHHHHHHS-TTHHHHHHH-TTHHHHHHHHHHHHHHTSSHHHHHHHHHTTS---------------THHHHHHHHHHHTTS---PPP-PPPP-------------PPPPPP----------------------------HHHHHHHHHHHHTSTTS-PPPPPPPPP----S-HHHHHHHHHHHSTTGGG-BGGG-TT-BHHHHHHHHHHH--GGGTTSTHHHHHHHHHHHHHHHHHTT-TTHHHHHHHHHHHTTS-HHHHHHHHHHHHHHHTT----HHHHHHHHHHHHHHHHHHHHHHHHHHHTT-TTTS--HHHHHHHHHHHHTTTTT--HHHHHHHHT-HHHHHHSPPPPHHHHHHHHHHHHHT--HHHHHHHHHHHHTT--TT--TTSHHHHHHHHHHHHBSSGGGGB-TTTS-SB---HHHHHHHHHHHHHSS----TT-EETTEEGGGGB---HHHHHHHHHHHHHHHHHHHHHHHHHHHHHT-S-------EEEEEEE-SSSEEE---HHHHHHHHHHHHTT--EEEEEETTEEEEEETTTTEEEETTT--EEEEEEEEE-----------------

Solvent-accessible surface area (backbone atoms only — not comparable to full-atom values): 41275 Å² total; per-residue (Å²): 140,80,84,84,82,83,79,83,78,80,79,80,81,73,83,52,73,71,56,60,56,53,49,31,54,50,47,34,53,50,31,35,49,51,40,40,60,33,28,82,41,43,92,70,60,53,58,68,53,38,48,48,36,34,50,23,63,67,62,43,55,78,91,74,67,43,72,68,56,26,52,47,49,48,52,23,52,52,32,42,49,52,19,48,72,71,39,55,70,71,56,34,66,72,36,46,65,40,50,52,52,29,54,49,47,44,57,75,67,64,56,43,52,46,71,50,40,48,53,50,51,54,50,51,50,50,64,67,69,71,41,96,57,46,68,62,56,45,70,73,36,81,75,42,62,62,50,45,53,49,50,50,48,52,52,60,76,32,80,45,69,71,58,45,35,56,58,54,61,71,70,58,79,85,76,90,75,83,91,82,87,88,82,92,78,88,74,79,67,64,65,56,59,54,54,55,56,56,61,65,69,74,76,83,83,86,81,92,78,85,82,82,90,79,89,78,82,90,74,89,78,82,83,84,81,90,79,81,85,81,82,91,78,89,84,81,89,85,82,89,80,92,78,92,70,90,72,82,75,72,80,81,64,83,68,78,56,67,39,52,73,66,58,45,49,54,55,47,48,57,50,51,40,23,54,87,38,40,49,70,64,74,76,82,55,68,90,46,77,83,88,65,54,50,66,54,48,44,51,40,46,54,72,48,24,86,66,42,81,72,38,26,35,67,74,36,86,94,42,43,24,51,62,52,52,29,48,28,54,77,73,22,58,73,81,33,67,92,43,84,62,25,60,36,45,27,15,23,42,35,48,51,52,49,38,37,65,70,67,41,92,66,24,44,58,54,52,34,57,43,57,57,29,39,30,54,54,72,69,53,30,49,54,45,31,48,55,53,25,40,51,74,69,65,63,62,55,54,52,66,48,45,51,39,49,54,51,37,56,47,49,54,48,13,44,48,51,49,28,47,55,51,33,48,74,73,71,26,78,82,86,55,66,46,53,74,38,47,29,26,42,50,34,52,66,37,14,69,71,40,12,44,33,39,52,60,28,61,54,26,68,54,34,62,64,21,63,73,75,47,80,81,68,51,76,70,52,38,54,56,50,48,52,53,36,56,71,53,40,60,60,68,60,49,31,48,49,49,18,53,50,41,33,64,48,52,100,81,59,48,81,74,31,64,27,49,30,43,53,56,46,36,64,74,43,29,70,57,56,68,72,44,29,37,90,89,75,64,74,45,42,51,50,48,63,67,58,31,47,37,52,50,28,31,76,75,64,32,44,56,54,68,33,90,85,43,56,59,95,88,39,44,57,74,68,38,45,60,86,43,65,66,54,34,51,50,51,49,50,53,52,52,53,50,53,50,51,52,51,52,52,53,52,51,57,56,62,63,65,70,71,68,67,84,66,72,81,70,66,50,71,41,48,27,36,48,72,86,86,51,73,43,70,63,87,40,73,71,54,54,52,47,48,54,55,31,52,77,70,74,47,49,68,42,78,51,75,56,98,92,42,50,36,34,36,34,65,82,78,32,28,40,31,34,72,85,79,67,50,72,32,51,41,47,80,41,69,46,72,87,67,75,83,76,76,80,77,82,77,87,81,83,92,84,135

Sequence (705 aa):
MGPPGGQKRGRKDSPTSAEEDGEALENLRLATSEVSELCDAPTLLRAEHFQRLGEAVFALPISQRSPSHSDSVVSSLRAARRAFQASTEVARAALLGDYVSMLGAALRQGFLLPRGATEVLSWLREALDCGDDAATLFRRLAAAEDERSRLLGLLAQFGDVQSAAAVLSSISPPSSRPRSLEAERPSRSRRRKEQEKAAKKAQKKPTKAKVPSSSSSEKALPEPSLELAPPLTPSASSTDKADDSGAIVGEAGAAASNLSRAERLDRLTRRLMSPAVQLPVPGEAQEEPARLTQDEVGAVFERHVPGVKQLTYRGQDGVHSLKFMQSCYVEGLRAFNGADLHNHLLWLFRLIVHQGHDDKPGASRHLREVAEAFTDCQAVQARTIEKVGLQLRGLALDFKGQMVRLVGEYKDMAVKMLAYEECTKLGGPDEYNDPPHYENRVIVDLGDICGLNKANIRQAEADSHAHSRFRPYKPESKRTAALRLAELFDLEALLKAFAAEASTFGSQSCQESLPRLFLEWANERMTQKHIVFDEDTCTRVEVDGDLALAISEVVFLGRPNGSDSESYRGERLLSLFHHDEELVAEIARQAAGQEEAAKEEAAKEEAGKGKDKPVAAEAKMVLEVDLGSHWAKIDAADIMRKVSEVEAKGESEVCFRDRGFNYKIDLQQMVQINLETGKRREIRRREEAGGKDEEESEDEDEDEE

Mean predicted aligned error: 16.74 Å

InterPro domains:
  IPR004170 WWE domain [PF02825] (649-685)
  IPR004170 WWE domain [PS50918] (606-685)
  IPR037197 WWE domain superfamily [G3DSA:3.30.720.50] (625-691)
  IPR037197 WWE domain superfamily [SSF117839] (645-686)